Protein AF-0000000086530891 (afdb_homodimer)

Solvent-accessible surface area (backbone atoms only — not comparable to full-atom values): 36464 Å² total; per-residue (Å²): 128,84,70,41,40,26,36,66,51,57,40,38,62,57,48,80,70,42,77,66,65,73,60,46,66,33,60,69,55,30,41,51,42,45,41,43,35,44,75,25,66,35,51,26,33,31,28,57,69,52,75,61,43,43,31,30,69,55,53,47,48,50,34,41,73,60,47,89,73,51,22,40,32,38,31,41,52,68,85,45,42,38,48,55,57,44,39,26,38,53,17,39,43,15,42,67,45,70,49,32,43,30,37,31,46,43,76,74,58,46,68,67,55,36,20,18,56,44,44,82,70,53,72,62,59,38,33,54,44,41,44,54,41,52,49,52,30,52,49,37,54,66,33,93,53,61,38,68,44,83,58,97,82,51,50,31,44,51,23,49,29,58,41,54,44,62,40,77,79,50,63,52,31,31,26,52,59,69,42,73,54,33,29,51,38,37,17,71,61,26,48,29,37,42,46,64,56,58,53,68,69,57,47,51,50,50,52,53,52,43,44,59,44,6,46,88,69,76,41,77,53,44,32,29,38,28,36,29,52,35,66,30,96,36,53,69,54,8,52,51,50,48,52,50,49,40,50,49,46,50,50,49,28,57,74,68,72,41,70,58,61,91,62,80,60,77,31,55,58,22,47,51,47,46,58,52,34,73,74,38,53,65,41,88,88,34,39,31,22,61,49,20,54,38,61,34,19,78,54,89,36,26,22,35,48,14,21,37,60,54,35,20,50,54,52,41,55,46,37,74,73,60,37,44,29,38,35,46,45,32,76,49,42,67,64,36,41,47,49,34,28,72,45,29,50,55,32,34,53,53,48,47,51,50,52,51,52,50,53,53,56,70,74,101,129,83,73,41,38,26,35,66,51,57,41,37,62,58,48,82,73,46,77,67,65,74,61,43,65,32,58,69,55,30,40,52,47,46,40,44,35,43,74,25,67,36,50,26,33,32,28,57,69,52,74,62,41,44,29,31,69,56,51,47,49,53,34,40,73,60,46,88,72,52,22,39,32,37,32,42,51,69,82,44,42,38,48,55,55,43,37,24,38,52,16,40,44,16,42,66,45,70,49,31,45,31,36,30,45,42,76,77,57,47,68,67,55,35,20,18,54,44,44,81,67,53,72,61,58,37,34,52,42,40,43,52,42,51,50,50,30,52,50,37,55,66,35,92,54,62,38,66,45,83,58,97,84,50,51,30,45,52,22,50,30,58,40,56,45,61,40,77,79,49,62,52,33,31,26,54,59,71,41,71,54,34,29,52,37,36,19,73,60,27,49,27,38,42,46,64,57,60,52,68,70,56,46,54,50,50,52,52,52,42,46,59,44,6,45,87,68,76,42,75,54,42,32,30,38,27,35,29,52,34,67,30,95,37,51,68,54,8,52,51,51,49,53,52,50,40,51,51,48,51,53,51,29,56,74,69,71,43,70,58,60,90,65,81,59,77,32,55,59,23,46,51,47,46,57,53,34,73,74,37,53,65,41,87,89,34,38,32,23,61,48,20,55,39,61,32,20,79,54,90,37,26,21,35,48,13,21,35,60,55,34,20,50,56,52,41,55,45,36,73,73,59,37,44,28,39,35,45,44,31,74,50,42,66,64,37,40,48,48,34,27,72,46,29,52,56,32,33,52,52,47,46,53,50,52,51,52,49,52,55,56,70,75,102

Foldseek 3Di:
DAFAEEEEDFQFFFLVLFDGDDDLGHLVRLLLLLVLLVVLPHQEYEQDDFLPGDDQLVSLLSSLVSDQGRAYETEDEPPLDALLVVLLSQQVSLVSSPNRYAYEYDLDFDCVRCVSSPDNDDDLVSLVRVLVSLVVSLCLQQDPWFDFDDDPPDGDDRRHSPRHHPDPPHHAYEYEAQDPSRLLSLLQHHQEYEAEDDALVVVLVSLVSSCVSNVVVVDRHAYEYEAAEQADPFLVVQVVVVVVLLVVSLVSCVVVVHAQADDDGRGPRLVRLCVRVVVDQADPHFWGCSQSNRHSVPDNGIYGTGHLLSSLVVVVSSVVSRHRYYYYAHRRGSVVSNVCSVGNVVSNSVVNVVVVVVVVVVVD/DAFAEEEEDFQFFFPVLFDGDDDLGHLVRLLLLLVLLVVLPHQEYEQDDFLPGDDQLVSLLSSLVSDQGRAYEYEDEPPLDALLVVLLSQQVSLVSSPNRYAYEYDLDFDCVRCVSSPDNDDDLVSLVRVLVSLVVSLCLQQDPWFDFDDDPNDTDDRRHSPRHHPDPPHHAYEYEAQDPSRLLSCLQHHQEYEAEDDALVVVLVSLVSSCVSNVVVVDRHAYEYEAAAQADPFLVVQVVVVVVLLVVSLVSCVVVVHAQADDDGRGPRLVRLCVRVVVDQADPHFWGCSQSNRHSVPDNGIYGTGHLLSSLVVVVSSVVSRHRYYYYAHRRGSVVSNVCSVGNVVSNSVVNVVVVVVVVVVVD

Sequence (728 aa):
MPVDIIGMITATPGAEVDVPGGAAVQPDYVRRFAQAHEAAGFDQILVGHFSNAADGFIVASFAAAATERIRILLAHRPGVIVPSAAARQIATLDVFSGGRLALNVVSGGDDADLQRDGDFVPHDARYRRTGEYLDVLKRIWQADAPVDHDGAFYRLRGASPLVKGAQRPHVPIYFGGSSPAALAVAGEHADVYMTWGEPLASVREQIARVRAAAAPFGRAPRISVSFRPIVADTEAAAWEKAEAIRERVRAARLANGQPIAGHAPQNAGSQRLMAAAAQGDVLDERLWMGVANLTGARWNSTALVGTPEQVARALGAYYSLGVSTFLIRGFDPLDDALDYGRELIPAIHAHVAELDRYHAAVTAMPVDIIGMITATPGAEVDVPGGAAVQPDYVRRFAQAHEAAGFDQILVGHFSNAADGFIVASFAAAATERIRILLAHRPGVIVPSAAARQIATLDVFSGGRLALNVVSGGDDADLQRDGDFVPHDARYRRTGEYLDVLKRIWQADAPVDHDGAFYRLRGASPLVKGAQRPHVPIYFGGSSPAALAVAGEHADVYMTWGEPLASVREQIARVRAAAAPFGRAPRISVSFRPIVADTEAAAWEKAEAIRERVRAARLANGQPIAGHAPQNAGSQRLMAAAAQGDVLDERLWMGVANLTGARWNSTALVGTPEQVARALGAYYSLGVSTFLIRGFDPLDDALDYGRELIPAIHAHVAELDRYHAAVTA

Nearest PDB structures (foldseek):
  7jw9-assembly1_B  TM=8.525E-01  e=6.185E-35  Pseudomonas fluorescens Pf0-1
  7jyb-assembly1_C  TM=8.705E-01  e=1.172E-33  Pseudomonas fluorescens Pf0-1
  7jv3-assembly1_A  TM=9.196E-01  e=5.365E-32  Pseudomonas fluorescens Pf0-1
  3rao-assembly2_B  TM=8.200E-01  e=3.531E-24  Bacillus cereus ATCC 10987
  3rao-assembly2_A-2  TM=8.226E-01  e=1.018E-23  Bacillus cereus ATCC 10987

pLDDT: mean 95.17, std 6.31, range [56.41, 98.88]

Structure (mmCIF, N/CA/C/O backbone):
data_AF-0000000086530891-model_v1
#
loop_
_entity.id
_entity.type
_entity.pdbx_description
1 polymer 'LLM class flavin-dependent oxidoreductase'
#
loop_
_atom_site.group_PDB
_atom_site.id
_atom_site.type_symbol
_atom_site.label_atom_id
_atom_site.label_alt_id
_atom_site.label_comp_id
_atom_site.label_asym_id
_atom_site.label_entity_id
_atom_site.label_seq_id
_atom_site.pdbx_PDB_ins_code
_atom_site.Cartn_x
_atom_site.Cartn_y
_atom_site.Cartn_z
_atom_site.occupancy
_atom_site.B_iso_or_equiv
_atom_site.auth_seq_id
_atom_site.auth_comp_id
_atom_site.auth_asym_id
_atom_site.auth_atom_id
_atom_site.pdbx_PDB_model_num
ATOM 1 N N . MET A 1 1 ? 16.219 -18.797 -24.656 1 56.41 1 MET A N 1
ATOM 2 C CA . MET A 1 1 ? 15.961 -17.734 -23.688 1 56.41 1 MET A CA 1
ATOM 3 C C . MET A 1 1 ? 15.969 -18.281 -22.266 1 56.41 1 MET A C 1
ATOM 5 O O . MET A 1 1 ? 15.57 -19.422 -22.031 1 56.41 1 MET A O 1
ATOM 9 N N . PRO A 1 2 ? 16.562 -17.578 -21.375 1 80 2 PRO A N 1
ATOM 10 C CA . PRO A 1 2 ? 16.703 -18.188 -20.062 1 80 2 PRO A CA 1
ATOM 11 C C . PRO A 1 2 ? 15.367 -18.359 -19.344 1 80 2 PRO A C 1
ATOM 13 O O . PRO A 1 2 ? 14.438 -17.562 -19.547 1 80 2 PRO A O 1
ATOM 16 N N . VAL A 1 3 ? 15.07 -19.578 -18.781 1 95.44 3 VAL A N 1
ATOM 17 C CA . VAL A 1 3 ? 13.891 -19.922 -17.984 1 95.44 3 VAL A CA 1
ATOM 18 C C . VAL A 1 3 ? 13.852 -19.047 -16.734 1 95.44 3 VAL A C 1
ATOM 20 O O . VAL A 1 3 ? 14.891 -18.797 -16.109 1 95.44 3 VAL A O 1
ATOM 23 N N . ASP A 1 4 ? 12.75 -18.469 -16.469 1 97.75 4 ASP A N 1
ATOM 24 C CA . ASP A 1 4 ? 12.508 -17.672 -15.266 1 97.75 4 ASP A CA 1
ATOM 25 C C . ASP A 1 4 ? 11.93 -18.516 -14.141 1 97.75 4 ASP A C 1
ATOM 27 O O . ASP A 1 4 ? 10.969 -19.266 -14.359 1 97.75 4 ASP A O 1
ATOM 31 N N . ILE A 1 5 ? 12.531 -18.469 -12.969 1 98.75 5 ILE A N 1
ATOM 32 C CA . ILE A 1 5 ? 12.078 -19.25 -11.828 1 98.75 5 ILE A CA 1
ATOM 33 C C . ILE A 1 5 ? 11.484 -18.328 -10.766 1 98.75 5 ILE A C 1
ATOM 35 O O . ILE A 1 5 ? 12.188 -17.469 -10.227 1 98.75 5 ILE A O 1
ATOM 39 N N . ILE A 1 6 ? 10.203 -18.547 -10.469 1 98.81 6 ILE A N 1
ATOM 40 C CA . ILE A 1 6 ? 9.477 -17.734 -9.5 1 98.81 6 ILE A CA 1
ATOM 41 C C . ILE A 1 6 ? 9.227 -18.547 -8.227 1 98.81 6 ILE A C 1
ATOM 43 O O . ILE A 1 6 ? 8.766 -19.688 -8.297 1 98.81 6 ILE A O 1
ATOM 47 N N . GLY A 1 7 ? 9.625 -18.016 -7.082 1 98.38 7 GLY A N 1
ATOM 48 C CA . GLY A 1 7 ? 9.164 -18.547 -5.805 1 98.38 7 GLY A CA 1
ATOM 49 C C . GLY A 1 7 ? 7.941 -17.812 -5.27 1 98.38 7 GLY A C 1
ATOM 50 O O . GLY A 1 7 ? 7.223 -17.156 -6.023 1 98.38 7 GLY A O 1
ATOM 51 N N . MET A 1 8 ? 7.602 -18.062 -4.02 1 97.12 8 MET A N 1
ATOM 52 C CA . MET A 1 8 ? 6.492 -17.391 -3.352 1 97.12 8 MET A CA 1
ATOM 53 C C . MET A 1 8 ? 6.797 -17.156 -1.875 1 97.12 8 MET A C 1
ATOM 55 O O . MET A 1 8 ? 7.352 -18.047 -1.211 1 97.12 8 MET A O 1
ATOM 59 N N . ILE A 1 9 ? 6.441 -16.016 -1.422 1 96.44 9 ILE A N 1
ATOM 60 C CA . ILE A 1 9 ? 6.621 -15.742 0.001 1 96.44 9 ILE A CA 1
ATOM 61 C C . ILE A 1 9 ? 5.285 -15.352 0.626 1 96.44 9 ILE A C 1
ATOM 63 O O . ILE A 1 9 ? 4.395 -14.852 -0.064 1 96.44 9 ILE A O 1
ATOM 67 N N . THR A 1 10 ? 5.137 -15.648 1.875 1 92.5 10 THR A N 1
ATOM 68 C CA . THR A 1 10 ? 4.004 -15.258 2.711 1 92.5 10 THR A CA 1
ATOM 69 C C . THR A 1 10 ? 4.484 -14.547 3.975 1 92.5 10 THR A C 1
ATOM 71 O O . THR A 1 10 ? 5.68 -14.562 4.285 1 92.5 10 THR A O 1
ATOM 74 N N . ALA A 1 11 ? 3.545 -13.93 4.633 1 94.12 11 ALA A N 1
ATOM 75 C CA . ALA A 1 11 ? 3.914 -13.195 5.84 1 94.12 11 ALA A CA 1
ATOM 76 C C . ALA A 1 11 ? 3.914 -14.109 7.059 1 94.12 11 ALA A C 1
ATOM 78 O O . ALA A 1 11 ? 4.281 -13.695 8.164 1 94.12 11 ALA A O 1
ATOM 79 N N . THR A 1 12 ? 3.453 -15.312 6.91 1 90.56 12 THR A N 1
ATOM 80 C CA . THR A 1 12 ? 3.434 -16.312 7.98 1 90.56 12 THR A CA 1
ATOM 81 C C . THR A 1 12 ? 3.893 -17.672 7.461 1 90.56 12 THR A C 1
ATOM 83 O O . THR A 1 12 ? 3.582 -18.047 6.328 1 90.56 12 THR A O 1
ATOM 86 N N . PRO A 1 13 ? 4.559 -18.359 8.367 1 85.56 13 PRO A N 1
ATOM 87 C CA . PRO A 1 13 ? 4.977 -19.688 7.945 1 85.56 13 PRO A CA 1
ATOM 88 C C . PRO A 1 13 ? 3.795 -20.609 7.637 1 85.56 13 PRO A C 1
ATOM 90 O O . PRO A 1 13 ? 2.801 -20.609 8.367 1 85.56 13 PRO A O 1
ATOM 93 N N . GLY A 1 14 ? 3.859 -21.266 6.527 1 80.69 14 GLY A N 1
ATOM 94 C CA . GLY A 1 14 ? 2.816 -22.203 6.141 1 80.69 14 GLY A CA 1
ATOM 95 C C . GLY A 1 14 ? 2.727 -22.406 4.641 1 80.69 14 GLY A C 1
ATOM 96 O O . GLY A 1 14 ? 3.254 -21.609 3.865 1 80.69 14 GLY A O 1
ATOM 97 N N . ALA A 1 15 ? 2.18 -23.594 4.219 1 70.44 15 ALA A N 1
ATOM 98 C CA . ALA A 1 15 ? 2.068 -23.953 2.811 1 70.44 15 ALA A CA 1
ATOM 99 C C . ALA A 1 15 ? 0.699 -23.578 2.254 1 70.44 15 ALA A C 1
ATOM 101 O O . ALA A 1 15 ? 0.295 -24.062 1.195 1 70.44 15 ALA A O 1
ATOM 102 N N . GLU A 1 16 ? -0.115 -22.656 2.807 1 66.56 16 GLU A N 1
ATOM 103 C CA . GLU A 1 16 ? -1.477 -22.281 2.441 1 66.56 16 GLU A CA 1
ATOM 104 C C . GLU A 1 16 ? -2.441 -23.453 2.623 1 66.56 16 GLU A C 1
ATOM 106 O O . GLU A 1 16 ? -3.658 -23.266 2.621 1 66.56 16 GLU A O 1
ATOM 111 N N . VAL A 1 17 ? -1.891 -24.625 2.609 1 65.88 17 VAL A N 1
ATOM 112 C CA . VAL A 1 17 ? -2.717 -25.812 2.783 1 65.88 17 VAL A CA 1
ATOM 113 C C . VAL A 1 17 ? -2.9 -26.109 4.27 1 65.88 17 VAL A C 1
ATOM 115 O O . VAL A 1 17 ? -3.779 -26.891 4.652 1 65.88 17 VAL A O 1
ATOM 118 N N . ASP A 1 18 ? -2.02 -25.422 4.969 1 62.97 18 ASP A N 1
ATOM 119 C CA . ASP A 1 18 ? -2.066 -25.609 6.418 1 62.97 18 ASP A CA 1
ATOM 120 C C . ASP A 1 18 ? -2.443 -24.312 7.121 1 62.97 18 ASP A C 1
ATOM 122 O O . ASP A 1 18 ? -2.484 -23.25 6.496 1 62.97 18 ASP A O 1
ATOM 126 N N . VAL A 1 19 ? -3 -24.438 8.266 1 61.5 19 VAL A N 1
ATOM 127 C CA . VAL A 1 19 ? -3.342 -23.281 9.094 1 61.5 19 VAL A CA 1
ATOM 128 C C . VAL A 1 19 ? -2.068 -22.562 9.547 1 61.5 19 VAL A C 1
ATOM 130 O O . VAL A 1 19 ? -1.107 -23.219 9.969 1 61.5 19 VAL A O 1
ATOM 133 N N . PRO A 1 20 ? -2.146 -21.266 9.273 1 62.41 20 PRO A N 1
ATOM 134 C CA . PRO A 1 20 ? -0.955 -20.516 9.688 1 62.41 20 PRO A CA 1
ATOM 135 C C . PRO A 1 20 ? -0.617 -20.719 11.164 1 62.41 20 PRO A C 1
ATOM 137 O O . PRO A 1 20 ? -1.519 -20.875 11.992 1 62.41 20 PRO A O 1
ATOM 140 N N . GLY A 1 21 ? 0.579 -21.094 11.32 1 66.5 21 GLY A N 1
ATOM 141 C CA . GLY A 1 21 ? 1.073 -21.109 12.688 1 66.5 21 GLY A CA 1
ATOM 142 C C . GLY A 1 21 ? 1.472 -19.75 13.195 1 66.5 21 GLY A C 1
ATOM 143 O O . GLY A 1 21 ? 2.465 -19.172 12.742 1 66.5 21 GLY A O 1
ATOM 144 N N . GLY A 1 22 ? 0.615 -19.078 14.094 1 74.56 22 GLY A N 1
ATOM 145 C CA . GLY A 1 22 ? 1.032 -17.859 14.766 1 74.56 22 GLY A CA 1
ATOM 146 C C . GLY A 1 22 ? 0.339 -16.625 14.227 1 74.56 22 GLY A C 1
ATOM 147 O O . GLY A 1 22 ? -0.78 -16.703 13.711 1 74.56 22 GLY A O 1
ATOM 148 N N . ALA A 1 23 ? 1.176 -15.453 14.445 1 88 23 ALA A N 1
ATOM 149 C CA . ALA A 1 23 ? 0.623 -14.164 14.023 1 88 23 ALA A CA 1
ATOM 150 C C . ALA A 1 23 ? 0.525 -14.078 12.508 1 88 23 ALA A C 1
ATOM 152 O O . ALA A 1 23 ? 1.416 -14.547 11.789 1 88 23 ALA A O 1
ATOM 153 N N . ALA A 1 24 ? -0.447 -13.5 12.031 1 90.81 24 ALA A N 1
ATOM 154 C CA . ALA A 1 24 ? -0.748 -13.414 10.609 1 90.81 24 ALA A CA 1
ATOM 155 C C . ALA A 1 24 ? 0.319 -12.602 9.875 1 90.81 24 ALA A C 1
ATOM 157 O O . ALA A 1 24 ? 0.427 -12.68 8.648 1 90.81 24 ALA A O 1
ATOM 158 N N . VAL A 1 25 ? 1.058 -11.82 10.617 1 95.06 25 VAL A N 1
ATOM 159 C CA . VAL A 1 25 ? 2.117 -11 10.039 1 95.06 25 VAL A CA 1
ATOM 160 C C . VAL A 1 25 ? 3.404 -11.188 10.844 1 95.06 25 VAL A C 1
ATOM 162 O O . VAL A 1 25 ? 3.459 -10.844 12.023 1 95.06 25 VAL A O 1
ATOM 165 N N . GLN A 1 26 ? 4.426 -11.703 10.211 1 96.56 26 GLN A N 1
ATOM 166 C CA . GLN A 1 26 ? 5.723 -11.938 10.836 1 96.56 26 GLN A CA 1
ATOM 167 C C . GLN A 1 26 ? 6.852 -11.328 10.008 1 96.56 26 GLN A C 1
ATOM 169 O O . GLN A 1 26 ? 7.438 -12 9.156 1 96.56 26 GLN A O 1
ATOM 174 N N . PRO A 1 27 ? 7.203 -10.078 10.328 1 97.31 27 PRO A N 1
ATOM 175 C CA . PRO A 1 27 ? 8.148 -9.312 9.508 1 97.31 27 PRO A CA 1
ATOM 176 C C . PRO A 1 27 ? 9.5 -10.016 9.359 1 97.31 27 PRO A C 1
ATOM 178 O O . PRO A 1 27 ? 10.062 -10.047 8.258 1 97.31 27 PRO A O 1
ATOM 181 N N . ASP A 1 28 ? 10.031 -10.562 10.453 1 96.75 28 ASP A N 1
ATOM 182 C CA . ASP A 1 28 ? 11.32 -11.234 10.398 1 96.75 28 ASP A CA 1
ATOM 183 C C . ASP A 1 28 ? 11.273 -12.438 9.453 1 96.75 28 ASP A C 1
ATOM 185 O O . ASP A 1 28 ? 12.242 -12.719 8.742 1 96.75 28 ASP A O 1
ATOM 189 N N . TYR A 1 29 ? 10.203 -13.125 9.469 1 96.06 29 TYR A N 1
ATOM 190 C CA . TYR A 1 29 ? 10.031 -14.258 8.57 1 96.06 29 TYR A CA 1
ATOM 191 C C . TYR A 1 29 ? 10.023 -13.805 7.117 1 96.06 29 TYR A C 1
ATOM 193 O O . TYR A 1 29 ? 10.664 -14.414 6.262 1 96.06 29 TYR A O 1
ATOM 201 N N . VAL A 1 30 ? 9.305 -12.695 6.809 1 97.62 30 VAL A N 1
ATOM 202 C CA . VAL A 1 30 ? 9.234 -12.164 5.453 1 97.62 30 VAL A CA 1
ATOM 203 C C . VAL A 1 30 ? 10.641 -11.812 4.961 1 97.62 30 VAL A C 1
ATOM 205 O O . VAL A 1 30 ? 11.016 -12.148 3.836 1 97.62 30 VAL A O 1
ATOM 208 N N . ARG A 1 31 ? 11.391 -11.117 5.816 1 98 31 ARG A N 1
ATOM 209 C CA . ARG A 1 31 ? 12.758 -10.734 5.473 1 98 31 ARG A CA 1
ATOM 210 C C . ARG A 1 31 ? 13.602 -11.969 5.137 1 98 31 ARG A C 1
ATOM 212 O O . ARG A 1 31 ? 14.211 -12.039 4.07 1 98 31 ARG A O 1
ATOM 219 N N . ARG A 1 32 ? 13.594 -12.93 6.016 1 98 32 ARG A N 1
ATOM 220 C CA . ARG A 1 32 ? 14.383 -14.148 5.836 1 98 32 ARG A CA 1
ATOM 221 C C . ARG A 1 32 ? 13.93 -14.914 4.602 1 98 32 ARG A C 1
ATOM 223 O O . ARG A 1 32 ? 14.766 -15.422 3.842 1 98 32 ARG A O 1
ATOM 230 N N . PHE A 1 33 ? 12.664 -15 4.453 1 98.19 33 PHE A N 1
ATOM 231 C CA . PHE A 1 33 ? 12.07 -15.742 3.346 1 98.19 33 PHE A CA 1
ATOM 232 C C . PHE A 1 33 ? 12.477 -15.133 2.008 1 98.19 33 PHE A C 1
ATOM 234 O O . PHE A 1 33 ? 12.867 -15.852 1.087 1 98.19 33 PHE A O 1
ATOM 241 N N . ALA A 1 34 ? 12.383 -13.789 1.886 1 98.75 34 ALA A N 1
ATOM 242 C CA . ALA A 1 34 ? 12.773 -13.086 0.668 1 98.75 34 ALA A CA 1
ATOM 243 C C . ALA A 1 34 ? 14.266 -13.258 0.385 1 98.75 34 ALA A C 1
ATOM 245 O O . ALA A 1 34 ? 14.656 -13.555 -0.745 1 98.75 34 ALA A O 1
ATOM 246 N N . GLN A 1 35 ? 15.086 -13.117 1.389 1 98.81 35 GLN A N 1
ATOM 247 C CA . GLN A 1 35 ? 16.531 -13.242 1.243 1 98.81 35 GLN A CA 1
ATOM 248 C C . GLN A 1 35 ? 16.922 -14.672 0.875 1 98.81 35 GLN A C 1
ATOM 250 O O . GLN A 1 35 ? 17.859 -14.883 0.091 1 98.81 35 GLN A O 1
ATOM 255 N N . ALA A 1 36 ? 16.219 -15.625 1.475 1 98.69 36 ALA A N 1
ATOM 256 C CA . ALA A 1 36 ? 16.469 -17.016 1.146 1 98.69 36 ALA A CA 1
ATOM 257 C C . ALA A 1 36 ? 16.219 -17.297 -0.334 1 98.69 36 ALA A C 1
ATOM 259 O O . ALA A 1 36 ? 17 -17.969 -0.992 1 98.69 36 ALA A O 1
ATOM 260 N N . HIS A 1 37 ? 15.164 -16.781 -0.846 1 98.81 37 HIS A N 1
ATOM 261 C CA . HIS A 1 37 ? 14.859 -16.953 -2.262 1 98.81 37 HIS A CA 1
ATOM 262 C C . HIS A 1 37 ? 15.922 -16.297 -3.137 1 98.81 37 HIS A C 1
ATOM 264 O O . HIS A 1 37 ? 16.359 -16.875 -4.133 1 98.81 37 HIS A O 1
ATOM 270 N N . GLU A 1 38 ? 16.312 -15.055 -2.773 1 98.75 38 GLU A N 1
ATOM 271 C CA . GLU A 1 38 ? 17.328 -14.367 -3.545 1 98.75 38 GLU A CA 1
ATOM 272 C C . GLU A 1 38 ? 18.641 -15.156 -3.564 1 98.75 38 GLU A C 1
ATOM 274 O O . GLU A 1 38 ? 19.234 -15.344 -4.621 1 98.75 38 GLU A O 1
ATOM 279 N N . ALA A 1 39 ? 19.031 -15.664 -2.416 1 98.38 39 ALA A N 1
ATOM 280 C CA . ALA A 1 39 ? 20.281 -16.422 -2.285 1 98.38 39 ALA A CA 1
ATOM 281 C C . ALA A 1 39 ? 20.188 -17.75 -3.014 1 98.38 39 ALA A C 1
ATOM 283 O O . ALA A 1 39 ? 21.203 -18.266 -3.516 1 98.38 39 ALA A O 1
ATOM 284 N N . ALA A 1 40 ? 18.969 -18.281 -3.139 1 98.5 40 ALA A N 1
ATOM 285 C CA . ALA A 1 40 ? 18.75 -19.609 -3.703 1 98.5 40 ALA A CA 1
ATOM 286 C C . ALA A 1 40 ? 18.719 -19.547 -5.23 1 98.5 40 ALA A C 1
ATOM 288 O O . ALA A 1 40 ? 18.641 -20.594 -5.891 1 98.5 40 ALA A O 1
ATOM 289 N N . GLY A 1 41 ? 18.719 -18.406 -5.77 1 98 41 GLY A N 1
ATOM 290 C CA . GLY A 1 41 ? 18.828 -18.297 -7.215 1 98 41 GLY A CA 1
ATOM 291 C C . GLY A 1 41 ? 17.484 -18.141 -7.906 1 98 41 GLY A C 1
ATOM 292 O O . GLY A 1 41 ? 17.391 -18.281 -9.125 1 98 41 GLY A O 1
ATOM 293 N N . PHE A 1 42 ? 16.453 -17.875 -7.137 1 98.75 42 PHE A N 1
ATOM 294 C CA . PHE A 1 42 ? 15.188 -17.516 -7.75 1 98.75 42 PHE A CA 1
ATOM 295 C C . PHE A 1 42 ? 15.289 -16.188 -8.477 1 98.75 42 PHE A C 1
ATOM 297 O O . PHE A 1 42 ? 16.047 -15.297 -8.047 1 98.75 42 PHE A O 1
ATOM 304 N N . ASP A 1 43 ? 14.516 -16.047 -9.531 1 98.5 43 ASP A N 1
ATOM 305 C CA . ASP A 1 43 ? 14.508 -14.805 -10.289 1 98.5 43 ASP A CA 1
ATOM 306 C C . ASP A 1 43 ? 13.469 -13.828 -9.742 1 98.5 43 ASP A C 1
ATOM 308 O O . ASP A 1 43 ? 13.625 -12.609 -9.867 1 98.5 43 ASP A O 1
ATOM 312 N N . GLN A 1 44 ? 12.406 -14.398 -9.18 1 98.75 44 GLN A N 1
ATOM 313 C CA . GLN A 1 44 ? 11.258 -13.617 -8.719 1 98.75 44 GLN A CA 1
ATOM 314 C C . GLN A 1 44 ? 10.578 -14.289 -7.531 1 98.75 44 GLN A C 1
ATOM 316 O O . GLN A 1 44 ? 10.68 -15.5 -7.352 1 98.75 44 GLN A O 1
ATOM 321 N N . ILE A 1 45 ? 9.938 -13.484 -6.727 1 98.81 45 ILE A N 1
ATOM 322 C CA . ILE A 1 45 ? 9.094 -14.023 -5.66 1 98.81 45 ILE A CA 1
ATOM 323 C C . ILE A 1 45 ? 7.688 -13.453 -5.773 1 98.81 45 ILE A C 1
ATOM 325 O O . ILE A 1 45 ? 7.512 -12.234 -5.895 1 98.81 45 ILE A O 1
ATOM 329 N N . LEU A 1 46 ? 6.719 -14.32 -5.758 1 98.44 46 LEU A N 1
ATOM 330 C CA . LEU A 1 46 ? 5.312 -13.938 -5.73 1 98.44 46 LEU A CA 1
ATOM 331 C C . LEU A 1 46 ? 4.875 -13.57 -4.32 1 98.44 46 LEU A C 1
ATOM 333 O O . LEU A 1 46 ? 5.195 -14.281 -3.361 1 98.44 46 LEU A O 1
ATOM 337 N N . VAL A 1 47 ? 4.27 -12.445 -4.184 1 97.94 47 VAL A N 1
ATOM 338 C CA . VAL A 1 47 ? 3.535 -12.055 -2.984 1 97.94 47 VAL A CA 1
ATOM 339 C C . VAL A 1 47 ? 2.033 -12.148 -3.248 1 97.94 47 VAL A C 1
ATOM 341 O O . VAL A 1 47 ? 1.478 -11.344 -3.998 1 97.94 47 VAL A O 1
ATOM 344 N N . GLY A 1 48 ? 1.372 -13.086 -2.607 1 93.38 48 GLY A N 1
ATOM 345 C CA . GLY A 1 48 ? -0.019 -13.398 -2.902 1 93.38 48 GLY A CA 1
ATOM 346 C C . GLY A 1 48 ? -0.985 -12.352 -2.375 1 93.38 48 GLY A C 1
ATOM 347 O O . GLY A 1 48 ? -0.589 -11.453 -1.631 1 93.38 48 GLY A O 1
ATOM 348 N N . HIS A 1 49 ? -2.205 -12.438 -2.822 1 92 49 HIS A N 1
ATOM 349 C CA . HIS A 1 49 ? -3.314 -11.625 -2.33 1 92 49 HIS A CA 1
ATOM 350 C C . HIS A 1 49 ? -4.426 -12.508 -1.758 1 92 49 HIS A C 1
ATOM 352 O O . HIS A 1 49 ? -4.969 -13.359 -2.459 1 92 49 HIS A O 1
ATOM 358 N N . PHE A 1 50 ? -4.75 -12.297 -0.544 1 89.75 50 PHE A N 1
ATOM 359 C CA . PHE A 1 50 ? -5.855 -12.969 0.136 1 89.75 50 PHE A CA 1
ATOM 360 C C . PHE A 1 50 ? -6.633 -11.977 0.995 1 89.75 50 PHE A C 1
ATOM 362 O O . PHE A 1 50 ? -6.051 -11.078 1.6 1 89.75 50 PHE A O 1
ATOM 369 N N . SER A 1 51 ? -7.945 -12.188 1.052 1 94.5 51 SER A N 1
ATOM 370 C CA . SER A 1 51 ? -8.773 -11.281 1.837 1 94.5 51 SER A CA 1
ATOM 371 C C . SER A 1 51 ? -8.609 -11.531 3.332 1 94.5 51 SER A C 1
ATOM 373 O O . SER A 1 51 ? -9.164 -10.805 4.156 1 94.5 51 SER A O 1
ATOM 375 N N . ASN A 1 52 ? -7.836 -12.555 3.705 1 93 52 ASN A N 1
ATOM 376 C CA . ASN A 1 52 ? -7.641 -12.859 5.117 1 93 52 ASN A CA 1
ATOM 377 C C . ASN A 1 52 ? -6.16 -12.93 5.477 1 93 52 ASN A C 1
ATOM 379 O O . ASN A 1 52 ? -5.777 -13.594 6.441 1 93 52 ASN A O 1
ATOM 383 N N . ALA A 1 53 ? -5.324 -12.328 4.691 1 93.88 53 ALA A N 1
ATOM 384 C CA . ALA A 1 53 ? -3.887 -12.383 4.941 1 93.88 53 ALA A CA 1
ATOM 385 C C . ALA A 1 53 ? -3.266 -10.992 4.875 1 93.88 53 ALA A C 1
ATOM 387 O O . ALA A 1 53 ? -3.947 -10.016 4.555 1 93.88 53 ALA A O 1
ATOM 388 N N . ALA A 1 54 ? -2.014 -10.906 5.203 1 96.56 54 ALA A N 1
ATOM 389 C CA . ALA A 1 54 ? -1.269 -9.648 5.188 1 96.56 54 ALA A CA 1
ATOM 390 C C . ALA A 1 54 ? -1.365 -8.969 3.826 1 96.56 54 ALA A C 1
ATOM 392 O O . ALA A 1 54 ? -1.492 -9.641 2.797 1 96.56 54 ALA A O 1
ATOM 393 N N . ASP A 1 55 ? -1.312 -7.668 3.854 1 98.06 55 ASP A N 1
ATOM 394 C CA . ASP A 1 55 ? -1.411 -6.879 2.629 1 98.06 55 ASP A CA 1
ATOM 395 C C . ASP A 1 55 ? -0.184 -7.082 1.743 1 98.06 55 ASP A C 1
ATOM 397 O O . ASP A 1 55 ? 0.951 -6.973 2.211 1 98.06 55 ASP A O 1
ATOM 401 N N . GLY A 1 56 ? -0.415 -7.297 0.497 1 98.31 56 GLY A N 1
ATOM 402 C CA . GLY A 1 56 ? 0.652 -7.617 -0.438 1 98.31 56 GLY A CA 1
ATOM 403 C C . GLY A 1 56 ? 1.579 -6.449 -0.711 1 98.31 56 GLY A C 1
ATOM 404 O O . GLY A 1 56 ? 2.783 -6.637 -0.899 1 98.31 56 GLY A O 1
ATOM 405 N N . PHE A 1 57 ? 1.058 -5.188 -0.804 1 98.75 57 PHE A N 1
ATOM 406 C CA . PHE A 1 57 ? 1.894 -4.023 -1.073 1 98.75 57 PHE A CA 1
ATOM 407 C C . PHE A 1 57 ? 2.916 -3.824 0.039 1 98.75 57 PHE A C 1
ATOM 409 O O . PHE A 1 57 ? 4.082 -3.525 -0.229 1 98.75 57 PHE A O 1
ATOM 416 N N . ILE A 1 58 ? 2.438 -3.979 1.288 1 98.81 58 ILE A N 1
ATOM 417 C CA . ILE A 1 58 ? 3.332 -3.777 2.422 1 98.81 58 ILE A CA 1
ATOM 418 C C . ILE A 1 58 ? 4.383 -4.883 2.451 1 98.81 58 ILE A C 1
ATOM 420 O O . ILE A 1 58 ? 5.582 -4.605 2.566 1 98.81 58 ILE A O 1
ATOM 424 N N . VAL A 1 59 ? 3.977 -6.125 2.273 1 98.75 59 VAL A N 1
ATOM 425 C CA . VAL A 1 59 ? 4.902 -7.254 2.262 1 98.75 59 VAL A CA 1
ATOM 426 C C . VAL A 1 59 ? 5.918 -7.078 1.139 1 98.75 59 VAL A C 1
ATOM 428 O O . VAL A 1 59 ? 7.125 -7.234 1.354 1 98.75 59 VAL A O 1
ATOM 431 N N . ALA A 1 60 ? 5.434 -6.723 -0.007 1 98.88 60 ALA A N 1
ATOM 432 C CA . ALA A 1 60 ? 6.305 -6.508 -1.159 1 98.88 60 ALA A CA 1
ATOM 433 C C . ALA A 1 60 ? 7.297 -5.383 -0.893 1 98.88 60 ALA A C 1
ATOM 435 O O . ALA A 1 60 ? 8.469 -5.473 -1.274 1 98.88 60 ALA A O 1
ATOM 436 N N . SER A 1 61 ? 6.828 -4.273 -0.282 1 98.81 61 SER A N 1
ATOM 437 C CA . SER A 1 61 ? 7.688 -3.135 0.012 1 98.81 61 SER A CA 1
ATOM 438 C C . SER A 1 61 ? 8.844 -3.537 0.919 1 98.81 61 SER A C 1
ATOM 440 O O . SER A 1 61 ? 10 -3.193 0.651 1 98.81 61 SER A O 1
ATOM 442 N N . PHE A 1 62 ? 8.531 -4.312 1.927 1 98.62 62 PHE A N 1
ATOM 443 C CA . PHE A 1 62 ? 9.562 -4.684 2.883 1 98.62 62 PHE A CA 1
ATOM 444 C C . PHE A 1 62 ? 10.477 -5.758 2.301 1 98.62 62 PHE A C 1
ATOM 446 O O . PHE A 1 62 ? 11.68 -5.785 2.59 1 98.62 62 PHE A O 1
ATOM 453 N N . ALA A 1 63 ? 9.898 -6.656 1.469 1 98.75 63 ALA A N 1
ATOM 454 C CA . ALA A 1 63 ? 10.734 -7.609 0.751 1 98.75 63 ALA A CA 1
ATOM 455 C C . ALA A 1 63 ? 11.711 -6.891 -0.177 1 98.75 63 ALA A C 1
ATOM 457 O O . ALA A 1 63 ? 12.891 -7.25 -0.247 1 98.75 63 ALA A O 1
ATOM 458 N N . ALA A 1 64 ? 11.219 -5.875 -0.886 1 98.69 64 ALA A N 1
ATOM 459 C CA . ALA A 1 64 ? 12.055 -5.086 -1.784 1 98.69 64 ALA A CA 1
ATOM 460 C C . ALA A 1 64 ? 13.18 -4.391 -1.018 1 98.69 64 ALA A C 1
ATOM 462 O O . ALA A 1 64 ? 14.328 -4.363 -1.472 1 98.69 64 ALA A O 1
ATOM 463 N N . ALA A 1 65 ? 12.844 -3.824 0.152 1 97.88 65 ALA A N 1
ATOM 464 C CA . ALA A 1 65 ? 13.82 -3.115 0.969 1 97.88 65 ALA A CA 1
ATOM 465 C C . ALA A 1 65 ? 14.867 -4.074 1.526 1 97.88 65 ALA A C 1
ATOM 467 O O . ALA A 1 65 ? 16 -3.674 1.812 1 97.88 65 ALA A O 1
ATOM 468 N N . ALA A 1 66 ? 14.516 -5.363 1.629 1 98.06 66 ALA A N 1
ATOM 469 C CA . ALA A 1 66 ? 15.375 -6.34 2.291 1 98.06 66 ALA A CA 1
ATOM 470 C C . ALA A 1 66 ? 16.219 -7.098 1.277 1 98.06 66 ALA A C 1
ATOM 472 O O . ALA A 1 66 ? 17.047 -7.941 1.651 1 98.06 66 ALA A O 1
ATOM 473 N N . THR A 1 67 ? 16.031 -6.914 -0.027 1 98.62 67 THR A N 1
ATOM 474 C CA . THR A 1 67 ? 16.734 -7.629 -1.081 1 98.62 67 THR A CA 1
ATOM 475 C C . THR A 1 67 ? 17.312 -6.656 -2.104 1 98.62 67 THR A C 1
ATOM 477 O O . THR A 1 67 ? 17.031 -5.457 -2.061 1 98.62 67 THR A O 1
ATOM 480 N N . GLU A 1 68 ? 18.125 -7.156 -3.029 1 97.75 68 GLU A N 1
ATOM 481 C CA . GLU A 1 68 ? 18.844 -6.258 -3.928 1 97.75 68 GLU A CA 1
ATOM 482 C C . GLU A 1 68 ? 18.547 -6.582 -5.391 1 97.75 68 GLU A C 1
ATOM 484 O O . GLU A 1 68 ? 18.562 -5.695 -6.246 1 97.75 68 GLU A O 1
ATOM 489 N N . ARG A 1 69 ? 18.25 -7.852 -5.699 1 97.94 69 ARG A N 1
ATOM 490 C CA . ARG A 1 69 ? 18.25 -8.25 -7.102 1 97.94 69 ARG A CA 1
ATOM 491 C C . ARG A 1 69 ? 16.938 -8.938 -7.473 1 97.94 69 ARG A C 1
ATOM 493 O O . ARG A 1 69 ? 16.438 -8.773 -8.586 1 97.94 69 ARG A O 1
ATOM 500 N N . ILE A 1 70 ? 16.406 -9.742 -6.531 1 98.75 70 ILE A N 1
ATOM 501 C CA . ILE A 1 70 ? 15.258 -10.586 -6.84 1 98.75 70 ILE A CA 1
ATOM 502 C C . ILE A 1 70 ? 14.055 -9.703 -7.188 1 98.75 70 ILE A C 1
ATOM 504 O O . ILE A 1 70 ? 13.828 -8.68 -6.551 1 98.75 70 ILE A O 1
ATOM 508 N N . ARG A 1 71 ? 13.367 -10.031 -8.234 1 98.81 71 ARG A N 1
ATOM 509 C CA . ARG A 1 71 ? 12.18 -9.297 -8.648 1 98.81 71 ARG A CA 1
ATOM 510 C C . ARG A 1 71 ? 10.977 -9.68 -7.801 1 98.81 71 ARG A C 1
ATOM 512 O O . ARG A 1 71 ? 10.953 -10.742 -7.184 1 98.81 71 ARG A O 1
ATOM 519 N N . ILE A 1 72 ? 10.016 -8.805 -7.742 1 98.88 72 ILE A N 1
ATOM 520 C CA . ILE A 1 72 ? 8.82 -9.008 -6.93 1 98.88 72 ILE A CA 1
ATOM 521 C C . ILE A 1 72 ? 7.594 -9.086 -7.832 1 98.88 72 ILE A C 1
ATOM 523 O O . ILE A 1 72 ? 7.332 -8.164 -8.609 1 98.88 72 ILE A O 1
ATOM 527 N N . LEU A 1 73 ? 6.883 -10.164 -7.816 1 98.88 73 LEU A N 1
ATOM 528 C CA . LEU A 1 73 ? 5.594 -10.344 -8.477 1 98.88 73 LEU A CA 1
ATOM 529 C C . L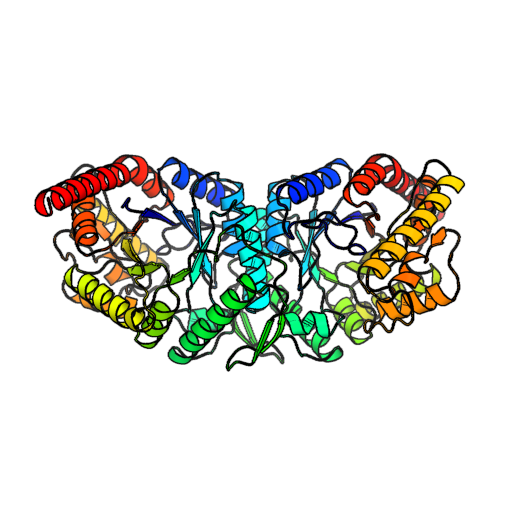EU A 1 73 ? 4.445 -10.133 -7.496 1 98.88 73 LEU A C 1
ATOM 531 O O . LEU A 1 73 ? 4.102 -11.039 -6.738 1 98.88 73 LEU A O 1
ATOM 535 N N . LEU A 1 74 ? 3.852 -8.977 -7.52 1 98.81 74 LEU A N 1
ATOM 536 C CA . LEU A 1 74 ? 2.816 -8.586 -6.566 1 98.81 74 LEU A CA 1
ATOM 537 C C . LEU A 1 74 ? 1.434 -8.977 -7.078 1 98.81 74 LEU A C 1
ATOM 539 O O . LEU A 1 74 ? 0.979 -8.461 -8.102 1 98.81 74 LEU A O 1
ATOM 543 N N . ALA A 1 75 ? 0.79 -9.891 -6.387 1 98.12 75 ALA A N 1
ATOM 544 C CA . ALA A 1 75 ? -0.609 -10.156 -6.707 1 98.12 75 ALA A CA 1
ATOM 545 C C . ALA A 1 75 ? -1.495 -8.969 -6.336 1 98.12 75 ALA A C 1
ATOM 547 O O . ALA A 1 75 ? -1.362 -8.406 -5.246 1 98.12 75 ALA A O 1
ATOM 548 N N . HIS A 1 76 ? -2.27 -8.57 -7.223 1 98.12 76 HIS A N 1
ATOM 549 C CA . HIS A 1 76 ? -3.148 -7.418 -7.059 1 98.12 76 HIS A CA 1
ATOM 550 C C . HIS A 1 76 ? -4.547 -7.715 -7.586 1 98.12 76 HIS A C 1
ATOM 552 O O . HIS A 1 76 ? -4.699 -8.234 -8.695 1 98.12 76 HIS A O 1
ATOM 558 N N . ARG A 1 77 ? -5.547 -7.426 -6.793 1 97.38 77 ARG A N 1
ATOM 559 C CA . ARG A 1 77 ? -6.938 -7.641 -7.172 1 97.38 77 ARG A CA 1
ATOM 560 C C . ARG A 1 77 ? -7.605 -6.332 -7.578 1 97.38 77 ARG A C 1
ATOM 562 O O . ARG A 1 77 ? -7.785 -5.438 -6.746 1 97.38 77 ARG A O 1
ATOM 569 N N . PRO A 1 78 ? -8.047 -6.195 -8.805 1 97.56 78 PRO A N 1
ATOM 570 C CA . PRO A 1 78 ? -8.828 -5.023 -9.195 1 97.56 78 PRO A CA 1
ATOM 571 C C . PRO A 1 78 ? -10.133 -4.891 -8.406 1 97.56 78 PRO A C 1
ATOM 573 O O . PRO A 1 78 ? -10.758 -5.902 -8.07 1 97.56 78 PRO A O 1
ATOM 576 N N . GLY A 1 79 ? -10.578 -3.711 -8.18 1 95.06 79 GLY A N 1
ATOM 577 C CA . GLY A 1 79 ? -11.828 -3.492 -7.473 1 95.06 79 GLY A CA 1
ATOM 578 C C . GLY A 1 79 ? -11.633 -3.146 -6.012 1 95.06 79 GLY A C 1
ATOM 579 O O . GLY A 1 79 ? -12.531 -2.6 -5.371 1 95.06 79 GLY A O 1
ATOM 580 N N . VAL A 1 80 ? -10.461 -3.416 -5.512 1 97 80 VAL A N 1
ATOM 581 C CA . VAL A 1 80 ? -10.195 -3.191 -4.094 1 97 80 VAL A CA 1
ATOM 582 C C . VAL A 1 80 ? -9.664 -1.774 -3.887 1 97 80 VAL A C 1
ATOM 584 O O . VAL A 1 80 ? -9.898 -1.164 -2.84 1 97 80 VAL A O 1
ATOM 587 N N . ILE A 1 81 ? -8.961 -1.209 -4.785 1 98.12 81 ILE A N 1
ATOM 588 C CA . ILE A 1 81 ? -8.406 0.139 -4.852 1 98.12 81 ILE A CA 1
ATOM 589 C C . ILE A 1 81 ? -8.828 0.807 -6.156 1 98.12 81 ILE A C 1
ATOM 591 O O . ILE A 1 81 ? -8.844 0.169 -7.211 1 98.12 81 ILE A O 1
ATOM 595 N N . VAL A 1 82 ? -9.195 2.068 -6.105 1 98.38 82 VAL A N 1
ATOM 596 C CA . VAL A 1 82 ? -9.547 2.75 -7.348 1 98.38 82 VAL A CA 1
ATOM 597 C C . VAL A 1 82 ? -8.344 2.777 -8.289 1 98.38 82 VAL A C 1
ATOM 599 O O . VAL A 1 82 ? -7.203 2.906 -7.84 1 98.38 82 VAL A O 1
ATOM 602 N N . PRO A 1 83 ? -8.562 2.715 -9.57 1 98.62 83 PRO A N 1
ATOM 603 C CA . PRO A 1 83 ? -7.453 2.467 -10.492 1 98.62 83 PRO A CA 1
ATOM 604 C C . PRO A 1 83 ? -6.43 3.6 -10.5 1 98.62 83 PRO A C 1
ATOM 606 O O . PRO A 1 83 ? -5.23 3.35 -10.641 1 98.62 83 PRO A O 1
ATOM 609 N N . SER A 1 84 ? -6.855 4.875 -10.336 1 98.62 84 SER A N 1
ATOM 610 C CA . SER A 1 84 ? -5.91 5.988 -10.336 1 98.62 84 SER A CA 1
ATOM 611 C C . SER A 1 84 ? -4.961 5.906 -9.148 1 98.62 84 SER A C 1
ATOM 613 O O . SER A 1 84 ? -3.75 6.098 -9.297 1 98.62 84 SER A O 1
ATOM 615 N N . ALA A 1 85 ? -5.488 5.57 -7.988 1 98.5 85 ALA A N 1
ATOM 616 C CA . ALA A 1 85 ? -4.656 5.395 -6.801 1 98.5 85 ALA A CA 1
ATOM 617 C C . ALA A 1 85 ? -3.758 4.168 -6.938 1 98.5 85 ALA A C 1
ATOM 619 O O . ALA A 1 85 ? -2.59 4.199 -6.539 1 98.5 85 ALA A O 1
ATOM 620 N N . ALA A 1 86 ? -4.293 3.102 -7.504 1 98.75 86 ALA A N 1
ATOM 621 C CA . ALA A 1 86 ? -3.492 1.904 -7.742 1 98.75 86 ALA A CA 1
ATOM 622 C C . ALA A 1 86 ? -2.34 2.195 -8.703 1 98.75 86 ALA A C 1
ATOM 624 O O . ALA A 1 86 ? -1.226 1.705 -8.508 1 98.75 86 ALA A O 1
ATOM 625 N N . ALA A 1 87 ? -2.639 2.969 -9.719 1 98.75 87 ALA A N 1
ATOM 626 C CA . ALA A 1 87 ? -1.601 3.336 -10.68 1 98.75 87 ALA A CA 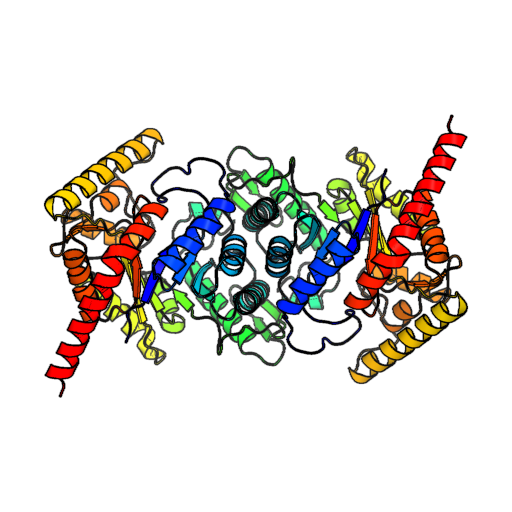1
ATOM 627 C C . ALA A 1 87 ? -0.43 4.023 -9.984 1 98.75 87 ALA A C 1
ATOM 629 O O . ALA A 1 87 ? 0.731 3.689 -10.227 1 98.75 87 ALA A O 1
ATOM 630 N N . ARG A 1 88 ? -0.708 4.934 -9.078 1 98.31 88 ARG A N 1
ATOM 631 C CA . ARG A 1 88 ? 0.331 5.648 -8.344 1 98.31 88 ARG A CA 1
ATOM 632 C C . ARG A 1 88 ? 1.058 4.723 -7.375 1 98.31 88 ARG A C 1
ATOM 634 O O . ARG A 1 88 ? 2.283 4.777 -7.254 1 98.31 88 ARG A O 1
ATOM 641 N N . GLN A 1 89 ? 0.281 3.887 -6.742 1 98.75 89 GLN A N 1
ATOM 642 C CA . GLN A 1 89 ? 0.872 2.984 -5.762 1 98.75 89 GLN A CA 1
ATOM 643 C C . GLN A 1 89 ? 1.844 2.01 -6.422 1 98.75 89 GLN A C 1
ATOM 645 O O . GLN A 1 89 ? 2.969 1.832 -5.949 1 98.75 89 GLN A O 1
ATOM 650 N N . ILE A 1 90 ? 1.432 1.439 -7.52 1 98.88 90 ILE A N 1
ATOM 651 C CA . ILE A 1 90 ? 2.244 0.477 -8.258 1 98.88 90 ILE A CA 1
ATOM 652 C C . ILE A 1 90 ? 3.484 1.169 -8.812 1 98.88 90 ILE A C 1
ATOM 654 O O . ILE A 1 90 ? 4.602 0.66 -8.68 1 98.88 90 ILE A O 1
ATOM 658 N N . ALA A 1 91 ? 3.312 2.322 -9.391 1 98.69 91 ALA A N 1
ATOM 659 C CA . ALA A 1 91 ? 4.441 3.066 -9.938 1 98.69 91 ALA A CA 1
ATOM 660 C C . ALA A 1 91 ? 5.426 3.461 -8.844 1 98.69 91 ALA A C 1
ATOM 662 O O . ALA A 1 91 ? 6.641 3.379 -9.039 1 98.69 91 ALA A O 1
ATOM 663 N N . THR A 1 92 ? 4.902 3.912 -7.703 1 98.75 92 THR A N 1
ATOM 664 C CA . THR A 1 92 ? 5.762 4.285 -6.582 1 98.75 92 THR A CA 1
ATOM 665 C C . THR A 1 92 ? 6.586 3.09 -6.117 1 98.75 92 THR A C 1
ATOM 667 O O . THR A 1 92 ? 7.801 3.201 -5.938 1 98.75 92 THR A O 1
ATOM 670 N N . LEU A 1 93 ? 5.953 1.938 -5.969 1 98.88 93 LEU A N 1
ATOM 671 C CA . LEU A 1 93 ? 6.66 0.739 -5.531 1 98.88 93 LEU A CA 1
ATOM 672 C C . LEU A 1 93 ? 7.676 0.293 -6.574 1 98.88 93 LEU A C 1
ATOM 674 O O . LEU A 1 93 ? 8.75 -0.2 -6.23 1 98.88 93 LEU A O 1
ATOM 678 N N . ASP A 1 94 ? 7.348 0.455 -7.875 1 98.88 94 ASP A N 1
ATOM 679 C CA . ASP A 1 94 ? 8.281 0.122 -8.945 1 98.88 94 ASP A CA 1
ATOM 680 C C . ASP A 1 94 ? 9.57 0.937 -8.828 1 98.88 94 ASP A C 1
ATOM 682 O O . ASP A 1 94 ? 10.664 0.396 -8.969 1 98.88 94 ASP A O 1
ATOM 686 N N . VAL A 1 95 ? 9.453 2.186 -8.516 1 98.69 95 VAL A N 1
ATOM 687 C CA . VAL A 1 95 ? 10.617 3.049 -8.367 1 98.69 95 VAL A CA 1
ATOM 688 C C . VAL A 1 95 ? 11.398 2.652 -7.121 1 98.69 95 VAL A C 1
ATOM 690 O O . VAL A 1 95 ? 12.617 2.473 -7.18 1 98.69 95 VAL A O 1
ATOM 693 N N . PHE A 1 96 ? 10.703 2.449 -6.012 1 98.62 96 PHE A N 1
ATOM 694 C CA . PHE A 1 96 ? 11.367 2.148 -4.75 1 98.62 96 PHE A CA 1
ATOM 695 C C . PHE A 1 96 ? 12.062 0.791 -4.812 1 98.62 96 PHE A C 1
ATOM 697 O O . PHE A 1 96 ? 13.078 0.576 -4.148 1 98.62 96 PHE A O 1
ATOM 704 N N . SER A 1 97 ? 11.555 -0.136 -5.609 1 98.44 97 SER A N 1
ATOM 705 C CA . SER A 1 97 ? 12.156 -1.463 -5.734 1 98.44 97 SER A CA 1
ATOM 706 C C . SER A 1 97 ? 13.289 -1.466 -6.75 1 98.44 97 SER A C 1
ATOM 708 O O . SER A 1 97 ? 13.969 -2.48 -6.934 1 98.44 97 SER A O 1
ATOM 710 N N . GLY A 1 98 ? 13.531 -0.337 -7.461 1 97.94 98 GLY A N 1
ATOM 711 C CA . GLY A 1 98 ? 14.578 -0.248 -8.477 1 97.94 98 GLY A CA 1
ATOM 712 C C . GLY A 1 98 ? 14.188 -0.895 -9.789 1 97.94 98 GLY A C 1
ATOM 713 O O . GLY A 1 98 ? 15.031 -1.474 -10.477 1 97.94 98 GLY A O 1
ATOM 714 N N . GLY A 1 99 ? 12.898 -0.818 -10.078 1 98.56 99 GLY A N 1
ATOM 715 C CA . GLY A 1 99 ? 12.438 -1.386 -11.336 1 98.56 99 GLY A CA 1
ATOM 716 C C . GLY A 1 99 ? 12.344 -2.9 -11.305 1 98.56 99 GLY A C 1
ATOM 717 O O . GLY A 1 99 ? 12.539 -3.559 -12.328 1 98.56 99 GLY A O 1
ATOM 718 N N . ARG A 1 100 ? 12.047 -3.477 -10.156 1 98.62 100 ARG A N 1
ATOM 719 C CA . ARG A 1 100 ? 12.039 -4.926 -10 1 98.62 100 ARG A CA 1
ATOM 720 C C . ARG A 1 100 ? 10.609 -5.453 -9.867 1 98.62 100 ARG A C 1
ATOM 722 O O . ARG A 1 100 ? 10.406 -6.645 -9.617 1 98.62 100 ARG A O 1
ATOM 729 N N . LEU A 1 101 ? 9.602 -4.586 -10.023 1 98.88 101 LEU A N 1
ATOM 730 C CA . LEU A 1 101 ? 8.227 -4.949 -9.719 1 98.88 101 LEU A CA 1
ATOM 731 C C . LEU A 1 101 ? 7.516 -5.484 -10.961 1 98.88 101 LEU A C 1
ATOM 733 O O . LEU A 1 101 ? 7.691 -4.949 -12.055 1 98.88 101 LEU A O 1
ATOM 737 N N . ALA A 1 102 ? 6.734 -6.531 -10.812 1 98.88 102 ALA A N 1
ATOM 738 C CA . ALA A 1 102 ? 5.715 -6.984 -11.758 1 98.88 102 ALA A CA 1
ATOM 739 C C . ALA A 1 102 ? 4.363 -7.152 -11.062 1 98.88 102 ALA A C 1
ATOM 741 O O . ALA A 1 102 ? 4.289 -7.195 -9.836 1 98.88 102 ALA A O 1
ATOM 742 N N . LEU A 1 103 ? 3.342 -7.148 -11.836 1 98.81 103 LEU A N 1
ATOM 743 C CA . LEU A 1 103 ? 1.988 -7.219 -11.297 1 98.81 103 LEU A CA 1
ATOM 744 C C . LEU A 1 103 ? 1.304 -8.516 -11.719 1 98.81 103 LEU A C 1
ATOM 746 O O . LEU A 1 103 ? 1.184 -8.797 -12.914 1 98.81 103 LEU A O 1
ATOM 750 N N . ASN A 1 104 ? 0.97 -9.359 -10.758 1 98.56 104 ASN A N 1
ATOM 751 C CA . ASN A 1 104 ? 0.094 -10.508 -11 1 98.56 104 ASN A CA 1
ATOM 752 C C . ASN A 1 104 ? -1.369 -10.148 -10.75 1 98.56 104 ASN A C 1
ATOM 754 O O . ASN A 1 104 ? -1.824 -10.141 -9.602 1 98.56 104 ASN A O 1
ATOM 758 N N . VAL A 1 105 ? -2.105 -9.922 -11.836 1 98.56 105 VAL A N 1
ATOM 759 C CA . VAL A 1 105 ? -3.482 -9.445 -11.711 1 98.56 105 VAL A CA 1
ATOM 760 C C . VAL A 1 105 ? -4.414 -10.633 -11.453 1 98.56 105 VAL A C 1
ATOM 762 O O . VAL A 1 105 ? -4.539 -11.523 -12.297 1 98.56 105 VAL A O 1
ATOM 765 N N . VAL A 1 106 ? -5.027 -10.555 -10.297 1 94.88 106 VAL A N 1
ATOM 766 C CA . VAL A 1 106 ? -5.898 -11.633 -9.852 1 94.88 106 VAL A CA 1
ATOM 767 C C . VAL A 1 106 ? -7.328 -11.117 -9.703 1 94.88 106 VAL A C 1
ATOM 769 O O . VAL A 1 106 ? -7.676 -10.523 -8.68 1 94.88 106 VAL A O 1
ATOM 772 N N . SER A 1 107 ? -8.258 -11.516 -10.57 1 94.56 107 SER A N 1
ATOM 773 C CA . SER A 1 107 ? -9.625 -11 -10.562 1 94.56 107 SER A CA 1
ATOM 774 C C . SER A 1 107 ? -10.445 -11.625 -9.445 1 94.56 107 SER A C 1
ATOM 776 O O . SER A 1 107 ? -11.445 -11.055 -9.008 1 94.56 107 SER A O 1
ATOM 778 N N . GLY A 1 108 ? -10.008 -12.719 -8.984 1 89.38 108 GLY A N 1
ATOM 779 C CA . GLY A 1 108 ? -10.719 -13.453 -7.949 1 89.38 108 GLY A CA 1
ATOM 780 C C . GLY A 1 108 ? -11.523 -14.617 -8.492 1 89.38 108 GLY A C 1
ATOM 781 O O . GLY A 1 108 ? -12.031 -14.562 -9.617 1 89.38 108 GLY A O 1
ATOM 782 N N . GLY A 1 109 ? -11.609 -15.734 -7.703 1 86.62 109 GLY A N 1
ATOM 783 C CA . GLY A 1 109 ? -12.281 -16.938 -8.18 1 86.62 109 GLY A CA 1
ATOM 784 C C . GLY A 1 109 ? -13.234 -17.516 -7.16 1 86.62 109 GLY A C 1
ATOM 785 O O . GLY A 1 109 ? -13.828 -18.578 -7.395 1 86.62 109 GLY A O 1
ATOM 786 N N . ASP A 1 110 ? -13.359 -16.859 -6.066 1 90.19 110 ASP A N 1
ATOM 787 C CA . ASP A 1 110 ? -14.211 -17.328 -4.973 1 90.19 110 ASP A CA 1
ATOM 788 C C . ASP A 1 110 ? -15.086 -16.188 -4.445 1 90.19 110 ASP A C 1
ATOM 790 O O . ASP A 1 110 ? -14.578 -15.219 -3.881 1 90.19 110 ASP A O 1
ATOM 794 N N . ASP A 1 111 ? -16.438 -16.359 -4.562 1 93.25 111 ASP A N 1
ATOM 795 C CA . ASP A 1 111 ? -17.375 -15.297 -4.215 1 93.25 111 ASP A CA 1
ATOM 796 C C . ASP A 1 111 ? -17.266 -14.938 -2.734 1 93.25 111 ASP A C 1
ATOM 798 O O . ASP A 1 111 ? -17.344 -13.766 -2.371 1 93.25 111 ASP A O 1
ATOM 802 N N . ALA A 1 112 ? -17.156 -15.961 -1.937 1 93.12 112 ALA A N 1
ATOM 803 C CA . ALA A 1 112 ? -17.047 -15.688 -0.505 1 93.12 112 ALA A CA 1
ATOM 804 C C . ALA A 1 112 ? -15.82 -14.836 -0.198 1 93.12 112 ALA A C 1
ATOM 806 O O . ALA A 1 112 ? -15.891 -13.898 0.597 1 93.12 112 ALA A O 1
ATOM 807 N N . ASP A 1 113 ? -14.734 -15.172 -0.804 1 93.62 113 ASP A N 1
ATOM 808 C CA . ASP A 1 113 ? -13.5 -14.422 -0.628 1 93.62 113 ASP A CA 1
ATOM 809 C C . ASP A 1 113 ? -13.664 -12.977 -1.11 1 93.62 113 ASP A C 1
ATOM 811 O O . ASP A 1 113 ? -13.211 -12.039 -0.45 1 93.62 113 ASP A O 1
ATOM 815 N N . LEU A 1 114 ? -14.328 -12.773 -2.203 1 96.5 114 LEU A N 1
ATOM 816 C CA . LEU A 1 114 ? -14.539 -11.453 -2.789 1 96.5 114 LEU A CA 1
ATOM 817 C C . LEU A 1 114 ? -15.484 -10.617 -1.932 1 96.5 114 LEU A C 1
ATOM 819 O O . LEU A 1 114 ? -15.266 -9.414 -1.75 1 96.5 114 LEU A O 1
ATOM 823 N N . GLN A 1 115 ? -16.469 -11.25 -1.396 1 97.75 115 GLN A N 1
ATOM 824 C CA . GLN A 1 115 ? -17.469 -10.539 -0.616 1 97.75 115 GLN A CA 1
ATOM 825 C C . GLN A 1 115 ? -16.906 -10.078 0.725 1 97.75 115 GLN A C 1
ATOM 827 O O . GLN A 1 115 ? -17.391 -9.109 1.31 1 97.75 115 GLN A O 1
ATOM 832 N N . ARG A 1 116 ? -15.828 -10.766 1.228 1 98.06 116 ARG A N 1
ATOM 833 C CA . ARG A 1 116 ? -15.125 -10.289 2.418 1 98.06 116 ARG A CA 1
ATOM 834 C C . ARG A 1 116 ? -14.617 -8.867 2.223 1 98.06 116 ARG A C 1
ATOM 836 O O . ARG A 1 116 ? -14.547 -8.094 3.178 1 98.06 116 ARG A O 1
ATOM 843 N N . ASP A 1 117 ? -14.336 -8.523 0.942 1 97.88 117 ASP A N 1
ATOM 844 C CA . ASP A 1 117 ? -13.852 -7.188 0.604 1 97.88 117 ASP A CA 1
ATOM 845 C C . ASP A 1 117 ? -14.93 -6.375 -0.1 1 97.88 117 ASP A C 1
ATOM 847 O O . ASP A 1 117 ? -14.633 -5.387 -0.774 1 97.88 117 ASP A O 1
ATOM 851 N N . GLY A 1 118 ? -16.094 -6.824 -0.055 1 97.56 118 GLY A N 1
ATOM 852 C CA . GLY A 1 118 ? -17.234 -6.043 -0.5 1 97.56 118 GLY A CA 1
ATOM 853 C C . GLY A 1 118 ? -17.453 -6.105 -2 1 97.56 118 GLY A C 1
ATOM 854 O O . GLY A 1 118 ? -18.094 -5.219 -2.578 1 97.56 118 GLY A O 1
ATOM 855 N N . ASP A 1 119 ? -16.844 -7.051 -2.656 1 97.5 119 ASP A N 1
ATOM 856 C CA . ASP A 1 119 ? -17.031 -7.211 -4.094 1 97.5 119 ASP A CA 1
ATOM 857 C C . ASP A 1 119 ? -18.125 -8.242 -4.395 1 97.5 119 ASP A C 1
ATOM 859 O O . ASP A 1 119 ? -17.906 -9.445 -4.227 1 97.5 119 ASP A O 1
ATOM 863 N N . PHE A 1 120 ? -19.219 -7.812 -4.93 1 97.25 120 PHE A N 1
ATOM 864 C CA . PHE A 1 120 ? -20.375 -8.664 -5.207 1 97.25 120 PHE A CA 1
ATOM 865 C C . PHE A 1 120 ? -20.609 -8.797 -6.707 1 97.25 120 PHE A C 1
ATOM 867 O O . PHE A 1 120 ? -21.656 -9.258 -7.141 1 97.25 120 PHE A O 1
ATOM 874 N N . VAL A 1 121 ? -19.656 -8.359 -7.535 1 96.56 121 VAL A N 1
ATOM 875 C CA . VAL A 1 121 ? -19.734 -8.398 -8.992 1 96.56 121 VAL A CA 1
ATOM 876 C C . VAL A 1 121 ? -19.656 -9.844 -9.477 1 96.56 121 VAL A C 1
ATOM 878 O O . VAL A 1 121 ? -18.75 -10.586 -9.086 1 96.56 121 VAL A O 1
ATOM 881 N N . PRO A 1 122 ? -20.531 -10.227 -10.406 1 95.56 122 PRO A N 1
ATOM 882 C CA . PRO A 1 122 ? -20.516 -11.602 -10.914 1 95.56 122 PRO A CA 1
ATOM 883 C C . PRO A 1 122 ? -19.281 -11.898 -11.758 1 95.56 122 PRO A C 1
ATOM 885 O O . PRO A 1 122 ? -18.625 -10.977 -12.25 1 95.56 122 PRO A O 1
ATOM 888 N N . HIS A 1 123 ? -19 -13.156 -11.977 1 94.69 123 HIS A N 1
ATOM 889 C CA . HIS A 1 123 ? -17.75 -13.68 -12.539 1 94.69 123 HIS A CA 1
ATOM 890 C C . HIS A 1 123 ? -17.406 -12.977 -13.844 1 94.69 123 HIS A C 1
ATOM 892 O O . HIS A 1 123 ? -16.359 -12.336 -13.945 1 94.69 123 HIS A O 1
ATOM 898 N N . ASP A 1 124 ? -18.266 -13.008 -14.859 1 95.25 124 ASP A N 1
ATOM 899 C CA . ASP A 1 124 ? -17.906 -12.461 -16.172 1 95.25 124 ASP A CA 1
ATOM 900 C C . ASP A 1 124 ? -17.766 -10.938 -16.109 1 95.25 124 ASP A C 1
ATOM 902 O O . ASP A 1 124 ? -16.875 -10.375 -16.734 1 95.25 124 ASP A O 1
ATOM 906 N N . ALA A 1 125 ? -18.656 -10.305 -15.352 1 96.75 125 ALA A N 1
ATOM 907 C CA . ALA A 1 125 ? -18.562 -8.859 -15.18 1 96.75 125 ALA A CA 1
ATOM 908 C C . ALA A 1 125 ? -17.281 -8.469 -14.469 1 96.75 125 ALA A C 1
ATOM 910 O O . ALA A 1 125 ? -16.703 -7.41 -14.734 1 96.75 125 ALA A O 1
ATOM 911 N N . ARG A 1 126 ? -16.859 -9.297 -13.602 1 96.94 126 ARG A N 1
ATOM 912 C CA . ARG A 1 126 ? -15.625 -9.047 -12.867 1 96.94 126 ARG A CA 1
ATOM 913 C C . ARG A 1 126 ? -14.422 -9.016 -13.805 1 96.94 126 ARG A C 1
ATOM 915 O O . ARG A 1 126 ? -13.516 -8.203 -13.633 1 96.94 126 ARG A O 1
ATOM 922 N N . TYR A 1 127 ? -14.414 -9.875 -14.758 1 97.38 127 TYR A N 1
ATOM 923 C CA . TYR A 1 127 ? -13.328 -9.883 -15.727 1 97.38 127 TYR A CA 1
ATOM 924 C C . TYR A 1 127 ? -13.422 -8.68 -16.656 1 97.38 127 TYR A C 1
ATOM 926 O O . TYR A 1 127 ? -12.406 -8.125 -17.078 1 97.38 127 TYR A O 1
ATOM 934 N N . ARG A 1 128 ? -14.68 -8.25 -17 1 97.75 128 ARG A N 1
ATOM 935 C CA . ARG A 1 128 ? -14.828 -7.008 -17.75 1 97.75 128 ARG A CA 1
ATOM 936 C C . ARG A 1 128 ? -14.281 -5.824 -16.969 1 97.75 128 ARG A C 1
ATOM 938 O O . ARG A 1 128 ? -13.602 -4.961 -17.531 1 97.75 128 ARG A O 1
ATOM 945 N N . ARG A 1 129 ? -14.57 -5.867 -15.711 1 98.38 129 ARG A N 1
ATOM 946 C CA . ARG A 1 129 ? -14.047 -4.824 -14.836 1 98.38 129 ARG A CA 1
ATOM 947 C C . ARG A 1 129 ? -12.523 -4.852 -14.805 1 98.38 129 ARG A C 1
ATOM 949 O O . ARG A 1 129 ? -11.883 -3.799 -14.836 1 98.38 129 ARG A O 1
ATOM 956 N N . THR A 1 130 ? -11.961 -6.039 -14.734 1 98.69 130 THR A N 1
ATOM 957 C CA . THR A 1 130 ? -10.508 -6.188 -14.734 1 98.69 130 THR A CA 1
ATOM 958 C C . THR A 1 130 ? -9.906 -5.605 -16 1 98.69 130 THR A C 1
ATOM 960 O O . THR A 1 130 ? -8.898 -4.895 -15.953 1 98.69 130 THR A O 1
ATOM 963 N N . GLY A 1 131 ? -10.516 -5.914 -17.125 1 98.75 131 GLY A N 1
ATOM 964 C CA . GLY A 1 131 ? -10.047 -5.34 -18.375 1 98.75 131 GLY A CA 1
ATOM 965 C C . GLY A 1 131 ? -10.062 -3.822 -18.375 1 98.75 131 GLY A C 1
ATOM 966 O O . GLY A 1 131 ? -9.07 -3.189 -18.75 1 98.75 131 GLY A O 1
ATOM 967 N N . GLU A 1 132 ? -11.195 -3.215 -17.969 1 98.75 132 GLU A N 1
ATOM 968 C CA . GLU A 1 132 ? -11.305 -1.762 -17.875 1 98.75 132 GLU A CA 1
ATOM 969 C C . GLU A 1 132 ? -10.266 -1.185 -16.922 1 98.75 132 GLU A C 1
ATOM 971 O O . GLU A 1 132 ? -9.664 -0.146 -17.203 1 98.75 132 GLU A O 1
ATOM 976 N N . TYR A 1 133 ? -10.102 -1.866 -15.805 1 98.81 133 TYR A N 1
ATOM 977 C CA . TYR A 1 133 ? -9.125 -1.48 -14.797 1 98.81 133 TYR A CA 1
ATOM 978 C C . TYR A 1 133 ? -7.727 -1.39 -15.391 1 98.81 133 TYR A C 1
ATOM 980 O O . TYR A 1 133 ? -7.035 -0.384 -15.219 1 98.81 133 TYR A O 1
ATOM 988 N N . LEU A 1 134 ? -7.297 -2.393 -16.078 1 98.88 134 LEU A N 1
ATOM 989 C CA . LEU A 1 134 ? -5.977 -2.451 -16.703 1 98.88 134 LEU A CA 1
ATOM 990 C C . LEU A 1 134 ? -5.828 -1.384 -17.781 1 98.88 134 LEU A C 1
ATOM 992 O O . LEU A 1 134 ? -4.762 -0.781 -17.922 1 98.88 134 LEU A O 1
ATOM 996 N N . ASP A 1 135 ? -6.898 -1.117 -18.5 1 98.69 135 ASP A N 1
ATOM 997 C CA . ASP A 1 135 ? -6.887 -0.036 -19.469 1 98.69 135 ASP A CA 1
ATOM 998 C C . ASP A 1 135 ? -6.578 1.305 -18.812 1 98.69 135 ASP A C 1
ATOM 1000 O O . ASP A 1 135 ? -5.742 2.068 -19.297 1 98.69 135 ASP A O 1
ATOM 1004 N N . VAL A 1 136 ? -7.25 1.54 -17.75 1 98.81 136 VAL A N 1
ATOM 1005 C CA . VAL A 1 136 ? -7.09 2.807 -17.047 1 98.81 136 VAL A CA 1
ATOM 1006 C C . VAL A 1 136 ? -5.672 2.914 -16.484 1 98.81 136 VAL A C 1
ATOM 1008 O O . VAL A 1 136 ? -5.02 3.951 -16.641 1 98.81 136 VAL A O 1
ATOM 1011 N N . LEU A 1 137 ? -5.156 1.831 -15.852 1 98.81 137 LEU A N 1
ATOM 1012 C CA . LEU A 1 137 ? -3.789 1.838 -15.336 1 98.81 137 LEU A CA 1
ATOM 1013 C C . LEU A 1 137 ? -2.797 2.199 -16.438 1 98.81 137 LEU A C 1
ATOM 1015 O O . LEU A 1 137 ? -1.989 3.117 -16.281 1 98.81 137 LEU A O 1
ATOM 1019 N N . LYS A 1 138 ? -2.848 1.502 -17.547 1 98.69 138 LYS A N 1
ATOM 1020 C CA . LYS A 1 138 ? -1.896 1.675 -18.641 1 98.69 138 LYS 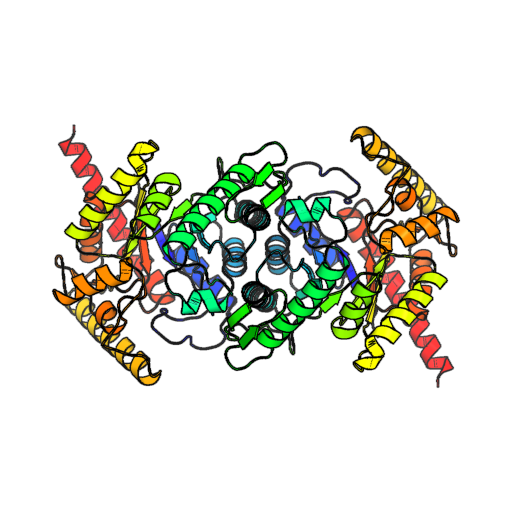A CA 1
ATOM 1021 C C . LYS A 1 138 ? -1.995 3.076 -19.234 1 98.69 138 LYS A C 1
ATOM 1023 O O . LYS A 1 138 ? -0.977 3.693 -19.547 1 98.69 138 LYS A O 1
ATOM 1028 N N . ARG A 1 139 ? -3.234 3.594 -19.344 1 98.5 139 ARG A N 1
ATOM 1029 C CA . ARG A 1 139 ? -3.426 4.945 -19.859 1 98.5 139 ARG A CA 1
ATOM 1030 C C . ARG A 1 139 ? -2.77 5.98 -18.953 1 98.5 139 ARG A C 1
ATOM 1032 O O . ARG A 1 139 ? -2.098 6.895 -19.422 1 98.5 139 ARG A O 1
ATOM 1039 N N . ILE A 1 140 ? -2.951 5.816 -17.688 1 98.62 140 ILE A N 1
ATOM 1040 C CA . ILE A 1 140 ? -2.361 6.758 -16.734 1 98.62 140 ILE A CA 1
ATOM 1041 C C . ILE A 1 140 ? -0.839 6.645 -16.766 1 98.62 140 ILE A C 1
ATOM 1043 O O . ILE A 1 140 ? -0.137 7.652 -16.859 1 98.62 140 ILE A O 1
ATOM 1047 N N . TRP A 1 141 ? -0.294 5.406 -16.75 1 98.5 141 TRP A N 1
ATOM 1048 C CA . TRP A 1 141 ? 1.146 5.172 -16.703 1 98.5 141 TRP A CA 1
ATOM 1049 C C . TRP A 1 141 ? 1.832 5.734 -17.953 1 98.5 141 TRP A C 1
ATOM 1051 O O . TRP A 1 141 ? 2.984 6.168 -17.875 1 98.5 141 TRP A O 1
ATOM 1061 N N . GLN A 1 142 ? 1.131 5.797 -19.047 1 97.88 142 GLN A N 1
ATOM 1062 C CA . GLN A 1 142 ? 1.766 6.145 -20.312 1 97.88 142 GLN A CA 1
ATOM 1063 C C . GLN A 1 142 ? 1.415 7.57 -20.734 1 97.88 142 GLN A C 1
ATOM 1065 O O . GLN A 1 142 ? 1.918 8.062 -21.734 1 97.88 142 GLN A O 1
ATOM 1070 N N . ALA A 1 143 ? 0.571 8.234 -19.953 1 97.75 143 ALA A N 1
ATOM 1071 C CA . ALA A 1 143 ? 0.077 9.555 -20.312 1 97.75 143 ALA A CA 1
ATOM 1072 C C . ALA A 1 143 ? 1.097 10.641 -19.969 1 97.75 143 ALA A C 1
ATOM 1074 O O . ALA A 1 143 ? 1.923 10.461 -19.078 1 97.75 143 ALA A O 1
ATOM 1075 N N . ASP A 1 144 ? 1.038 11.75 -20.688 1 95.44 144 ASP A N 1
ATOM 1076 C CA . ASP A 1 144 ? 1.835 12.945 -20.391 1 95.44 144 ASP A CA 1
ATOM 1077 C C . ASP A 1 144 ? 0.95 14.094 -19.938 1 95.44 144 ASP A C 1
ATOM 1079 O O . ASP A 1 144 ? 1.45 15.172 -19.594 1 95.44 144 ASP A O 1
ATOM 1083 N N . ALA A 1 145 ? -0.344 13.945 -19.953 1 97 145 ALA A N 1
ATOM 1084 C CA . ALA A 1 145 ? -1.344 14.906 -19.5 1 97 145 ALA A CA 1
ATOM 1085 C C . ALA A 1 145 ? -2.436 14.219 -18.688 1 97 145 ALA A C 1
ATOM 1087 O O . ALA A 1 145 ? -2.578 12.992 -18.75 1 97 145 ALA A O 1
ATOM 1088 N N . PRO A 1 146 ? -3.189 14.977 -17.922 1 97.81 146 PRO A N 1
ATOM 1089 C CA . PRO A 1 146 ? -4.234 14.367 -17.094 1 97.81 146 PRO A CA 1
ATOM 1090 C C . PRO A 1 146 ? -5.18 13.477 -17.906 1 97.81 146 PRO A C 1
ATOM 1092 O O . PRO A 1 146 ? -5.465 13.773 -19.062 1 97.81 146 PRO A O 1
ATOM 1095 N N . VAL A 1 147 ? -5.656 12.438 -17.312 1 98.62 147 VAL A N 1
ATOM 1096 C CA . VAL A 1 147 ? -6.438 11.414 -18 1 98.62 147 VAL A CA 1
ATOM 1097 C C . VAL A 1 147 ? -7.879 11.438 -17.484 1 98.62 147 VAL A C 1
ATOM 1099 O O . VAL A 1 147 ? -8.125 11.375 -16.281 1 98.62 147 VAL A O 1
ATOM 1102 N N . ASP A 1 148 ? -8.805 11.57 -18.359 1 98.69 148 ASP A N 1
ATOM 1103 C CA . ASP A 1 148 ? -10.227 11.359 -18.078 1 98.69 148 ASP A CA 1
ATOM 1104 C C . ASP A 1 148 ? -10.656 9.953 -18.453 1 98.69 148 ASP A C 1
ATOM 1106 O O . ASP A 1 148 ? -10.094 9.352 -19.375 1 98.69 148 ASP A O 1
ATOM 1110 N N . HIS A 1 149 ? -11.555 9.398 -17.797 1 98.69 149 HIS A N 1
ATOM 1111 C CA . HIS A 1 149 ? -12.125 8.094 -18.109 1 98.69 149 HIS A CA 1
ATOM 1112 C C . HIS A 1 149 ? -13.602 8.023 -17.734 1 98.69 149 HIS A C 1
ATOM 1114 O O . HIS A 1 149 ? -13.977 8.438 -16.641 1 98.69 149 HIS A O 1
ATOM 1120 N N . ASP A 1 150 ? -14.414 7.578 -18.594 1 98.5 150 ASP A N 1
ATOM 1121 C CA . ASP A 1 150 ? -15.836 7.305 -18.391 1 98.5 150 ASP A CA 1
ATOM 1122 C C . ASP A 1 150 ? -16.203 5.918 -18.891 1 98.5 150 ASP A C 1
ATOM 1124 O O . ASP A 1 150 ? -16.672 5.77 -20.031 1 98.5 150 ASP A O 1
ATOM 1128 N N . GLY A 1 151 ? -16.016 4.91 -18.062 1 98.38 151 GLY A N 1
ATOM 1129 C CA . GLY A 1 151 ? -16.297 3.533 -18.453 1 98.38 151 GLY A CA 1
ATOM 1130 C C . GLY A 1 151 ? -17.469 2.924 -17.703 1 98.38 151 GLY A C 1
ATOM 1131 O O . GLY A 1 151 ? -18.219 3.635 -17.047 1 98.38 151 GLY A O 1
ATOM 1132 N N . ALA A 1 152 ? -17.719 1.628 -17.859 1 98.06 152 ALA A N 1
ATOM 1133 C CA . ALA A 1 152 ? -18.812 0.907 -17.219 1 98.06 152 ALA A CA 1
ATOM 1134 C C . ALA A 1 152 ? -18.594 0.791 -15.719 1 98.06 152 ALA A C 1
ATOM 1136 O O . ALA A 1 152 ? -19.547 0.801 -14.938 1 98.06 152 ALA A O 1
ATOM 1137 N N . PHE A 1 153 ? -17.312 0.751 -15.281 1 98.06 153 PHE A N 1
ATOM 1138 C CA . PHE A 1 153 ? -17.031 0.44 -13.891 1 98.06 153 PHE A CA 1
ATOM 1139 C C . PHE A 1 153 ? -16.344 1.614 -13.203 1 98.06 153 PHE A C 1
ATOM 1141 O O . PHE A 1 153 ? -16.453 1.778 -11.984 1 98.06 153 PHE A O 1
ATOM 1148 N N . TYR A 1 154 ? -15.633 2.443 -13.961 1 98.25 154 TYR A N 1
ATOM 1149 C CA . TYR A 1 154 ? -14.844 3.514 -13.359 1 98.25 154 TYR A CA 1
ATOM 1150 C C . TYR A 1 154 ? -15.07 4.832 -14.086 1 98.25 154 TYR A C 1
ATOM 1152 O O . TYR A 1 154 ? -15.281 4.848 -15.305 1 98.25 154 TYR A O 1
ATOM 1160 N N . ARG A 1 155 ? -15.031 5.957 -13.297 1 98.38 155 ARG A N 1
ATOM 1161 C CA . ARG A 1 155 ? -15.07 7.332 -13.789 1 98.38 155 ARG A CA 1
ATOM 1162 C C . ARG A 1 155 ? -13.977 8.18 -13.133 1 98.38 155 ARG A C 1
ATOM 1164 O O . ARG A 1 155 ? -13.836 8.172 -11.906 1 98.38 155 ARG A O 1
ATOM 1171 N N . LEU A 1 156 ? -13.188 8.805 -13.898 1 98.44 156 LEU A N 1
ATOM 1172 C CA . LEU A 1 156 ? -12.109 9.68 -13.438 1 98.44 156 LEU A CA 1
ATOM 1173 C C . LEU A 1 156 ? -12.125 11 -14.195 1 98.44 156 LEU A C 1
ATOM 1175 O O . LEU A 1 156 ? -12.414 11.023 -15.391 1 98.44 156 LEU A O 1
ATOM 1179 N N . ARG A 1 157 ? -11.797 12.094 -13.5 1 98.56 157 ARG A N 1
ATOM 1180 C CA . ARG A 1 157 ? -11.586 13.398 -14.125 1 98.56 157 ARG A CA 1
ATOM 1181 C C . ARG A 1 157 ? -10.219 13.961 -13.766 1 98.56 157 ARG A C 1
ATOM 1183 O O . ARG A 1 157 ? -9.945 14.242 -12.594 1 98.56 157 ARG A O 1
ATOM 1190 N N . GLY A 1 158 ? -9.383 14 -14.742 1 98.31 158 GLY A N 1
ATOM 1191 C CA . GLY A 1 158 ? -8.086 14.633 -14.57 1 98.31 158 GLY A CA 1
ATOM 1192 C C . GLY A 1 158 ? -7.121 13.812 -13.75 1 98.31 158 GLY A C 1
ATOM 1193 O O . GLY A 1 158 ? -6.344 14.359 -12.961 1 98.31 158 GLY A O 1
ATOM 1194 N N . ALA A 1 159 ? -7.125 12.461 -13.852 1 98.38 159 ALA A N 1
ATOM 1195 C CA . ALA A 1 159 ? -6.156 11.625 -13.148 1 98.38 159 ALA A CA 1
ATOM 1196 C C . ALA A 1 159 ? -4.727 12.008 -13.523 1 98.38 159 ALA A C 1
ATOM 1198 O O . ALA A 1 159 ? -4.398 12.117 -14.711 1 98.38 159 ALA A O 1
ATOM 1199 N N . SER A 1 160 ? -3.93 12.266 -12.547 1 95.75 160 SER A N 1
ATOM 1200 C CA . SER A 1 160 ? -2.588 12.789 -12.773 1 95.75 160 SER A CA 1
ATOM 1201 C C . SER A 1 160 ? -1.633 11.695 -13.227 1 95.75 160 SER A C 1
ATOM 1203 O O . SER A 1 160 ? -1.576 10.625 -12.625 1 95.75 160 SER A O 1
ATOM 1205 N N . PRO A 1 161 ? -0.854 11.945 -14.219 1 95.88 161 PRO A N 1
ATOM 1206 C CA . PRO A 1 161 ? 0.149 10.984 -14.68 1 95.88 161 PRO A CA 1
ATOM 1207 C C . PRO A 1 161 ? 1.55 11.297 -14.164 1 95.88 161 PRO A C 1
ATOM 1209 O O . PRO A 1 161 ? 2.541 10.812 -14.719 1 95.88 161 PRO A O 1
ATOM 1212 N N . LEU A 1 162 ? 1.702 12.102 -13.117 1 94.19 162 LEU A N 1
ATOM 1213 C CA . LEU A 1 162 ? 2.984 12.633 -12.68 1 94.19 162 LEU A CA 1
ATOM 1214 C C . LEU A 1 162 ? 3.857 11.539 -12.078 1 94.19 162 LEU A C 1
ATOM 1216 O O . LEU A 1 162 ? 5.082 11.578 -12.195 1 94.19 162 LEU A O 1
ATOM 1220 N N . VAL A 1 163 ? 3.248 10.586 -11.406 1 95.94 163 VAL A N 1
ATOM 1221 C CA . VAL A 1 163 ? 3.992 9.484 -10.805 1 95.94 163 VAL A CA 1
ATOM 1222 C C . VAL A 1 163 ? 4.262 8.414 -11.859 1 95.94 163 VAL A C 1
ATOM 1224 O O . VAL A 1 163 ? 3.344 7.707 -12.289 1 95.94 163 VAL A O 1
ATOM 1227 N N . LYS A 1 164 ? 5.492 8.32 -12.258 1 96.31 164 LYS A N 1
ATOM 1228 C CA . LYS A 1 164 ? 5.914 7.367 -13.281 1 96.31 164 LYS A CA 1
ATOM 1229 C C . LYS A 1 164 ? 6.762 6.25 -12.68 1 96.31 164 LYS A C 1
ATOM 1231 O O . LYS A 1 164 ? 7.582 6.496 -11.789 1 96.31 164 LYS A O 1
ATOM 1236 N N . GLY A 1 165 ? 6.551 5.016 -13.18 1 96.75 165 GLY A N 1
ATOM 1237 C CA . GLY A 1 165 ? 7.379 3.898 -12.766 1 96.75 165 GLY A CA 1
ATOM 1238 C C . GLY A 1 165 ? 8.773 3.938 -13.352 1 96.75 165 GLY A C 1
ATOM 1239 O O . GLY A 1 165 ? 9.078 4.781 -14.195 1 96.75 165 GLY A O 1
ATOM 1240 N N . ALA A 1 166 ? 9.633 3.092 -12.875 1 98 166 ALA A N 1
ATOM 1241 C CA . ALA A 1 166 ? 11.008 2.963 -13.359 1 98 166 ALA A CA 1
ATOM 1242 C C . ALA A 1 166 ? 11.055 2.234 -14.695 1 98 166 ALA A C 1
ATOM 1244 O O . ALA A 1 166 ? 11.938 2.488 -15.516 1 98 166 ALA A O 1
ATOM 1245 N N . GLN A 1 167 ? 10.102 1.382 -14.891 1 98.12 167 GLN A N 1
ATOM 1246 C CA . GLN A 1 167 ? 10.094 0.531 -16.078 1 98.12 167 GLN A CA 1
ATOM 1247 C C . GLN A 1 167 ? 9.242 1.147 -17.188 1 98.12 167 GLN A C 1
ATOM 1249 O O . GLN A 1 167 ? 8.242 1.811 -16.906 1 98.12 167 GLN A O 1
ATOM 1254 N N . ARG A 1 168 ? 9.68 0.952 -18.328 1 96.12 168 ARG A N 1
ATOM 1255 C CA . ARG A 1 168 ? 8.938 1.399 -19.5 1 96.12 168 ARG A CA 1
ATOM 1256 C C . ARG A 1 168 ? 8.5 0.215 -20.359 1 96.12 168 ARG A C 1
ATOM 1258 O O . ARG A 1 168 ? 9.242 -0.759 -20.5 1 96.12 168 ARG A O 1
ATOM 1265 N N . PRO A 1 169 ? 7.391 0.201 -21.016 1 96.5 169 PRO A N 1
ATOM 1266 C CA . PRO A 1 169 ? 6.359 1.234 -20.891 1 96.5 169 PRO A CA 1
ATOM 1267 C C . PRO A 1 169 ? 5.668 1.215 -19.531 1 96.5 169 PRO A C 1
ATOM 1269 O O . PRO A 1 169 ? 5.062 2.211 -19.125 1 96.5 169 PRO A O 1
ATOM 1272 N N . HIS A 1 170 ? 5.59 0.155 -18.844 1 97.56 170 HIS A N 1
ATOM 1273 C CA . HIS A 1 170 ? 5.074 -0.033 -17.5 1 97.56 170 HIS A CA 1
ATOM 1274 C C . HIS A 1 170 ? 5.516 -1.372 -16.922 1 97.56 170 HIS A C 1
ATOM 1276 O O . HIS A 1 170 ? 6.23 -2.131 -17.578 1 97.56 170 HIS A O 1
ATOM 1282 N N . VAL A 1 171 ? 5.195 -1.65 -15.656 1 98.62 171 VAL A N 1
ATOM 1283 C CA . VAL A 1 171 ? 5.535 -2.922 -15.023 1 98.62 171 VAL A CA 1
ATOM 1284 C C . VAL A 1 171 ? 4.938 -4.074 -15.828 1 98.62 171 VAL A C 1
ATOM 1286 O O . VAL A 1 171 ? 3.834 -3.959 -16.359 1 98.62 171 VAL A O 1
ATOM 1289 N N . PRO A 1 172 ? 5.648 -5.211 -15.953 1 98.69 172 PRO A N 1
ATOM 1290 C CA . PRO A 1 172 ? 5.059 -6.375 -16.609 1 98.69 172 PRO A CA 1
ATOM 1291 C C . PRO A 1 172 ? 3.77 -6.844 -15.953 1 98.69 172 PRO A C 1
ATOM 1293 O O . PRO A 1 172 ? 3.658 -6.816 -14.719 1 98.69 172 PRO A O 1
ATOM 1296 N N . ILE A 1 173 ? 2.861 -7.246 -16.797 1 98.88 173 ILE A N 1
ATOM 1297 C CA . ILE A 1 173 ? 1.559 -7.699 -16.328 1 98.88 173 ILE A CA 1
ATOM 1298 C C . ILE A 1 173 ? 1.449 -9.211 -16.484 1 98.88 173 ILE A C 1
ATOM 1300 O O . ILE A 1 173 ? 1.48 -9.734 -17.594 1 98.88 173 ILE A O 1
ATOM 1304 N N . TYR A 1 174 ? 1.381 -9.898 -15.359 1 98.81 174 TYR A N 1
ATOM 1305 C CA . TYR A 1 174 ? 1.036 -11.312 -15.289 1 98.81 174 TYR A CA 1
ATOM 1306 C C . TYR A 1 174 ? -0.461 -11.5 -15.078 1 98.81 174 TYR A C 1
ATOM 1308 O O . TYR A 1 174 ? -1.107 -10.68 -14.422 1 98.81 174 TYR A O 1
ATOM 1316 N N . PHE A 1 175 ? -0.981 -12.484 -15.68 1 98.19 175 PHE A N 1
ATOM 1317 C CA . PHE A 1 175 ? -2.42 -12.703 -15.586 1 98.19 175 PHE A CA 1
ATOM 1318 C C . PHE A 1 175 ? -2.746 -14.188 -15.688 1 98.19 175 PHE A C 1
ATOM 1320 O O . PHE A 1 175 ? -2.059 -14.938 -16.391 1 98.19 175 PHE A O 1
ATOM 1327 N N . GLY A 1 176 ? -3.709 -14.57 -14.898 1 92.88 176 GLY A N 1
ATOM 1328 C CA . GLY A 1 176 ? -4.188 -15.938 -14.984 1 92.88 176 GLY A CA 1
ATOM 1329 C C . GLY A 1 176 ? -5.695 -16.031 -15.133 1 92.88 176 GLY A C 1
ATOM 1330 O O . GLY A 1 176 ? -6.398 -15.023 -15.062 1 92.88 176 GLY A O 1
ATOM 1331 N N . GLY A 1 177 ? -6.184 -17.188 -15.312 1 91.88 177 GLY A N 1
ATOM 1332 C CA . GLY A 1 177 ? -7.582 -17.5 -15.547 1 91.88 177 GLY A CA 1
ATOM 1333 C C . GLY A 1 177 ? -7.809 -18.266 -16.844 1 91.88 177 GLY A C 1
ATOM 1334 O O . GLY A 1 177 ? -7.156 -18 -17.844 1 91.88 177 GLY A O 1
ATOM 1335 N N . SER A 1 178 ? -8.766 -19.203 -16.734 1 91.75 178 SER A N 1
ATOM 1336 C CA . SER A 1 178 ? -8.906 -20.109 -17.875 1 91.75 178 SER A CA 1
ATOM 1337 C C . SER A 1 178 ? -10.297 -20 -18.484 1 91.75 178 SER A C 1
ATOM 1339 O O . SER A 1 178 ? -10.594 -20.672 -19.484 1 91.75 178 SER A O 1
ATOM 1341 N N . SER A 1 179 ? -11.234 -19.203 -17.906 1 93.75 179 SER A N 1
ATOM 1342 C CA . SER A 1 179 ? -12.547 -19 -18.516 1 93.75 179 SER A CA 1
ATOM 1343 C C . SER A 1 179 ? -12.453 -18.172 -19.781 1 93.75 179 SER A C 1
ATOM 1345 O O . SER A 1 179 ? -11.461 -17.469 -20 1 93.75 179 SER A O 1
ATOM 1347 N N . PRO A 1 180 ? -13.445 -18.266 -20.594 1 95.19 180 PRO A N 1
ATOM 1348 C CA . PRO A 1 180 ? -13.422 -17.438 -21.812 1 95.19 180 PRO A CA 1
ATOM 1349 C C . PRO A 1 180 ? -13.266 -15.953 -21.5 1 95.19 180 PRO A C 1
ATOM 1351 O O . PRO A 1 180 ? -12.492 -15.258 -22.156 1 95.19 180 PRO A O 1
ATOM 1354 N N . ALA A 1 181 ? -14 -15.469 -20.484 1 96.31 181 ALA A N 1
ATOM 1355 C CA . ALA A 1 181 ? -13.906 -14.07 -20.078 1 96.31 181 ALA A CA 1
ATOM 1356 C C . ALA A 1 181 ? -12.492 -13.727 -19.625 1 96.31 181 ALA A C 1
ATOM 1358 O O . ALA A 1 181 ? -11.969 -12.656 -19.922 1 96.31 181 ALA A O 1
ATOM 1359 N N . ALA A 1 182 ? -11.867 -14.641 -18.906 1 97.12 182 ALA A N 1
ATOM 1360 C CA . ALA A 1 182 ? -10.5 -14.438 -18.438 1 97.12 182 ALA A CA 1
ATOM 1361 C C . ALA A 1 182 ? -9.516 -14.43 -19.594 1 97.12 182 ALA A C 1
ATOM 1363 O O . ALA A 1 182 ? -8.594 -13.609 -19.625 1 97.12 182 ALA A O 1
ATOM 1364 N N . LEU A 1 183 ? -9.695 -15.336 -20.531 1 97.44 183 LEU A N 1
ATOM 1365 C CA . LEU A 1 183 ? -8.781 -15.445 -21.672 1 97.44 183 LEU A CA 1
ATOM 1366 C C . LEU A 1 183 ? -8.852 -14.195 -22.547 1 97.44 183 LEU A C 1
ATOM 1368 O O . LEU A 1 183 ? -7.848 -13.781 -23.125 1 97.44 183 LEU A O 1
ATOM 1372 N N . ALA A 1 184 ? -10.039 -13.641 -22.641 1 97.69 184 ALA A N 1
ATOM 1373 C CA . ALA A 1 184 ? -10.18 -12.398 -23.391 1 97.69 184 ALA A CA 1
ATOM 1374 C C . ALA A 1 184 ? -9.312 -11.297 -22.781 1 97.69 184 ALA A C 1
ATOM 1376 O O . ALA A 1 184 ? -8.617 -10.57 -23.5 1 97.69 184 ALA A O 1
ATOM 1377 N N . VAL A 1 185 ? -9.32 -11.172 -21.453 1 98.38 185 VAL A N 1
ATOM 1378 C CA . VAL A 1 185 ? -8.516 -10.18 -20.766 1 98.38 185 VAL A CA 1
ATOM 1379 C C . VAL A 1 185 ? -7.031 -10.516 -20.922 1 98.38 185 VAL A C 1
ATOM 1381 O O . VAL A 1 185 ? -6.211 -9.633 -21.188 1 98.38 185 VAL A O 1
ATOM 1384 N N . ALA A 1 186 ? -6.695 -11.781 -20.766 1 98.31 186 ALA A N 1
ATOM 1385 C CA . ALA A 1 186 ? -5.309 -12.219 -20.906 1 98.31 186 ALA A CA 1
ATOM 1386 C C . ALA A 1 186 ? -4.758 -11.859 -22.281 1 98.31 186 ALA A C 1
ATOM 1388 O O . ALA A 1 186 ? -3.646 -11.336 -22.391 1 98.31 186 ALA A O 1
ATOM 1389 N N . GLY A 1 187 ? -5.531 -12.18 -23.297 1 98.38 187 GLY A N 1
ATOM 1390 C CA . GLY A 1 187 ? -5.102 -11.898 -24.656 1 98.38 187 GLY A CA 1
ATOM 1391 C C . GLY A 1 187 ? -4.77 -10.438 -24.891 1 98.38 187 GLY A C 1
ATOM 1392 O O . GLY A 1 187 ? -3.781 -10.125 -25.562 1 98.38 187 GLY A O 1
ATOM 1393 N N . GLU A 1 188 ? -5.559 -9.625 -24.25 1 98.25 188 GLU A N 1
ATOM 1394 C CA . GLU A 1 188 ? -5.438 -8.195 -24.5 1 98.25 188 GLU A CA 1
ATOM 1395 C C . GLU A 1 188 ? -4.348 -7.57 -23.625 1 98.25 188 GLU A C 1
ATOM 1397 O O . GLU A 1 188 ? -3.711 -6.594 -24.031 1 98.25 188 GLU A O 1
ATOM 1402 N N . HIS A 1 189 ? -4.035 -8.156 -22.453 1 98.56 189 HIS A N 1
ATOM 1403 C CA . HIS A 1 189 ? -3.295 -7.352 -21.484 1 98.56 189 HIS A CA 1
ATOM 1404 C C . HIS A 1 189 ? -2.078 -8.109 -20.969 1 98.56 189 HIS A C 1
ATOM 1406 O O . HIS A 1 189 ? -1.114 -7.492 -20.5 1 98.56 189 HIS A O 1
ATOM 1412 N N . ALA A 1 190 ? -2.035 -9.375 -20.984 1 98.5 190 ALA A N 1
ATOM 1413 C CA . ALA A 1 190 ? -1.033 -10.148 -20.25 1 98.5 190 ALA A CA 1
ATOM 1414 C C . ALA A 1 190 ? 0.301 -10.156 -21 1 98.5 190 ALA A C 1
ATOM 1416 O O . ALA A 1 190 ? 0.347 -10.43 -22.203 1 98.5 190 ALA A O 1
ATOM 1417 N N . ASP A 1 191 ? 1.331 -9.812 -20.297 1 98.5 191 ASP A N 1
ATOM 1418 C CA . ASP A 1 191 ? 2.678 -10.055 -20.797 1 98.5 191 ASP A CA 1
ATOM 1419 C C . ASP A 1 191 ? 3.098 -11.508 -20.547 1 98.5 191 ASP A C 1
ATOM 1421 O O . ASP A 1 191 ? 3.82 -12.094 -21.359 1 98.5 191 ASP A O 1
ATOM 1425 N N . VAL A 1 192 ? 2.697 -12.031 -19.453 1 98.62 192 VAL A N 1
ATOM 1426 C CA . VAL A 1 192 ? 2.914 -13.422 -19.078 1 98.62 192 VAL A CA 1
ATOM 1427 C C . VAL A 1 192 ? 1.596 -14.055 -18.641 1 98.62 192 VAL A C 1
ATOM 1429 O O . VAL A 1 192 ? 0.913 -13.516 -17.75 1 98.62 192 VAL A O 1
ATOM 1432 N N . TYR A 1 193 ? 1.175 -15.094 -19.25 1 98.38 193 TYR A N 1
ATOM 1433 C CA . TYR A 1 193 ? 0.011 -15.875 -18.844 1 98.38 193 TYR A CA 1
ATOM 1434 C C . TYR A 1 193 ? 0.408 -16.984 -17.875 1 98.38 193 TYR A C 1
ATOM 1436 O O . TYR A 1 193 ? 1.31 -17.781 -18.172 1 98.38 193 TYR A O 1
ATOM 1444 N N . MET A 1 194 ? -0.284 -17.016 -16.766 1 97.88 194 MET A N 1
ATOM 1445 C CA . MET A 1 194 ? 0.064 -17.969 -15.711 1 97.88 194 MET A CA 1
ATOM 1446 C C . MET A 1 194 ? -1.005 -19.047 -15.578 1 97.88 194 MET A C 1
ATOM 1448 O O . MET A 1 194 ? -2.197 -18.734 -15.516 1 97.88 194 MET A O 1
ATOM 1452 N N . THR A 1 195 ? -0.613 -20.281 -15.5 1 95.75 195 THR A N 1
ATOM 1453 C CA . THR A 1 195 ? -1.521 -21.391 -15.25 1 95.75 195 THR A CA 1
ATOM 1454 C C . THR A 1 195 ? -0.907 -22.375 -14.273 1 95.75 195 THR A C 1
ATOM 1456 O O . THR A 1 195 ? 0.265 -22.266 -13.906 1 95.75 195 THR A O 1
ATOM 1459 N N . TRP A 1 196 ? -1.692 -23.266 -13.719 1 95.56 196 TRP A N 1
ATOM 1460 C CA . TRP A 1 196 ? -1.23 -24.297 -12.797 1 95.56 196 TRP A CA 1
ATOM 1461 C C . TRP A 1 196 ? -0.741 -25.531 -13.547 1 95.56 196 TRP A C 1
ATOM 1463 O O . TRP A 1 196 ? -0.951 -25.656 -14.758 1 95.56 196 TRP A O 1
ATOM 1473 N N . GLY A 1 197 ? -0.055 -26.312 -12.82 1 95.81 197 GLY A N 1
ATOM 1474 C CA . GLY A 1 197 ? 0.482 -27.516 -13.422 1 95.81 197 GLY A CA 1
ATOM 1475 C C . GLY A 1 197 ? -0.589 -28.531 -13.789 1 95.81 197 GLY A C 1
ATOM 1476 O O . GLY A 1 197 ? -1.309 -29.031 -12.922 1 95.81 197 GLY A O 1
ATOM 1477 N N . GLU A 1 198 ? -0.766 -28.797 -15.055 1 96.38 198 GLU A N 1
ATOM 1478 C CA . GLU A 1 198 ? -1.675 -29.781 -15.656 1 96.38 198 GLU A CA 1
ATOM 1479 C C . GLU A 1 198 ? -0.92 -30.766 -16.531 1 96.38 198 GLU A C 1
ATOM 1481 O O . GLU A 1 198 ? 0.273 -30.594 -16.797 1 96.38 198 GLU A O 1
ATOM 1486 N N . PRO A 1 199 ? -1.624 -31.844 -16.906 1 97.44 199 PRO A N 1
ATOM 1487 C CA . PRO A 1 199 ? -0.968 -32.719 -17.891 1 97.44 199 PRO A CA 1
ATOM 1488 C C . PRO A 1 199 ? -0.479 -31.969 -19.125 1 97.44 199 PRO A C 1
ATOM 1490 O O . PRO A 1 199 ? -1.066 -30.953 -19.5 1 97.44 199 PRO A O 1
ATOM 1493 N N . LEU A 1 200 ? 0.632 -32.5 -19.719 1 98.25 200 LEU A N 1
ATOM 1494 C CA . LEU A 1 200 ? 1.276 -31.859 -20.859 1 98.25 200 LEU A CA 1
ATOM 1495 C C . LEU A 1 200 ? 0.257 -31.531 -21.938 1 98.25 200 LEU A C 1
ATOM 1497 O O . LEU A 1 200 ? 0.278 -30.422 -22.5 1 98.25 200 LEU A O 1
ATOM 1501 N N . ALA A 1 201 ? -0.68 -32.406 -22.188 1 97.44 201 ALA A N 1
ATOM 1502 C CA . ALA A 1 201 ? -1.683 -32.219 -23.219 1 97.44 201 ALA A CA 1
ATOM 1503 C C . ALA A 1 201 ? -2.59 -31.031 -22.891 1 97.44 201 ALA A C 1
ATOM 1505 O O . ALA A 1 201 ? -2.947 -30.25 -23.766 1 97.44 201 ALA A O 1
ATOM 1506 N N . SER A 1 202 ? -2.963 -30.969 -21.641 1 96.75 202 SER A N 1
ATOM 1507 C CA . SER A 1 202 ? -3.832 -29.891 -21.188 1 96.75 202 SER A CA 1
ATOM 1508 C C . SER A 1 202 ? -3.121 -28.531 -21.25 1 96.75 202 SER A C 1
ATOM 1510 O O . SER A 1 202 ? -3.729 -27.531 -21.625 1 96.75 202 SER A O 1
ATOM 1512 N N . VAL A 1 203 ? -1.856 -28.5 -20.891 1 97.75 203 VAL A N 1
ATOM 1513 C CA . VAL A 1 203 ? -1.088 -27.266 -20.953 1 97.75 203 VAL A CA 1
ATOM 1514 C C . VAL A 1 203 ? -0.926 -26.828 -22.406 1 97.75 203 VAL A C 1
ATOM 1516 O O . VAL A 1 203 ? -1.031 -25.641 -22.719 1 97.75 203 VAL A O 1
ATOM 1519 N N . ARG A 1 204 ? -0.661 -27.797 -23.297 1 97.94 204 ARG A N 1
ATOM 1520 C CA . ARG A 1 204 ? -0.585 -27.484 -24.734 1 97.94 204 ARG A CA 1
ATOM 1521 C C . ARG A 1 204 ? -1.866 -26.828 -25.219 1 97.94 204 ARG A C 1
ATOM 1523 O O . ARG A 1 204 ? -1.817 -25.859 -25.969 1 97.94 204 ARG A O 1
ATOM 1530 N N . GLU A 1 205 ? -2.969 -27.375 -24.781 1 97.06 205 GLU A N 1
ATOM 1531 C CA . GLU A 1 205 ? -4.266 -26.812 -25.156 1 97.06 205 GLU A CA 1
ATOM 1532 C C . GLU A 1 205 ? -4.43 -25.391 -24.609 1 97.06 205 GLU A C 1
ATOM 1534 O O . GLU A 1 205 ? -4.91 -24.5 -25.328 1 97.06 205 GLU A O 1
ATOM 1539 N N . GLN A 1 206 ? -4.059 -25.203 -23.344 1 96.56 206 GLN A N 1
ATOM 1540 C CA . GLN A 1 206 ? -4.172 -23.875 -22.734 1 96.56 206 GLN A CA 1
ATOM 1541 C C . GLN A 1 206 ? -3.314 -22.859 -23.469 1 96.56 206 GLN A C 1
ATOM 1543 O O . GLN A 1 206 ? -3.742 -21.719 -23.688 1 96.56 206 GLN A O 1
ATOM 1548 N N . ILE A 1 207 ? -2.115 -23.219 -23.844 1 97.81 207 ILE A N 1
ATOM 1549 C CA . ILE A 1 207 ? -1.21 -22.344 -24.578 1 97.81 207 ILE A CA 1
ATOM 1550 C C . ILE A 1 207 ? -1.845 -21.938 -25.906 1 97.81 207 ILE A C 1
ATOM 1552 O O . ILE A 1 207 ? -1.823 -20.766 -26.266 1 97.81 207 ILE A O 1
ATOM 1556 N N . ALA A 1 208 ? -2.426 -22.906 -26.578 1 98 208 ALA A N 1
ATOM 1557 C CA . ALA A 1 208 ? -3.082 -22.625 -27.844 1 98 208 ALA A CA 1
ATOM 1558 C C . ALA A 1 208 ? -4.23 -21.641 -27.672 1 98 208 ALA A C 1
ATOM 1560 O O . ALA A 1 208 ? -4.414 -20.734 -28.484 1 98 208 ALA A O 1
ATOM 1561 N N . ARG A 1 209 ? -5.02 -21.797 -26.641 1 97.69 209 ARG A N 1
ATOM 1562 C CA . ARG A 1 209 ? -6.156 -20.922 -26.359 1 97.69 209 ARG A CA 1
ATOM 1563 C C . ARG A 1 209 ? -5.703 -19.5 -26.078 1 97.69 209 ARG A C 1
ATOM 1565 O O . ARG A 1 209 ? -6.305 -18.547 -26.562 1 97.69 209 ARG A O 1
ATOM 1572 N N . VAL A 1 210 ? -4.676 -19.344 -25.266 1 97.75 210 VAL A N 1
ATOM 1573 C CA . VAL A 1 210 ? -4.176 -18.016 -24.906 1 97.75 210 VAL A CA 1
ATOM 1574 C C . VAL A 1 210 ? -3.598 -17.344 -26.141 1 97.75 210 VAL A C 1
ATOM 1576 O O . VAL A 1 210 ? -3.805 -16.141 -26.359 1 97.75 210 VAL A O 1
ATOM 1579 N N . ARG A 1 211 ? -2.84 -18.078 -26.969 1 97.88 211 ARG A N 1
ATOM 1580 C CA . ARG A 1 211 ? -2.273 -17.531 -28.203 1 97.88 211 ARG A CA 1
ATOM 1581 C C . ARG A 1 211 ? -3.373 -17.078 -29.156 1 97.88 211 ARG A C 1
ATOM 1583 O O . ARG A 1 211 ? -3.26 -16.016 -29.781 1 97.88 211 ARG A O 1
ATOM 1590 N N . ALA A 1 212 ? -4.371 -17.875 -29.234 1 98.31 212 ALA A N 1
ATOM 1591 C CA . ALA A 1 212 ? -5.504 -17.5 -30.078 1 98.31 212 ALA A CA 1
ATOM 1592 C C . ALA A 1 212 ? -6.168 -16.219 -29.578 1 98.31 212 ALA A C 1
ATOM 1594 O O . ALA A 1 212 ? -6.57 -15.367 -30.375 1 98.31 212 ALA A O 1
ATOM 1595 N N . ALA A 1 213 ? -6.332 -16.125 -28.297 1 98.25 213 ALA A N 1
ATOM 1596 C CA . ALA A 1 213 ? -6.961 -14.945 -27.688 1 98.25 213 ALA A CA 1
ATOM 1597 C C . ALA A 1 213 ? -6.098 -13.703 -27.875 1 98.25 213 ALA A C 1
ATOM 1599 O O . ALA A 1 213 ? -6.617 -12.586 -27.953 1 98.25 213 ALA A O 1
ATOM 1600 N N . ALA A 1 214 ? -4.793 -13.875 -27.953 1 98.5 214 ALA A N 1
ATOM 1601 C CA . ALA A 1 214 ? -3.854 -12.758 -28.031 1 98.5 214 ALA A CA 1
ATOM 1602 C C . ALA A 1 214 ? -3.623 -12.328 -29.484 1 98.5 214 ALA A C 1
ATOM 1604 O O . ALA A 1 214 ? -3.211 -11.195 -29.734 1 98.5 214 ALA A O 1
ATOM 1605 N N . ALA A 1 215 ? -3.855 -13.203 -30.422 1 98.19 215 ALA A N 1
ATOM 1606 C CA . ALA A 1 215 ? -3.533 -13.016 -31.828 1 98.19 215 ALA A CA 1
ATOM 1607 C C . ALA A 1 215 ? -4.176 -11.75 -32.375 1 98.19 215 ALA A C 1
ATOM 1609 O O . ALA A 1 215 ? -3.523 -10.969 -33.062 1 98.19 215 ALA A O 1
ATOM 1610 N N . PRO A 1 216 ? -5.473 -11.461 -32.094 1 98.19 216 PRO A N 1
ATOM 1611 C CA . PRO A 1 216 ? -6.105 -10.258 -32.625 1 98.19 216 PRO A CA 1
ATOM 1612 C C . PRO A 1 216 ? -5.391 -8.977 -32.219 1 98.19 216 PRO A C 1
ATOM 1614 O O . PRO A 1 216 ? -5.555 -7.934 -32.844 1 98.19 216 PRO A O 1
ATOM 1617 N N . PHE A 1 217 ? -4.652 -9.055 -31.172 1 97.75 217 PHE A N 1
ATOM 1618 C CA . PHE A 1 217 ? -3.969 -7.871 -30.656 1 97.75 217 PHE A CA 1
ATOM 1619 C C . PHE A 1 217 ? -2.504 -7.867 -31.062 1 97.75 217 PHE A C 1
ATOM 1621 O O . PHE A 1 217 ? -1.735 -7 -30.641 1 97.75 217 PHE A O 1
ATOM 1628 N N . GLY A 1 218 ? -2.045 -8.875 -31.797 1 98.06 218 GLY A N 1
ATOM 1629 C CA . GLY A 1 218 ? -0.658 -8.984 -32.219 1 98.06 218 GLY A CA 1
ATOM 1630 C C . GLY A 1 218 ? 0.293 -9.273 -31.062 1 98.06 218 GLY A C 1
ATOM 1631 O O . GLY A 1 218 ? 1.444 -8.836 -31.094 1 98.06 218 GLY A O 1
ATOM 1632 N N . ARG A 1 219 ? -0.225 -9.922 -30.047 1 97.75 219 ARG A N 1
ATOM 1633 C CA . ARG A 1 219 ? 0.566 -10.18 -28.859 1 97.75 219 ARG A CA 1
ATOM 1634 C C . ARG A 1 219 ? 0.914 -11.664 -28.734 1 97.75 219 ARG A C 1
ATOM 1636 O O . ARG A 1 219 ? 0.24 -12.516 -29.312 1 97.75 219 ARG A O 1
ATOM 1643 N N . ALA A 1 220 ? 1.971 -11.969 -28.016 1 96.62 220 ALA A N 1
ATOM 1644 C CA . ALA A 1 220 ? 2.436 -13.32 -27.734 1 96.62 220 ALA A CA 1
ATOM 1645 C C . ALA A 1 220 ? 2.898 -13.445 -26.281 1 96.62 220 ALA A C 1
ATOM 1647 O O . ALA A 1 220 ? 4.102 -13.461 -26 1 96.62 220 ALA A O 1
ATOM 1648 N N . PRO A 1 221 ? 1.97 -13.516 -25.391 1 97.69 221 PRO A N 1
ATOM 1649 C CA . PRO A 1 221 ? 2.346 -13.609 -23.969 1 97.69 221 PRO A CA 1
ATOM 1650 C C . PRO A 1 221 ? 3.252 -14.805 -23.688 1 97.69 221 PRO A C 1
ATOM 1652 O O . PRO A 1 221 ? 3.082 -15.875 -24.281 1 97.69 221 PRO A O 1
ATOM 1655 N N . ARG A 1 222 ? 4.211 -14.57 -22.844 1 98.12 222 ARG A N 1
ATOM 1656 C CA . ARG A 1 222 ? 4.965 -15.703 -22.312 1 98.12 222 ARG A CA 1
ATOM 1657 C C . ARG A 1 222 ? 4.094 -16.578 -21.422 1 98.12 222 ARG A C 1
ATOM 1659 O O . ARG A 1 222 ? 3.018 -16.156 -20.984 1 98.12 222 ARG A O 1
ATOM 1666 N N . ILE A 1 223 ? 4.555 -17.797 -21.172 1 98.44 223 ILE A N 1
ATOM 1667 C CA . ILE A 1 223 ? 3.734 -18.766 -20.438 1 98.44 223 ILE A CA 1
ATOM 1668 C C . ILE A 1 223 ? 4.441 -19.172 -19.156 1 98.44 223 ILE A C 1
ATOM 1670 O O . ILE A 1 223 ? 5.625 -19.516 -19.156 1 98.44 223 ILE A O 1
ATOM 1674 N N . SER A 1 224 ? 3.707 -19.062 -18.094 1 98.62 224 SER A N 1
ATOM 1675 C CA . SER A 1 224 ? 4.156 -19.531 -16.781 1 98.62 224 SER A CA 1
ATOM 1676 C C . SER A 1 224 ? 3.318 -20.703 -16.297 1 98.62 224 SER A C 1
ATOM 1678 O O . SER A 1 224 ? 2.09 -20.688 -16.406 1 98.62 224 SER A O 1
ATOM 1680 N N . VAL A 1 225 ? 3.932 -21.75 -15.758 1 98.31 225 VAL A N 1
ATOM 1681 C CA . VAL A 1 225 ? 3.225 -22.859 -15.133 1 98.31 225 VAL A CA 1
ATOM 1682 C C . VAL A 1 225 ? 3.713 -23.047 -13.703 1 98.31 225 VAL A C 1
ATOM 1684 O O . VAL A 1 225 ? 4.91 -22.953 -13.43 1 98.31 225 VAL A O 1
ATOM 1687 N N . SER A 1 226 ? 2.824 -23.281 -12.812 1 97.94 226 SER A N 1
ATOM 1688 C CA . SER A 1 226 ? 3.145 -23.375 -11.398 1 97.94 226 SER A CA 1
ATOM 1689 C C . SER A 1 226 ? 3.064 -24.812 -10.898 1 97.94 226 SER A C 1
ATOM 1691 O O . SER A 1 226 ? 2.105 -25.531 -11.203 1 97.94 226 SER A O 1
ATOM 1693 N N . PHE A 1 227 ? 4.07 -25.25 -10.18 1 97.69 227 PHE A N 1
ATOM 1694 C CA . PHE A 1 227 ? 4.121 -26.562 -9.562 1 97.69 227 PHE A CA 1
ATOM 1695 C C . PHE A 1 227 ? 4.582 -26.469 -8.117 1 97.69 227 PHE A C 1
ATOM 1697 O O . PHE A 1 227 ? 5.121 -25.438 -7.695 1 97.69 227 PHE A O 1
ATOM 1704 N N . ARG A 1 228 ? 4.352 -27.531 -7.367 1 97.06 228 ARG A N 1
ATOM 1705 C CA . ARG A 1 228 ? 4.914 -27.703 -6.035 1 97.06 228 ARG A CA 1
ATOM 1706 C C . ARG A 1 228 ? 5.844 -28.922 -5.996 1 97.06 228 ARG A C 1
ATOM 1708 O O . ARG A 1 228 ? 5.52 -29.938 -5.387 1 97.06 228 ARG A O 1
ATOM 1715 N N . PRO A 1 229 ? 7.02 -28.75 -6.527 1 98.25 229 PRO A N 1
ATOM 1716 C CA . PRO A 1 229 ? 7.922 -29.891 -6.66 1 98.25 229 PRO A CA 1
ATOM 1717 C C . PRO A 1 229 ? 8.234 -30.562 -5.324 1 98.25 229 PRO A C 1
ATOM 1719 O O . PRO A 1 229 ? 8.391 -29.875 -4.309 1 98.25 229 PRO A O 1
ATOM 1722 N N . ILE A 1 230 ? 8.25 -31.844 -5.32 1 98.44 230 ILE A N 1
ATOM 1723 C CA . ILE A 1 230 ? 8.711 -32.688 -4.219 1 98.44 230 ILE A CA 1
ATOM 1724 C C . ILE A 1 230 ? 9.953 -33.469 -4.645 1 98.44 230 ILE A C 1
ATOM 1726 O O . ILE A 1 230 ? 9.852 -34.406 -5.422 1 98.44 230 ILE A O 1
ATOM 1730 N N . VAL A 1 231 ? 11.102 -33.062 -4.078 1 98.56 231 VAL A N 1
ATOM 1731 C CA . VAL A 1 231 ? 12.367 -33.625 -4.551 1 98.56 231 VAL A CA 1
ATOM 1732 C C . VAL A 1 231 ? 13.078 -34.344 -3.402 1 98.56 231 VAL A C 1
ATOM 1734 O O . VAL A 1 231 ? 12.906 -33.969 -2.236 1 98.56 231 VAL A O 1
ATOM 1737 N N . ALA A 1 232 ? 13.781 -35.375 -3.715 1 98.31 232 ALA A N 1
ATOM 1738 C CA . ALA A 1 232 ? 14.664 -36.094 -2.809 1 98.31 232 ALA A CA 1
ATOM 1739 C C . ALA A 1 232 ? 15.828 -36.75 -3.568 1 98.31 232 ALA A C 1
ATOM 1741 O O . ALA A 1 232 ? 15.883 -36.688 -4.801 1 98.31 232 ALA A O 1
ATOM 1742 N N . ASP A 1 233 ? 16.734 -37.312 -2.828 1 97.94 233 ASP A N 1
ATOM 1743 C CA . ASP A 1 233 ? 17.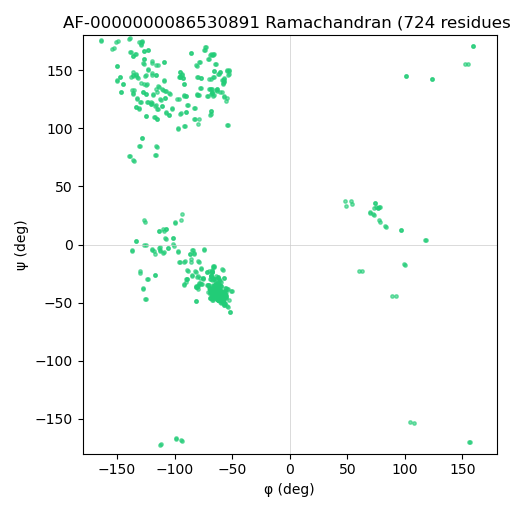969 -37.875 -3.412 1 97.94 233 ASP A CA 1
ATOM 1744 C C . ASP A 1 233 ? 17.656 -39.062 -4.316 1 97.94 233 ASP A C 1
ATOM 1746 O O . ASP A 1 233 ? 18.359 -39.312 -5.293 1 97.94 233 ASP A O 1
ATOM 1750 N N . THR A 1 234 ? 16.578 -39.781 -3.955 1 98.56 234 THR A N 1
ATOM 1751 C CA . THR A 1 234 ? 16.156 -40.906 -4.781 1 98.56 234 THR A CA 1
ATOM 1752 C C . THR A 1 234 ? 14.672 -40.781 -5.133 1 98.56 234 THR A C 1
ATOM 1754 O O . THR A 1 234 ? 13.914 -40.094 -4.434 1 98.56 234 THR A O 1
ATOM 1757 N N . GLU A 1 235 ? 14.414 -41.438 -6.227 1 98.31 235 GLU A N 1
ATOM 1758 C CA . GLU A 1 235 ? 13.016 -41.438 -6.656 1 98.31 235 GLU A CA 1
ATOM 1759 C C . GLU A 1 235 ? 12.102 -42 -5.574 1 98.31 235 GLU A C 1
ATOM 1761 O O . GLU A 1 235 ? 11.047 -41.438 -5.281 1 98.31 235 GLU A O 1
ATOM 1766 N N . ALA A 1 236 ? 12.492 -43.125 -5.004 1 98.56 236 ALA A N 1
ATOM 1767 C CA . ALA A 1 236 ? 11.695 -43.781 -3.967 1 98.56 236 ALA A CA 1
ATOM 1768 C C . ALA A 1 236 ? 11.484 -42.844 -2.777 1 98.56 236 ALA A C 1
ATOM 1770 O O . ALA A 1 236 ? 10.383 -42.75 -2.24 1 98.56 236 ALA A O 1
ATOM 1771 N N . ALA A 1 237 ? 12.508 -42.188 -2.4 1 98.69 237 ALA A N 1
ATOM 1772 C CA . ALA A 1 237 ? 12.43 -41.25 -1.275 1 98.69 237 ALA A CA 1
ATOM 1773 C C . ALA A 1 237 ? 11.5 -40.094 -1.593 1 98.69 237 ALA A C 1
ATOM 1775 O O . ALA A 1 237 ? 10.797 -39.594 -0.712 1 98.69 237 ALA A O 1
ATOM 1776 N N . ALA A 1 238 ? 11.523 -39.594 -2.807 1 98.69 238 ALA A N 1
ATOM 1777 C CA . ALA A 1 238 ? 10.656 -38.5 -3.223 1 98.69 238 ALA A CA 1
ATOM 1778 C C . ALA A 1 238 ? 9.188 -38.906 -3.129 1 98.69 238 ALA A C 1
ATOM 1780 O O . ALA A 1 238 ? 8.359 -38.125 -2.639 1 98.69 238 ALA A O 1
ATOM 1781 N N . TRP A 1 239 ? 8.883 -40.094 -3.584 1 98.56 239 TRP A N 1
ATOM 1782 C CA . TRP A 1 239 ? 7.5 -40.562 -3.549 1 98.56 239 TRP A CA 1
ATOM 1783 C C . TRP A 1 239 ? 7.051 -40.812 -2.115 1 98.56 239 TRP A C 1
ATOM 1785 O O . TRP A 1 239 ? 5.891 -40.594 -1.77 1 98.56 239 TRP A O 1
ATOM 1795 N N . GLU A 1 240 ? 7.957 -41.344 -1.296 1 98.62 240 GLU A N 1
ATOM 1796 C CA . GLU A 1 240 ? 7.648 -41.469 0.124 1 98.62 240 GLU A CA 1
ATOM 1797 C C . GLU A 1 240 ? 7.344 -40.125 0.757 1 98.62 240 GLU A C 1
ATOM 1799 O O . GLU A 1 240 ? 6.406 -40 1.55 1 98.62 240 GLU A O 1
ATOM 1804 N N . LYS A 1 241 ? 8.141 -39.188 0.4 1 98.12 241 LYS A N 1
ATOM 1805 C CA . LYS A 1 241 ? 7.934 -37.812 0.877 1 98.12 241 LYS A CA 1
ATOM 1806 C C . LYS A 1 241 ? 6.578 -37.281 0.425 1 98.12 241 LYS A C 1
ATOM 1808 O O . LYS A 1 241 ? 5.883 -36.625 1.193 1 98.12 241 LYS A O 1
ATOM 1813 N N . ALA A 1 242 ? 6.195 -37.531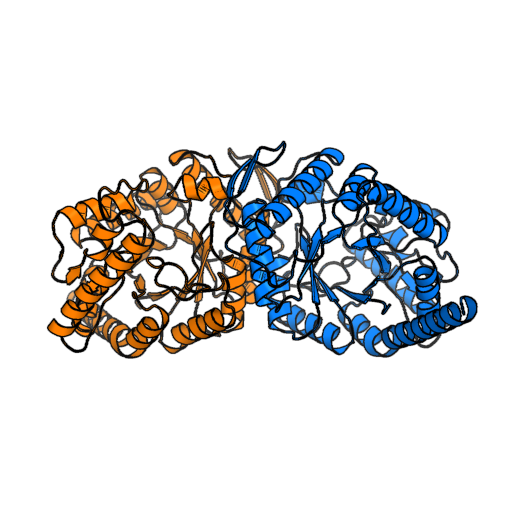 -0.752 1 97.94 242 ALA A N 1
ATOM 1814 C CA . ALA A 1 242 ? 4.914 -37.094 -1.296 1 97.94 242 ALA A CA 1
ATOM 1815 C C . ALA A 1 242 ? 3.752 -37.656 -0.495 1 97.94 242 ALA A C 1
ATOM 1817 O O . ALA A 1 242 ? 2.816 -36.938 -0.134 1 97.94 242 ALA A O 1
ATOM 1818 N N . GLU A 1 243 ? 3.873 -38.938 -0.232 1 97.69 243 GLU A N 1
ATOM 1819 C CA . GLU A 1 243 ? 2.809 -39.594 0.523 1 97.69 243 GLU A CA 1
ATOM 1820 C C . GLU A 1 243 ? 2.744 -39.062 1.955 1 97.69 243 GLU A C 1
ATOM 1822 O O . GLU A 1 243 ? 1.661 -38.938 2.527 1 97.69 243 GLU A O 1
ATOM 1827 N N . ALA A 1 244 ? 3.887 -38.812 2.502 1 97.62 244 ALA A N 1
ATOM 1828 C CA . ALA A 1 244 ? 3.912 -38.219 3.836 1 97.62 244 ALA A CA 1
ATOM 1829 C C . ALA A 1 244 ? 3.232 -36.875 3.84 1 97.62 244 ALA A C 1
ATOM 1831 O O . ALA A 1 244 ? 2.52 -36.531 4.785 1 97.62 244 ALA A O 1
ATOM 1832 N N . ILE A 1 245 ? 3.469 -36.062 2.844 1 96 245 ILE A N 1
ATOM 1833 C CA . ILE A 1 245 ? 2.852 -34.75 2.691 1 96 245 ILE A CA 1
ATOM 1834 C C . ILE A 1 245 ? 1.338 -34.906 2.557 1 96 245 ILE A C 1
ATOM 1836 O O . ILE A 1 245 ? 0.574 -34.156 3.18 1 96 245 ILE A O 1
ATOM 1840 N N . ARG A 1 246 ? 0.915 -35.875 1.746 1 95.56 246 ARG A N 1
ATOM 1841 C CA . ARG A 1 246 ? -0.512 -36.156 1.591 1 95.56 246 ARG A CA 1
ATOM 1842 C C . ARG A 1 246 ? -1.175 -36.375 2.943 1 95.56 246 ARG A C 1
ATOM 1844 O O . ARG A 1 246 ? -2.23 -35.812 3.232 1 95.56 246 ARG A O 1
ATOM 1851 N N . GLU A 1 247 ? -0.543 -37.188 3.727 1 96.12 247 GLU A N 1
ATOM 1852 C CA . GLU A 1 247 ? -1.104 -37.531 5.027 1 96.12 247 GLU A CA 1
ATOM 1853 C C . GLU A 1 247 ? -1.115 -36.344 5.965 1 96.12 247 GLU A C 1
ATOM 1855 O O . GLU A 1 247 ? -2.057 -36.156 6.742 1 96.12 247 GLU A O 1
ATOM 1860 N N . ARG A 1 248 ? -0.1 -35.594 5.883 1 93.81 248 ARG A N 1
ATOM 1861 C CA . ARG A 1 248 ? -0.038 -34.375 6.695 1 93.81 248 ARG A CA 1
ATOM 1862 C C . ARG A 1 248 ? -1.158 -33.406 6.324 1 93.81 248 ARG A C 1
ATOM 1864 O O . ARG A 1 248 ? -1.818 -32.844 7.203 1 93.81 248 ARG A O 1
ATOM 1871 N N . VAL A 1 249 ? -1.347 -33.156 5.047 1 92.75 249 VAL A N 1
ATOM 1872 C CA . VAL A 1 249 ? -2.389 -32.281 4.562 1 92.75 249 VAL A CA 1
ATOM 1873 C C . VAL A 1 249 ? -3.762 -32.812 4.969 1 92.75 249 VAL A C 1
ATOM 1875 O O . VAL A 1 249 ? -4.613 -32.031 5.438 1 92.75 249 VAL A O 1
ATOM 1878 N N . ARG A 1 250 ? -3.92 -34.094 4.824 1 94.44 250 ARG A N 1
ATOM 1879 C CA . ARG A 1 250 ? -5.172 -34.719 5.211 1 94.44 250 ARG A CA 1
ATOM 1880 C C . ARG A 1 250 ? -5.465 -34.5 6.695 1 94.44 250 ARG A C 1
ATOM 1882 O O . ARG A 1 250 ? -6.57 -34.094 7.062 1 94.44 250 ARG A O 1
ATOM 1889 N N . ALA A 1 251 ? -4.48 -34.75 7.48 1 93.88 251 ALA A N 1
ATOM 1890 C CA . ALA A 1 251 ? -4.637 -34.625 8.93 1 93.88 251 ALA A CA 1
ATOM 1891 C C . ALA A 1 251 ? -4.965 -33.188 9.312 1 93.88 251 ALA A C 1
ATOM 1893 O O . ALA A 1 251 ? -5.805 -32.969 10.188 1 93.88 251 ALA A O 1
ATOM 1894 N N . ALA A 1 252 ? -4.242 -32.281 8.703 1 89.88 252 ALA A N 1
ATOM 1895 C CA . ALA A 1 252 ? -4.461 -30.875 9 1 89.88 252 ALA A CA 1
ATOM 1896 C C . ALA A 1 252 ? -5.875 -30.438 8.633 1 89.88 252 ALA A C 1
ATOM 1898 O O . ALA A 1 252 ? -6.531 -29.719 9.391 1 89.88 252 ALA A O 1
ATOM 1899 N N . ARG A 1 253 ? -6.371 -30.828 7.504 1 90.5 253 ARG A N 1
ATOM 1900 C CA . ARG A 1 253 ? -7.715 -30.469 7.059 1 90.5 253 ARG A CA 1
ATOM 1901 C C . ARG A 1 253 ? -8.773 -31.047 7.984 1 90.5 253 ARG A C 1
ATOM 1903 O O . ARG A 1 253 ? -9.719 -30.359 8.367 1 90.5 253 ARG A O 1
ATOM 1910 N N . LEU A 1 254 ? -8.578 -32.281 8.328 1 93.19 254 LEU A N 1
ATOM 1911 C CA . LEU A 1 254 ? -9.523 -32.938 9.242 1 93.19 254 LEU A CA 1
ATOM 1912 C C . LEU A 1 254 ? -9.531 -32.219 10.594 1 93.19 254 LEU A C 1
ATOM 1914 O O . LEU A 1 254 ? -10.602 -31.984 11.156 1 93.19 254 LEU A O 1
ATOM 1918 N N . ALA A 1 255 ? -8.375 -31.906 11.039 1 90.38 255 ALA A N 1
ATOM 1919 C CA . ALA A 1 255 ? -8.258 -31.234 12.328 1 90.38 255 ALA A CA 1
ATOM 1920 C C . ALA A 1 255 ? -8.953 -29.875 12.305 1 90.38 255 ALA A C 1
ATOM 1922 O O . ALA A 1 255 ? -9.477 -29.422 13.328 1 90.38 255 ALA A O 1
ATOM 1923 N N . ASN A 1 256 ? -9.031 -29.234 11.148 1 87.62 256 ASN A N 1
ATOM 1924 C CA . ASN A 1 256 ? -9.609 -27.891 11.031 1 87.62 256 ASN A CA 1
ATOM 1925 C C . ASN A 1 256 ? -11.039 -27.938 10.492 1 87.62 256 ASN A C 1
ATOM 1927 O O . ASN A 1 256 ? -11.609 -26.906 10.141 1 87.62 256 ASN A O 1
ATOM 1931 N N . GLY A 1 257 ? -11.523 -29.062 10.344 1 88.44 257 GLY A N 1
ATOM 1932 C CA . GLY A 1 257 ? -12.906 -29.234 9.914 1 88.44 257 GLY A CA 1
ATOM 1933 C C . GLY A 1 257 ? -13.117 -28.906 8.445 1 88.44 257 GLY A C 1
ATOM 1934 O O . GLY A 1 257 ? -14.203 -28.469 8.055 1 88.44 257 GLY A O 1
ATOM 1935 N N . GLN A 1 258 ? -12.125 -29.016 7.648 1 88.94 258 GLN A N 1
ATOM 1936 C CA . GLN A 1 258 ? -12.219 -28.734 6.219 1 88.94 258 GLN A CA 1
ATOM 1937 C C . GLN A 1 258 ? -12.516 -30 5.426 1 88.94 258 GLN A C 1
ATOM 1939 O O . GLN A 1 258 ? -12.078 -31.094 5.805 1 88.94 258 GLN A O 1
ATOM 1944 N N . PRO A 1 259 ? -13.242 -29.875 4.379 1 90.56 259 PRO A N 1
ATOM 1945 C CA . PRO A 1 259 ? -13.57 -31.078 3.59 1 90.56 259 PRO A CA 1
ATOM 1946 C C . PRO A 1 259 ? -12.344 -31.688 2.92 1 90.56 259 PRO A C 1
ATOM 1948 O O . PRO A 1 259 ? -11.445 -30.969 2.475 1 90.56 259 PRO A O 1
ATOM 1951 N N . ILE A 1 260 ? -12.336 -32.938 2.852 1 92.12 260 ILE A N 1
ATOM 1952 C CA . ILE A 1 260 ? -11.258 -33.656 2.172 1 92.12 260 ILE A CA 1
ATOM 1953 C C . ILE A 1 260 ? -11.797 -34.344 0.919 1 92.12 260 ILE A C 1
ATOM 1955 O O . ILE A 1 260 ? -11.055 -35.031 0.217 1 92.12 260 ILE A O 1
ATOM 1959 N N . ALA A 1 261 ? -13.07 -34.219 0.691 1 90.81 261 ALA A N 1
ATOM 1960 C CA . ALA A 1 261 ? -13.758 -34.75 -0.475 1 90.81 261 ALA A CA 1
ATOM 1961 C C . ALA A 1 261 ? -15.023 -33.969 -0.791 1 90.81 261 ALA A C 1
ATOM 1963 O O . ALA A 1 261 ? -15.352 -33 -0.087 1 90.81 261 ALA A O 1
ATOM 1964 N N . GLY A 1 262 ? -15.555 -34.25 -1.999 1 90.38 262 GLY A N 1
ATOM 1965 C CA . GLY A 1 262 ? -16.812 -33.625 -2.354 1 90.38 262 GLY A CA 1
ATOM 1966 C C . GLY A 1 262 ? -16.656 -32.156 -2.703 1 90.38 262 GLY A C 1
ATOM 1967 O O . GLY A 1 262 ? -17.531 -31.328 -2.383 1 90.38 262 GLY A O 1
ATOM 1968 N N . HIS A 1 263 ? -15.492 -31.828 -3.275 1 90.69 263 HIS A N 1
ATOM 1969 C CA . HIS A 1 263 ? -15.195 -30.438 -3.596 1 90.69 263 HIS A CA 1
ATOM 1970 C C . HIS A 1 263 ? -15.938 -30 -4.852 1 90.69 263 HIS A C 1
ATOM 1972 O O . HIS A 1 263 ? -16.156 -30.797 -5.766 1 90.69 263 HIS A O 1
ATOM 1978 N N . ALA A 1 264 ? -16.406 -28.688 -4.848 1 87.38 264 ALA A N 1
ATOM 1979 C CA . ALA A 1 264 ? -17.031 -28.062 -6.004 1 87.38 264 ALA A CA 1
ATOM 1980 C C . ALA A 1 264 ? -16.5 -26.641 -6.211 1 87.38 264 ALA A C 1
ATOM 1982 O O . ALA A 1 264 ? -17.219 -25.672 -5.992 1 87.38 264 ALA A O 1
ATOM 1983 N N . PRO A 1 265 ? -15.258 -26.641 -6.672 1 88.44 265 PRO A N 1
ATOM 1984 C CA . PRO A 1 265 ? -14.672 -25.312 -6.84 1 88.44 265 PRO A CA 1
ATOM 1985 C C . PRO A 1 265 ? -15.383 -24.484 -7.906 1 88.44 265 PRO A C 1
ATOM 1987 O O . PRO A 1 265 ? -15.914 -25.031 -8.875 1 88.44 265 PRO A O 1
ATOM 1990 N N . GLN A 1 266 ? -15.289 -23.062 -7.785 1 85.44 266 GLN A N 1
ATOM 1991 C CA . GLN A 1 266 ? -15.969 -22.141 -8.688 1 85.44 266 GLN A CA 1
ATOM 1992 C C . GLN A 1 266 ? -15.078 -21.766 -9.867 1 85.44 266 GLN A C 1
ATOM 1994 O O . GLN A 1 266 ? -15.57 -21.547 -10.977 1 85.44 266 GLN A O 1
ATOM 1999 N N . ASN A 1 267 ? -13.828 -21.688 -9.617 1 85.94 267 ASN A N 1
ATOM 2000 C CA . ASN A 1 267 ? -12.938 -21.203 -10.664 1 85.94 267 ASN A CA 1
ATOM 2001 C C . ASN A 1 267 ? -12.602 -22.297 -11.672 1 85.94 267 ASN A C 1
ATOM 2003 O O . ASN A 1 267 ? -12.461 -23.469 -11.297 1 85.94 267 ASN A O 1
ATOM 2007 N N . ALA A 1 268 ? -12.461 -21.953 -12.938 1 87.69 268 ALA A N 1
ATOM 2008 C CA . ALA A 1 268 ? -12.258 -22.875 -14.055 1 87.69 268 ALA A CA 1
ATOM 2009 C C . ALA A 1 268 ? -10.938 -23.641 -13.898 1 87.69 268 ALA A C 1
ATOM 2011 O O . ALA A 1 268 ? -10.844 -24.812 -14.266 1 87.69 268 ALA A O 1
ATOM 2012 N N . GLY A 1 269 ? -9.914 -23 -13.375 1 87.88 269 GLY A N 1
ATOM 2013 C CA . GLY A 1 269 ? -8.633 -23.656 -13.164 1 87.88 269 GLY A CA 1
ATOM 2014 C C . GLY A 1 269 ? -8.719 -24.844 -12.211 1 87.88 269 GLY A C 1
ATOM 2015 O O . GLY A 1 269 ? -8.195 -25.922 -12.508 1 87.88 269 GLY A O 1
ATOM 2016 N N . SER A 1 270 ? -9.414 -24.656 -11.148 1 89.88 270 SER A N 1
ATOM 2017 C CA . SER A 1 270 ? -9.602 -25.734 -10.18 1 89.88 270 SER A CA 1
ATOM 2018 C C . SER A 1 270 ? -10.438 -26.859 -10.766 1 89.88 270 SER A C 1
ATOM 2020 O O . SER A 1 270 ? -10.18 -28.031 -10.492 1 89.88 270 SER A O 1
ATOM 2022 N N . GLN A 1 271 ? -11.453 -26.531 -11.555 1 91.31 271 GLN A N 1
ATOM 2023 C CA . GLN A 1 271 ? -12.273 -27.547 -12.203 1 91.31 271 GLN A CA 1
ATOM 2024 C C . GLN A 1 271 ? -11.438 -28.406 -13.133 1 91.31 271 GLN A C 1
ATOM 2026 O O . GLN A 1 271 ? -11.594 -29.641 -13.156 1 91.31 271 GLN A O 1
ATOM 2031 N N . ARG A 1 272 ? -10.578 -27.797 -13.82 1 90.56 272 ARG A N 1
ATOM 2032 C CA . ARG A 1 272 ? -9.695 -28.531 -14.719 1 90.56 272 ARG A CA 1
ATOM 2033 C C . ARG A 1 272 ? -8.773 -29.469 -13.945 1 90.56 272 ARG A C 1
ATOM 2035 O O . ARG A 1 272 ? -8.586 -30.625 -14.336 1 90.56 272 ARG A O 1
ATOM 2042 N N . LEU A 1 273 ? -8.227 -28.969 -12.859 1 92.56 273 LEU A N 1
ATOM 2043 C CA . LEU A 1 273 ? -7.312 -29.781 -12.055 1 92.56 273 LEU A CA 1
ATOM 2044 C C . LEU A 1 273 ? -8.047 -30.969 -11.422 1 92.56 273 LEU A C 1
ATOM 2046 O O . LEU A 1 273 ? -7.488 -32.062 -11.312 1 92.56 273 LEU A O 1
ATOM 2050 N N . MET A 1 274 ? -9.289 -30.688 -11.039 1 92.69 274 MET A N 1
ATOM 2051 C CA . MET A 1 274 ? -10.094 -31.781 -10.469 1 92.69 274 MET A CA 1
ATOM 2052 C C . MET A 1 274 ? -10.375 -32.844 -11.523 1 92.69 274 MET A C 1
ATOM 2054 O O . MET A 1 274 ? -10.367 -34.031 -11.219 1 92.69 274 MET A O 1
ATOM 2058 N N . ALA A 1 275 ? -10.648 -32.438 -12.727 1 92.5 275 ALA A N 1
ATOM 2059 C CA . ALA A 1 275 ? -10.867 -33.375 -13.82 1 92.5 275 ALA A CA 1
ATOM 2060 C C . ALA A 1 275 ? -9.617 -34.219 -14.078 1 92.5 275 ALA A C 1
ATOM 2062 O O . ALA A 1 275 ? -9.711 -35.406 -14.32 1 92.5 275 ALA A O 1
ATOM 2063 N N . ALA A 1 276 ? -8.469 -33.594 -14.039 1 92.69 276 ALA A N 1
ATOM 2064 C CA . ALA A 1 276 ? -7.207 -34.312 -14.203 1 92.69 276 ALA A CA 1
ATOM 2065 C C . ALA A 1 276 ? -6.977 -35.312 -13.055 1 92.69 276 ALA A C 1
ATOM 2067 O O . ALA A 1 276 ? -6.586 -36.438 -13.273 1 92.69 276 ALA A O 1
ATOM 2068 N N . ALA A 1 277 ? -7.227 -34.812 -11.859 1 92.12 277 ALA A N 1
ATOM 2069 C CA . ALA A 1 277 ? -7.023 -35.625 -10.664 1 92.12 277 ALA A CA 1
ATOM 2070 C C . ALA A 1 277 ? -7.902 -36.875 -10.695 1 92.12 277 ALA A C 1
ATOM 2072 O O . ALA A 1 277 ? -7.527 -37.906 -10.148 1 92.12 277 ALA A O 1
ATOM 2073 N N . ALA A 1 278 ? -9.062 -36.75 -11.312 1 91.88 278 ALA A N 1
ATOM 2074 C CA . ALA A 1 278 ? -10 -37.875 -11.414 1 91.88 278 ALA A CA 1
ATOM 2075 C C . ALA A 1 278 ? -9.43 -39 -12.289 1 91.88 278 ALA A C 1
ATOM 2077 O O . ALA A 1 278 ? -9.859 -40.125 -12.203 1 91.88 278 ALA A O 1
ATOM 2078 N N . GLN A 1 279 ? -8.469 -38.656 -13.07 1 93.25 279 GLN A N 1
ATOM 2079 C CA . GLN A 1 279 ? -7.887 -39.625 -13.984 1 93.25 279 GLN A CA 1
ATOM 2080 C C . GLN A 1 279 ? -6.859 -40.5 -13.266 1 93.25 279 GLN A C 1
ATOM 2082 O O . GLN A 1 279 ? -6.504 -41.562 -13.758 1 93.25 279 GLN A O 1
ATOM 2087 N N . GLY A 1 280 ? -6.297 -40.031 -12.188 1 92.12 280 GLY A N 1
ATOM 2088 C CA . GLY A 1 280 ? -5.297 -40.75 -11.43 1 92.12 280 GLY A CA 1
ATOM 2089 C C . GLY A 1 280 ? -4.449 -39.875 -10.547 1 92.12 280 GLY A C 1
ATOM 2090 O O . GLY A 1 280 ? -4.465 -38.625 -10.695 1 92.12 280 GLY A O 1
ATOM 2091 N N . ASP A 1 281 ? -3.695 -40.531 -9.742 1 94.56 281 ASP A N 1
ATOM 2092 C CA . ASP A 1 281 ? -2.859 -39.781 -8.797 1 94.56 281 ASP A CA 1
ATOM 2093 C C . ASP A 1 281 ? -1.597 -39.25 -9.477 1 94.56 281 ASP A C 1
ATOM 2095 O O . ASP A 1 281 ? -1.05 -38.25 -9.062 1 94.56 281 ASP A O 1
ATOM 2099 N N . VAL A 1 282 ? -1.13 -40.031 -10.375 1 97.44 282 VAL A N 1
ATOM 2100 C CA . VAL A 1 282 ? 0.091 -39.656 -11.078 1 97.44 282 VAL A CA 1
ATOM 2101 C C . VAL A 1 282 ? -0.169 -39.625 -12.586 1 97.44 282 VAL A C 1
ATOM 2103 O O . VAL A 1 282 ? -0.603 -40.625 -13.164 1 97.44 282 VAL A O 1
ATOM 2106 N N . LEU A 1 283 ? 0.102 -38.469 -13.148 1 97 283 LEU A N 1
ATOM 2107 C CA . LEU A 1 283 ? -0.085 -38.25 -14.578 1 97 283 LEU A CA 1
ATOM 2108 C C . LEU A 1 283 ? 1.229 -37.875 -15.242 1 97 283 LEU A C 1
ATOM 2110 O O . LEU A 1 283 ? 2.133 -37.344 -14.586 1 97 283 LEU A O 1
ATOM 2114 N N . ASP A 1 284 ? 1.517 -38.031 -16.672 1 94.38 284 ASP A N 1
ATOM 2115 C CA . ASP A 1 284 ? 2.688 -37.656 -17.453 1 94.38 284 ASP A CA 1
ATOM 2116 C C . ASP A 1 284 ? 3.975 -38.125 -16.781 1 94.38 284 ASP A C 1
ATOM 2118 O O . ASP A 1 284 ? 4.949 -37.375 -16.719 1 94.38 284 ASP A O 1
ATOM 2122 N N . GLU A 1 285 ? 4.012 -39.188 -16.109 1 92.69 285 GLU A N 1
ATOM 2123 C CA . GLU A 1 285 ? 5.125 -39.875 -15.484 1 92.69 285 GLU A CA 1
ATOM 2124 C C . GLU A 1 285 ? 5.316 -39.438 -14.039 1 92.69 285 GLU A C 1
ATOM 2126 O O . GLU A 1 285 ? 5.551 -40.25 -13.156 1 92.69 285 GLU A O 1
ATOM 2131 N N . ARG A 1 286 ? 5.238 -38 -13.812 1 96.06 286 ARG A N 1
ATOM 2132 C CA . ARG A 1 286 ? 5.66 -37.562 -12.492 1 96.06 286 ARG A CA 1
ATOM 2133 C C . ARG A 1 286 ? 4.699 -36.5 -11.93 1 96.06 286 ARG A C 1
ATOM 2135 O O . ARG A 1 286 ? 4.871 -36.031 -10.805 1 96.06 286 ARG A O 1
ATOM 2142 N N . LEU A 1 287 ? 3.738 -36.062 -12.703 1 98.19 287 LEU A N 1
ATOM 2143 C CA . LEU A 1 287 ? 2.76 -35.125 -12.219 1 98.19 287 LEU A CA 1
ATOM 2144 C C . LEU A 1 287 ? 1.847 -35.75 -11.172 1 98.19 287 LEU A C 1
ATOM 2146 O O . LEU A 1 287 ? 1.043 -36.625 -11.492 1 98.19 287 LEU A O 1
ATOM 2150 N N . TRP A 1 288 ? 1.984 -35.281 -9.938 1 97.94 288 TRP A N 1
ATOM 2151 C CA . TRP A 1 288 ? 1.285 -35.906 -8.812 1 97.94 288 TRP A CA 1
ATOM 2152 C C . TRP A 1 288 ? 0.109 -35.031 -8.375 1 97.94 288 TRP A C 1
ATOM 2154 O O . TRP A 1 288 ? 0.265 -33.812 -8.156 1 97.94 288 TRP A O 1
ATOM 2164 N N . MET A 1 289 ? -1.09 -35.656 -8.234 1 95.88 289 MET A N 1
ATOM 2165 C CA . MET A 1 289 ? -2.338 -34.938 -7.961 1 95.88 289 MET A CA 1
ATOM 2166 C C . MET A 1 289 ? -2.811 -35.219 -6.535 1 95.88 289 MET A C 1
ATOM 2168 O O . MET A 1 289 ? -3.943 -34.875 -6.184 1 95.88 289 MET A O 1
ATOM 2172 N N . GLY A 1 290 ? -1.988 -35.781 -5.699 1 93.5 290 GLY A N 1
ATOM 2173 C CA . GLY A 1 290 ? -2.395 -36.25 -4.379 1 93.5 290 GLY A CA 1
ATOM 2174 C C . GLY A 1 290 ? -2.965 -35.125 -3.516 1 93.5 290 GLY A C 1
ATOM 2175 O O . GLY A 1 290 ? -3.953 -35.344 -2.807 1 93.5 290 GLY A O 1
ATOM 2176 N N . VAL A 1 291 ? -2.395 -34 -3.559 1 92.81 291 VAL A N 1
ATOM 2177 C CA . VAL A 1 291 ? -2.842 -32.875 -2.732 1 92.81 291 VAL A CA 1
ATOM 2178 C C . VAL A 1 291 ? -4.039 -32.188 -3.391 1 92.81 291 VAL A C 1
ATOM 2180 O O . VAL A 1 291 ? -4.945 -31.719 -2.703 1 92.81 291 VAL A O 1
ATOM 2183 N N . ALA A 1 292 ? -4.047 -32.125 -4.699 1 92.12 292 ALA A N 1
ATOM 2184 C CA . ALA A 1 292 ? -5.164 -31.531 -5.43 1 92.12 292 ALA A CA 1
ATOM 2185 C C . ALA A 1 292 ? -6.473 -32.219 -5.09 1 92.12 292 ALA A C 1
ATOM 2187 O O . ALA A 1 292 ? -7.492 -31.578 -4.855 1 92.12 292 ALA A O 1
ATOM 2188 N N . ASN A 1 293 ? -6.418 -33.5 -4.984 1 88.19 293 ASN A N 1
ATOM 2189 C CA . ASN A 1 293 ? -7.59 -34.312 -4.664 1 88.19 293 ASN A CA 1
ATOM 2190 C C . ASN A 1 293 ? -8.102 -34 -3.258 1 88.19 293 ASN A C 1
ATOM 2192 O O . ASN A 1 293 ? -9.312 -34 -3.023 1 88.19 293 ASN A O 1
ATOM 2196 N N . LEU A 1 294 ? -7.223 -33.812 -2.414 1 90 294 LEU A N 1
ATOM 2197 C CA . LEU A 1 294 ? -7.562 -33.625 -1.008 1 90 294 LEU A CA 1
ATOM 2198 C C . LEU A 1 294 ? -8.141 -32.219 -0.775 1 90 294 LEU A C 1
ATOM 2200 O O . LEU A 1 294 ? -8.969 -32.031 0.12 1 90 294 LEU A O 1
ATOM 2204 N N . THR A 1 295 ? -7.723 -31.25 -1.579 1 90.06 295 THR A N 1
ATOM 2205 C CA . THR A 1 295 ? -8.016 -29.859 -1.253 1 90.06 295 THR A CA 1
ATOM 2206 C C . THR A 1 295 ? -9.047 -29.281 -2.213 1 90.06 295 THR A C 1
ATOM 2208 O O . THR A 1 295 ? -9.477 -28.125 -2.062 1 90.06 295 THR A O 1
ATOM 2211 N N . GLY A 1 296 ? -9.438 -30.016 -3.258 1 88.06 296 GLY A N 1
ATOM 2212 C CA . GLY A 1 296 ? -10.32 -29.484 -4.281 1 88.06 296 GLY A CA 1
ATOM 2213 C C . GLY A 1 296 ? -9.602 -28.562 -5.266 1 88.06 296 GLY A C 1
ATOM 2214 O O . GLY A 1 296 ? -10.219 -27.656 -5.84 1 88.06 296 GLY A O 1
ATOM 2215 N N . ALA A 1 297 ? -8.359 -28.734 -5.305 1 87.69 297 ALA A N 1
ATOM 2216 C CA . ALA A 1 297 ? -7.5 -28.016 -6.246 1 87.69 297 ALA A CA 1
ATOM 2217 C C . ALA A 1 297 ? -7.699 -26.516 -6.129 1 87.69 297 ALA A C 1
ATOM 2219 O O . ALA A 1 297 ? -7.754 -25.797 -7.141 1 87.69 297 ALA A O 1
ATOM 2220 N N . ARG A 1 298 ? -7.945 -25.953 -4.984 1 78 298 ARG A N 1
ATOM 2221 C CA . ARG A 1 298 ? -8.203 -24.531 -4.738 1 78 298 ARG A CA 1
ATOM 2222 C C . ARG A 1 298 ? -6.957 -23.688 -4.996 1 78 298 ARG A C 1
ATOM 2224 O O . ARG A 1 298 ? -7.055 -22.5 -5.297 1 78 298 ARG A O 1
ATOM 2231 N N . TRP A 1 299 ? -5.793 -24.172 -4.949 1 80.5 299 TRP A N 1
ATOM 2232 C CA . TRP A 1 299 ? -4.52 -23.484 -5.109 1 80.5 299 TRP A CA 1
ATOM 2233 C C . TRP A 1 299 ? -3.541 -24.312 -5.93 1 80.5 299 TRP A C 1
ATOM 2235 O O . TRP A 1 299 ? -3.922 -25.328 -6.523 1 80.5 299 TRP A O 1
ATOM 2245 N N . ASN A 1 300 ? -2.455 -23.625 -6.102 1 87.81 300 ASN A N 1
ATOM 2246 C CA . ASN A 1 300 ? -1.406 -24.453 -6.695 1 87.81 300 ASN A CA 1
ATOM 2247 C C . ASN A 1 300 ? -1.173 -25.719 -5.898 1 87.81 300 ASN A C 1
ATOM 2249 O O . ASN A 1 300 ? -0.587 -25.688 -4.812 1 87.81 300 ASN A O 1
ATOM 2253 N N . SER A 1 301 ? -1.736 -26.875 -6.453 1 90.94 301 SER A N 1
ATOM 2254 C CA . SER A 1 301 ? -1.781 -28.078 -5.621 1 90.94 301 SER A CA 1
ATOM 2255 C C . SER A 1 301 ? -1.109 -29.25 -6.316 1 90.94 301 SER A C 1
ATOM 2257 O O . SER A 1 301 ? -1.09 -30.359 -5.785 1 90.94 301 SER A O 1
ATOM 2259 N N . THR A 1 302 ? -0.611 -29.062 -7.512 1 95.5 302 THR A N 1
ATOM 2260 C CA . THR A 1 302 ? 0.003 -30.156 -8.242 1 95.5 302 THR A CA 1
ATOM 2261 C C . THR A 1 302 ? 1.516 -30.172 -8.047 1 95.5 302 THR A C 1
ATOM 2263 O O . THR A 1 302 ? 2.139 -29.109 -7.945 1 95.5 302 THR A O 1
ATOM 2266 N N . ALA A 1 303 ? 2.012 -31.391 -7.988 1 97.5 303 ALA A N 1
ATOM 2267 C CA . ALA A 1 303 ? 3.441 -31.531 -7.73 1 97.5 303 ALA A CA 1
ATOM 2268 C C . ALA A 1 303 ? 4.117 -32.375 -8.812 1 97.5 303 ALA A C 1
ATOM 2270 O O . ALA A 1 303 ? 3.484 -33.219 -9.43 1 97.5 303 ALA A O 1
ATOM 2271 N N . LEU A 1 304 ? 5.324 -32.031 -9.117 1 98.62 304 LEU A N 1
ATOM 2272 C CA . LEU A 1 304 ? 6.238 -32.938 -9.805 1 98.62 304 LEU A CA 1
ATOM 2273 C C . LEU A 1 304 ? 7.148 -33.656 -8.805 1 98.62 304 LEU A C 1
ATOM 2275 O O . LEU A 1 304 ? 7.84 -33 -8.016 1 98.62 304 LEU A O 1
ATOM 2279 N N . VAL A 1 305 ? 7.16 -35 -8.852 1 98.75 305 VAL A N 1
ATOM 2280 C CA . VAL A 1 305 ? 7.812 -35.75 -7.797 1 98.75 305 VAL A CA 1
ATOM 2281 C C . VAL A 1 305 ? 9 -36.531 -8.375 1 98.75 305 VAL A C 1
ATOM 2283 O O . VAL A 1 305 ? 8.875 -37.188 -9.414 1 98.75 305 VAL A O 1
ATOM 2286 N N . GLY A 1 306 ? 10.148 -36.5 -7.754 1 98.75 306 GLY A N 1
ATOM 2287 C CA . GLY A 1 306 ? 11.32 -37.25 -8.172 1 98.75 306 GLY A CA 1
ATOM 2288 C C . GLY A 1 306 ? 12.617 -36.625 -7.688 1 98.75 306 GLY A C 1
ATOM 2289 O O . GLY A 1 306 ? 12.625 -35.812 -6.77 1 98.75 306 GLY A O 1
ATOM 2290 N N . THR A 1 307 ? 13.75 -37.156 -8.219 1 98.69 307 THR A N 1
ATOM 2291 C CA . THR A 1 307 ? 15.031 -36.469 -7.988 1 98.69 307 THR A CA 1
ATOM 2292 C C . THR A 1 307 ? 15.062 -35.125 -8.672 1 98.69 307 THR A C 1
ATOM 2294 O O . THR A 1 307 ? 14.227 -34.844 -9.531 1 98.69 307 THR A O 1
ATOM 2297 N N . PRO A 1 308 ? 16.016 -34.281 -8.258 1 98.62 308 PRO A N 1
ATOM 2298 C CA . PRO A 1 308 ? 16.125 -32.969 -8.922 1 98.62 308 PRO A CA 1
ATOM 2299 C C . PRO A 1 308 ? 16.25 -33.094 -10.445 1 98.62 308 PRO A C 1
ATOM 2301 O O . PRO A 1 308 ? 15.602 -32.344 -11.18 1 98.62 308 PRO A O 1
ATOM 2304 N N . GLU A 1 309 ? 16.969 -34.062 -10.898 1 98.5 309 GLU A N 1
ATOM 2305 C CA . GLU A 1 309 ? 17.156 -34.25 -12.336 1 98.5 309 GLU A CA 1
ATOM 2306 C C . GLU A 1 309 ? 15.875 -34.688 -13.016 1 98.5 309 GLU A C 1
ATOM 2308 O O . GLU A 1 309 ? 15.562 -34.25 -14.125 1 98.5 309 GLU A O 1
ATOM 2313 N N . GLN A 1 310 ? 15.203 -35.594 -12.344 1 98.69 310 GLN A N 1
ATOM 2314 C CA . GLN A 1 310 ? 13.945 -36.094 -12.891 1 98.69 310 GLN A CA 1
ATOM 2315 C C . GLN A 1 310 ? 12.906 -34.969 -12.984 1 98.69 310 GLN A C 1
ATOM 2317 O O . GLN A 1 310 ? 12.203 -34.844 -13.992 1 98.69 310 GLN A O 1
ATOM 2322 N N . VAL A 1 311 ? 12.805 -34.188 -11.938 1 98.81 311 VAL A N 1
ATOM 2323 C CA . VAL A 1 311 ? 11.867 -33.062 -11.93 1 98.81 311 VAL A CA 1
ATOM 2324 C C . VAL A 1 311 ? 12.281 -32.062 -12.984 1 98.81 311 VAL A C 1
ATOM 2326 O O . VAL A 1 311 ? 11.438 -31.516 -13.703 1 98.81 311 VAL A O 1
ATOM 2329 N N . ALA A 1 312 ? 13.562 -31.781 -13.133 1 98.56 312 ALA A N 1
ATOM 2330 C CA . ALA A 1 312 ? 14.055 -30.859 -14.156 1 98.56 312 ALA A CA 1
ATOM 2331 C C . ALA A 1 312 ? 13.672 -31.344 -15.555 1 98.56 312 ALA A C 1
ATOM 2333 O O . ALA A 1 312 ? 13.281 -30.547 -16.406 1 98.56 312 ALA A O 1
ATOM 2334 N N . ARG A 1 313 ? 13.781 -32.625 -15.75 1 98.31 313 ARG A N 1
ATOM 2335 C CA . ARG A 1 313 ? 13.398 -33.188 -17.031 1 98.31 313 ARG A CA 1
ATOM 2336 C C . ARG A 1 313 ? 11.906 -33 -17.297 1 98.31 313 ARG A C 1
ATOM 2338 O O . ARG A 1 313 ? 11.5 -32.719 -18.422 1 98.31 313 ARG A O 1
ATOM 2345 N N . ALA A 1 314 ? 11.148 -33.281 -16.281 1 98.56 314 ALA A N 1
ATOM 2346 C CA . ALA A 1 314 ? 9.711 -33.094 -16.422 1 98.56 314 ALA A CA 1
ATOM 2347 C C . ALA A 1 314 ? 9.391 -31.641 -16.766 1 98.56 314 ALA A C 1
ATOM 2349 O O . ALA A 1 314 ? 8.562 -31.359 -17.625 1 98.56 314 ALA A O 1
ATOM 2350 N N . LEU A 1 315 ? 10.016 -30.656 -16.062 1 98.5 315 LEU A N 1
ATOM 2351 C CA . LEU A 1 315 ? 9.828 -29.234 -16.359 1 98.5 315 LEU A CA 1
ATOM 2352 C C . LEU A 1 315 ? 10.297 -28.922 -17.781 1 98.5 315 LEU A C 1
ATOM 2354 O O . LEU A 1 315 ? 9.711 -28.078 -18.453 1 98.5 315 LEU A O 1
ATOM 2358 N N . GLY A 1 316 ? 11.352 -29.609 -18.219 1 97.81 316 GLY A N 1
ATOM 2359 C CA . GLY A 1 316 ? 11.844 -29.453 -19.578 1 97.81 316 GLY A CA 1
ATOM 2360 C C . GLY A 1 316 ? 10.812 -29.797 -20.641 1 97.81 316 GLY A C 1
ATOM 2361 O O . GLY A 1 316 ? 10.781 -29.172 -21.703 1 97.81 316 GLY A O 1
ATOM 2362 N N . ALA A 1 317 ? 10.008 -30.797 -20.344 1 97.94 317 ALA A N 1
ATOM 2363 C CA . ALA A 1 317 ? 8.938 -31.156 -21.266 1 97.94 317 ALA A CA 1
ATOM 2364 C C . ALA A 1 317 ? 7.957 -30 -21.453 1 97.94 317 ALA A C 1
ATOM 2366 O O . ALA A 1 317 ? 7.48 -29.75 -22.562 1 97.94 317 ALA A O 1
ATOM 2367 N N . TYR A 1 318 ? 7.633 -29.312 -20.359 1 98.31 318 TYR A N 1
ATOM 2368 C CA . TYR A 1 318 ? 6.789 -28.125 -20.453 1 98.31 318 TYR A CA 1
ATOM 2369 C C . TYR A 1 318 ? 7.508 -27.016 -21.188 1 98.31 318 TYR A C 1
ATOM 2371 O O . TYR A 1 318 ? 6.891 -26.266 -21.953 1 98.31 318 TYR A O 1
ATOM 2379 N N . TYR A 1 319 ? 8.805 -26.875 -20.891 1 98.19 319 TYR A N 1
ATOM 2380 C CA . TYR A 1 319 ? 9.617 -25.891 -21.594 1 98.19 319 TYR A CA 1
ATOM 2381 C C . TYR A 1 319 ? 9.547 -26.109 -23.109 1 98.19 319 TYR A C 1
ATOM 2383 O O . TYR A 1 319 ? 9.422 -25.156 -23.875 1 98.19 319 TYR A O 1
ATOM 2391 N N . SER A 1 320 ? 9.578 -27.312 -23.516 1 96.69 320 SER A N 1
ATOM 2392 C CA . SER A 1 320 ? 9.539 -27.672 -24.938 1 96.69 320 SER A CA 1
ATOM 2393 C C . SER A 1 320 ? 8.188 -27.328 -25.547 1 96.69 320 SER A C 1
ATOM 2395 O O . SER A 1 320 ? 8.07 -27.234 -26.781 1 96.69 320 SER A O 1
ATOM 2397 N N . LEU A 1 321 ? 7.141 -27.219 -24.719 1 97.25 321 LEU A N 1
ATOM 2398 C CA . LEU A 1 321 ? 5.824 -26.812 -25.188 1 97.25 321 LEU A CA 1
ATOM 2399 C C . LEU A 1 321 ? 5.758 -25.297 -25.391 1 97.25 321 LEU A C 1
ATOM 2401 O O . LEU A 1 321 ? 4.785 -24.781 -25.938 1 97.25 321 LEU A O 1
ATOM 2405 N N . GLY A 1 322 ? 6.719 -24.578 -24.859 1 96.69 322 GLY A N 1
ATOM 2406 C CA . GLY A 1 322 ? 6.715 -23.125 -24.969 1 96.69 322 GLY A CA 1
ATOM 2407 C C . GLY A 1 322 ? 6.633 -22.438 -23.625 1 96.69 322 GLY A C 1
ATOM 2408 O O . GLY A 1 322 ? 6.574 -21.203 -23.562 1 96.69 322 GLY A O 1
ATOM 2409 N N . VAL A 1 323 ? 6.648 -23.203 -22.516 1 98.25 323 VAL A N 1
ATOM 2410 C CA . VAL A 1 323 ? 6.668 -22.609 -21.172 1 98.25 323 VAL A CA 1
ATOM 2411 C C . VAL A 1 323 ? 8.039 -22 -20.906 1 98.25 323 VAL A C 1
ATOM 2413 O O . VAL A 1 323 ? 9.07 -22.641 -21.125 1 98.25 323 VAL A O 1
ATOM 2416 N N . SER A 1 324 ? 8.031 -20.734 -20.5 1 97 324 SER A N 1
ATOM 2417 C CA . SER A 1 324 ? 9.305 -20.062 -20.297 1 97 324 SER A CA 1
ATOM 2418 C C . SER A 1 324 ? 9.492 -19.641 -18.844 1 97 324 SER A C 1
ATOM 2420 O O . SER A 1 324 ? 10.539 -19.094 -18.484 1 97 324 SER A O 1
ATOM 2422 N N . THR A 1 325 ? 8.508 -19.812 -18 1 98.5 325 THR A N 1
ATOM 2423 C CA . THR A 1 325 ? 8.523 -19.438 -16.594 1 98.5 325 THR A CA 1
ATOM 2424 C C . THR A 1 325 ? 7.914 -20.531 -15.734 1 98.5 325 THR A C 1
ATOM 2426 O O . THR A 1 325 ? 6.879 -21.109 -16.094 1 98.5 325 THR A O 1
ATOM 2429 N N . PHE A 1 326 ? 8.586 -20.875 -14.641 1 98.81 326 PHE A N 1
ATOM 2430 C CA . PHE A 1 326 ? 8.062 -21.828 -13.672 1 98.81 326 PHE A CA 1
ATOM 2431 C C . PHE A 1 326 ? 7.941 -21.188 -12.297 1 98.81 326 PHE A C 1
ATOM 2433 O O . PHE A 1 326 ? 8.922 -20.641 -11.773 1 98.81 326 PHE A O 1
ATOM 2440 N N . LEU A 1 327 ? 6.777 -21.172 -11.773 1 98.56 327 LEU A N 1
ATOM 2441 C CA . LEU A 1 327 ? 6.613 -20.875 -10.359 1 98.56 327 LEU A CA 1
ATOM 2442 C C . LEU A 1 327 ? 6.691 -22.141 -9.523 1 98.56 327 LEU A C 1
ATOM 2444 O O . LEU A 1 327 ? 5.93 -23.094 -9.75 1 98.56 327 LEU A O 1
ATOM 2448 N N . ILE A 1 328 ? 7.672 -22.172 -8.609 1 98.12 328 ILE A N 1
ATOM 2449 C CA . ILE A 1 328 ? 7.828 -23.391 -7.801 1 98.12 328 ILE A CA 1
ATOM 2450 C C . ILE A 1 328 ? 7.848 -23.016 -6.32 1 98.12 328 ILE A C 1
ATOM 2452 O O . ILE A 1 328 ? 8.547 -22.078 -5.914 1 98.12 328 ILE A O 1
ATOM 2456 N N . ARG A 1 329 ? 7.086 -23.703 -5.59 1 95.75 329 ARG A N 1
ATOM 2457 C CA . ARG A 1 329 ? 7.074 -23.625 -4.133 1 95.75 329 ARG A CA 1
ATOM 2458 C C . ARG A 1 329 ? 6.727 -24.984 -3.523 1 95.75 329 ARG A C 1
ATOM 2460 O O . ARG A 1 329 ? 5.953 -25.75 -4.102 1 95.75 329 ARG A O 1
ATOM 2467 N N . GLY A 1 330 ? 7.312 -25.328 -2.398 1 93.94 330 GLY A N 1
ATOM 2468 C CA . GLY A 1 330 ? 7.055 -26.609 -1.779 1 93.94 330 GLY A CA 1
ATOM 2469 C C . GLY A 1 330 ? 6.039 -26.547 -0.655 1 93.94 330 GLY A C 1
ATOM 2470 O O . GLY A 1 330 ? 5.254 -25.594 -0.58 1 93.94 330 GLY A O 1
ATOM 2471 N N . PHE A 1 331 ? 5.926 -27.609 0.137 1 93.69 331 PHE A N 1
ATOM 2472 C CA . PHE A 1 331 ? 4.961 -27.75 1.219 1 93.69 331 PHE A CA 1
ATOM 2473 C C . PHE A 1 331 ? 5.578 -27.344 2.553 1 93.69 331 PHE A C 1
ATOM 2475 O O . PHE A 1 331 ? 4.863 -27.141 3.537 1 93.69 331 PHE A O 1
ATOM 2482 N N . ASP A 1 332 ? 6.875 -27.25 2.57 1 92.88 332 ASP A N 1
ATOM 2483 C CA . ASP A 1 332 ? 7.672 -26.547 3.576 1 92.88 332 ASP A CA 1
ATOM 2484 C C . ASP A 1 332 ? 8.43 -25.375 2.963 1 92.88 332 ASP A C 1
ATOM 2486 O O . ASP A 1 332 ? 9.633 -25.469 2.699 1 92.88 332 ASP A O 1
ATOM 2490 N N . PRO A 1 333 ? 7.742 -24.281 2.873 1 93.12 333 PRO A N 1
ATOM 2491 C CA . PRO A 1 333 ? 8.102 -23.281 1.873 1 93.12 333 PRO A CA 1
ATOM 2492 C C . PRO A 1 333 ? 9.531 -22.766 2.039 1 93.12 333 PRO A C 1
ATOM 2494 O O . PRO A 1 333 ? 10.305 -22.75 1.078 1 93.12 333 PRO A O 1
ATOM 2497 N N . LEU A 1 334 ? 9.938 -22.359 3.223 1 94.94 334 LEU A N 1
ATOM 2498 C CA . LEU A 1 334 ? 11.273 -21.797 3.389 1 94.94 334 LEU A CA 1
ATOM 2499 C C . LEU A 1 334 ? 12.336 -22.875 3.152 1 94.94 334 LEU A C 1
ATOM 2501 O O . LEU A 1 334 ? 13.281 -22.656 2.385 1 94.94 334 LEU A O 1
ATOM 2505 N N . ASP A 1 335 ? 12.203 -24.062 3.754 1 95.19 335 ASP A N 1
ATOM 2506 C CA . ASP A 1 335 ? 13.164 -25.156 3.602 1 95.19 335 ASP A CA 1
ATOM 2507 C C . ASP A 1 335 ? 13.234 -25.625 2.152 1 95.19 335 ASP A C 1
ATOM 2509 O O . ASP A 1 335 ? 14.312 -25.906 1.637 1 95.19 335 ASP A O 1
ATOM 2513 N N . ASP A 1 336 ? 12.133 -25.688 1.55 1 96.69 336 ASP A N 1
ATOM 2514 C CA . ASP A 1 336 ? 12.086 -26.141 0.161 1 96.69 336 ASP A CA 1
ATOM 2515 C C . ASP A 1 336 ? 12.758 -25.125 -0.763 1 96.69 336 ASP A C 1
ATOM 2517 O O . ASP A 1 336 ? 13.422 -25.5 -1.732 1 96.69 336 ASP A O 1
ATOM 2521 N N . ALA A 1 337 ? 12.555 -23.844 -0.486 1 97.69 337 ALA A N 1
ATOM 2522 C CA . ALA A 1 337 ? 13.227 -22.828 -1.295 1 97.69 337 ALA A CA 1
ATOM 2523 C C . ALA A 1 337 ? 14.742 -23.016 -1.254 1 97.69 337 ALA A C 1
ATOM 2525 O O . ALA A 1 337 ? 15.406 -22.938 -2.287 1 97.69 337 ALA A O 1
ATOM 2526 N N . LEU A 1 338 ? 15.25 -23.281 -0.076 1 97.56 338 LEU A N 1
ATOM 2527 C CA . LEU A 1 338 ? 16.688 -23.484 0.078 1 97.56 338 LEU A CA 1
ATOM 2528 C C . LEU A 1 338 ? 17.125 -24.75 -0.653 1 97.56 338 LEU A C 1
ATOM 2530 O O . LEU A 1 338 ? 18.141 -24.75 -1.347 1 97.56 338 LEU A O 1
ATOM 2534 N N . ASP A 1 339 ? 16.359 -25.781 -0.525 1 97.31 339 ASP A N 1
ATOM 2535 C CA . ASP A 1 339 ? 16.672 -27.047 -1.191 1 97.31 339 ASP A CA 1
ATOM 2536 C C . ASP A 1 339 ? 16.609 -26.891 -2.711 1 97.31 339 ASP A C 1
ATOM 2538 O O . ASP A 1 339 ? 17.469 -27.422 -3.422 1 97.31 339 ASP A O 1
ATOM 2542 N N . TYR A 1 340 ? 15.578 -26.234 -3.195 1 98.62 340 TYR A N 1
ATOM 2543 C CA . TYR A 1 340 ? 15.469 -25.984 -4.629 1 98.62 340 TYR A CA 1
ATOM 2544 C C . TYR A 1 340 ? 16.688 -25.234 -5.145 1 98.62 340 TYR A C 1
ATOM 2546 O O . TYR A 1 340 ? 17.188 -25.531 -6.23 1 98.62 340 TYR A O 1
ATOM 2554 N N . GLY A 1 341 ? 17.125 -24.234 -4.34 1 98.38 341 GLY A N 1
ATOM 2555 C CA . GLY A 1 341 ? 18.281 -23.453 -4.73 1 98.38 341 GLY A CA 1
ATOM 2556 C C . GLY A 1 341 ? 19.547 -24.297 -4.844 1 98.38 341 GLY A C 1
ATOM 2557 O O . GLY A 1 341 ? 20.375 -24.062 -5.73 1 98.38 341 GLY A O 1
ATOM 2558 N N . ARG A 1 342 ? 19.672 -25.281 -4.031 1 97.56 342 ARG A N 1
ATOM 2559 C CA . ARG A 1 342 ? 20.875 -26.109 -3.994 1 97.56 342 ARG A CA 1
ATOM 2560 C C . ARG A 1 342 ? 20.859 -27.125 -5.125 1 97.56 342 ARG A C 1
ATOM 2562 O O . ARG A 1 342 ? 21.906 -27.406 -5.73 1 97.56 342 ARG A O 1
ATOM 2569 N N . GLU A 1 343 ? 19.719 -27.641 -5.398 1 97.62 343 GLU A N 1
ATOM 2570 C CA . GLU A 1 343 ? 19.719 -28.859 -6.203 1 97.62 343 GLU A CA 1
ATOM 2571 C C . GLU A 1 343 ? 18.844 -28.703 -7.445 1 97.62 343 GLU A C 1
ATOM 2573 O O . GLU A 1 343 ? 19.266 -29.047 -8.555 1 97.62 343 GLU A O 1
ATOM 2578 N N . LEU A 1 344 ? 17.672 -28.188 -7.277 1 98.62 344 LEU A N 1
ATOM 2579 C CA . LEU A 1 344 ? 16.672 -28.234 -8.344 1 98.62 344 LEU A CA 1
ATOM 2580 C C . LEU A 1 344 ? 16.906 -27.125 -9.367 1 98.62 344 LEU A C 1
ATOM 2582 O O . LEU A 1 344 ? 16.906 -27.391 -10.57 1 98.62 344 LEU A O 1
ATOM 2586 N N . ILE A 1 345 ? 17.094 -25.875 -8.914 1 98.69 345 ILE A N 1
ATOM 2587 C CA . ILE A 1 345 ? 17.219 -24.734 -9.82 1 98.69 345 ILE A CA 1
ATOM 2588 C C . ILE A 1 345 ? 18.438 -24.938 -10.719 1 98.69 345 ILE A C 1
ATOM 2590 O O . ILE A 1 345 ? 18.344 -24.797 -11.945 1 98.69 345 ILE A O 1
ATOM 2594 N N . PRO A 1 346 ? 19.609 -25.375 -10.156 1 98.25 346 PRO A N 1
ATOM 2595 C CA . PRO A 1 346 ? 20.734 -25.672 -11.055 1 98.25 346 PRO A CA 1
ATOM 2596 C C . PRO A 1 346 ? 20.422 -26.781 -12.055 1 98.25 346 PRO A C 1
ATOM 2598 O O . PRO A 1 346 ? 20.812 -26.703 -13.219 1 98.25 346 PRO A O 1
ATOM 2601 N N . ALA A 1 347 ? 19.688 -27.812 -11.602 1 98.5 347 ALA A N 1
ATOM 2602 C CA . ALA A 1 347 ? 19.312 -28.906 -12.492 1 98.5 347 ALA A CA 1
ATOM 2603 C C . ALA A 1 347 ? 18.406 -28.406 -13.617 1 98.5 347 ALA A C 1
ATOM 2605 O O . ALA A 1 347 ? 18.531 -28.859 -14.766 1 98.5 347 ALA A O 1
ATOM 2606 N N . ILE A 1 348 ? 17.484 -27.5 -13.297 1 98.56 348 ILE A N 1
ATOM 2607 C CA . ILE A 1 348 ? 16.578 -26.938 -14.289 1 98.56 348 ILE A CA 1
ATOM 2608 C C . ILE A 1 348 ? 17.375 -26.188 -15.352 1 98.56 348 ILE A C 1
ATOM 2610 O O . ILE A 1 348 ? 17.203 -26.406 -16.547 1 98.56 348 ILE A O 1
ATOM 2614 N N . HIS A 1 349 ? 18.297 -25.344 -14.922 1 97.94 349 HIS A N 1
ATOM 2615 C CA . HIS A 1 349 ? 19.094 -24.547 -15.844 1 97.94 349 HIS A CA 1
ATOM 2616 C C . HIS A 1 349 ? 19.938 -25.438 -16.734 1 97.94 349 HIS A C 1
ATOM 2618 O O . HIS A 1 349 ? 20.062 -25.188 -17.938 1 97.94 349 HIS A O 1
ATOM 2624 N N . ALA A 1 350 ? 20.5 -26.422 -16.125 1 97.25 350 ALA A N 1
ATOM 2625 C CA . ALA A 1 350 ? 21.344 -27.344 -16.891 1 97.25 350 ALA A CA 1
ATOM 2626 C C . ALA A 1 350 ? 20.531 -28.062 -17.969 1 97.25 350 ALA A C 1
ATOM 2628 O O . ALA A 1 350 ? 20.953 -28.156 -19.125 1 97.25 350 ALA A O 1
ATOM 2629 N N . HIS A 1 351 ? 19.406 -28.562 -17.578 1 97.44 351 HIS A N 1
ATOM 2630 C CA . HIS A 1 351 ? 18.578 -29.312 -18.531 1 97.44 351 HIS A CA 1
ATOM 2631 C C . HIS A 1 351 ? 18.047 -28.406 -19.641 1 97.44 351 HIS A C 1
ATOM 2633 O O . HIS A 1 351 ? 18.016 -28.812 -20.797 1 97.44 351 HIS A O 1
ATOM 2639 N N . VAL A 1 352 ? 17.594 -27.188 -19.328 1 96.88 352 VAL A N 1
ATOM 2640 C CA . VAL A 1 352 ? 17.078 -26.234 -20.297 1 96.88 352 VAL A CA 1
ATOM 2641 C C . VAL A 1 352 ? 18.172 -25.859 -21.297 1 96.88 352 VAL A C 1
ATOM 2643 O O . VAL A 1 352 ? 17.922 -25.75 -22.5 1 96.88 352 VAL A O 1
ATOM 2646 N N . ALA A 1 353 ? 19.391 -25.672 -20.781 1 95.69 353 ALA A N 1
ATOM 2647 C CA . ALA A 1 353 ? 20.531 -25.375 -21.656 1 95.69 353 ALA A CA 1
ATOM 2648 C C . ALA A 1 353 ? 20.766 -26.516 -22.641 1 95.69 353 ALA A C 1
ATOM 2650 O O . ALA A 1 353 ? 21.094 -26.266 -23.812 1 95.69 353 ALA A O 1
ATOM 2651 N N . GLU A 1 354 ? 20.641 -27.672 -22.188 1 95.69 354 GLU A N 1
ATOM 2652 C CA . GLU A 1 354 ? 20.781 -28.828 -23.062 1 95.69 354 GLU A CA 1
ATOM 2653 C C . GLU A 1 354 ? 19.719 -28.844 -24.141 1 95.69 354 GLU A C 1
ATOM 2655 O O . GLU A 1 354 ? 20 -29.141 -25.312 1 95.69 354 GLU A O 1
ATOM 2660 N N . LEU A 1 355 ? 18.516 -28.625 -23.703 1 95.44 355 LEU A N 1
ATOM 2661 C CA . LEU A 1 355 ? 17.406 -28.578 -24.656 1 95.44 355 LEU A CA 1
ATOM 2662 C C . LEU A 1 355 ? 17.641 -27.516 -25.719 1 95.44 355 LEU A C 1
ATOM 2664 O O . LEU A 1 355 ? 17.375 -27.734 -26.906 1 95.44 355 LEU A O 1
ATOM 2668 N N . ASP A 1 356 ? 18.109 -26.328 -25.344 1 94.44 356 ASP A N 1
ATOM 2669 C CA . ASP A 1 356 ? 18.359 -25.219 -26.266 1 94.44 356 ASP A CA 1
ATOM 2670 C C . ASP A 1 356 ? 19.453 -25.578 -27.266 1 94.44 356 ASP A C 1
ATOM 2672 O O . ASP A 1 356 ? 19.375 -25.219 -28.453 1 94.44 356 ASP A O 1
ATOM 2676 N N . ARG A 1 357 ? 20.453 -26.234 -26.781 1 91.69 357 ARG A N 1
ATOM 2677 C CA . ARG A 1 357 ? 21.531 -26.672 -27.672 1 91.69 357 ARG A CA 1
ATOM 2678 C C . ARG A 1 357 ? 21.016 -27.672 -28.703 1 91.69 357 ARG A C 1
ATOM 2680 O O . ARG A 1 357 ? 21.406 -27.609 -29.875 1 91.69 357 ARG A O 1
ATOM 2687 N N . TYR A 1 358 ? 20.25 -28.5 -28.219 1 88.75 358 TYR A N 1
ATOM 2688 C CA . TYR A 1 358 ? 19.703 -29.5 -29.109 1 88.75 358 TYR A CA 1
ATOM 2689 C C . TYR A 1 358 ? 18.828 -28.859 -30.188 1 88.75 358 TYR A C 1
ATOM 2691 O O . TYR A 1 358 ? 18.922 -29.203 -31.359 1 88.75 358 TYR A O 1
ATOM 2699 N N . HIS A 1 359 ? 18 -27.969 -29.797 1 85.88 359 HIS A N 1
ATOM 2700 C CA . HIS A 1 359 ? 17.109 -27.297 -30.734 1 85.88 359 HIS A CA 1
ATOM 2701 C C . HIS A 1 359 ? 17.906 -26.484 -31.75 1 85.88 359 HIS A C 1
ATOM 2703 O O . HIS A 1 359 ? 17.531 -26.422 -32.938 1 85.88 359 HIS A O 1
ATOM 2709 N N . ALA A 1 360 ? 18.938 -25.781 -31.25 1 84.56 360 ALA A N 1
ATOM 2710 C CA . ALA A 1 360 ? 19.781 -25.016 -32.156 1 84.56 360 ALA A CA 1
ATOM 2711 C C . ALA A 1 360 ? 20.469 -25.922 -33.156 1 84.56 360 ALA A C 1
ATOM 2713 O O . ALA A 1 360 ? 20.656 -25.531 -34.312 1 84.56 360 ALA A O 1
ATOM 2714 N N . ALA A 1 361 ? 20.734 -27.125 -32.781 1 87.19 361 ALA A N 1
ATOM 2715 C CA . ALA A 1 361 ? 21.438 -28.062 -33.625 1 87.19 361 ALA A CA 1
ATOM 2716 C C . ALA A 1 361 ? 20.5 -28.656 -34.688 1 87.19 361 ALA A C 1
ATOM 2718 O O . ALA A 1 361 ? 20.906 -28.922 -35.812 1 87.19 361 ALA A O 1
ATOM 2719 N N . VAL A 1 362 ? 19.328 -28.797 -34.344 1 84.25 362 VAL A N 1
ATOM 2720 C CA . VAL A 1 362 ? 18.359 -29.391 -35.25 1 84.25 362 VAL A CA 1
ATOM 2721 C C . VAL A 1 362 ? 17.875 -28.359 -36.281 1 84.25 362 VAL A C 1
ATOM 2723 O O . VAL A 1 362 ? 17.578 -28.688 -37.406 1 84.25 362 VAL A O 1
ATOM 2726 N N . THR A 1 363 ? 17.922 -27.109 -35.906 1 74.44 363 THR A N 1
ATOM 2727 C CA . THR A 1 363 ? 17.453 -26.047 -36.781 1 74.44 363 THR A CA 1
ATOM 2728 C C . THR A 1 363 ? 18.594 -25.5 -37.625 1 74.44 363 THR A C 1
ATOM 2730 O O . THR A 1 363 ? 18.359 -24.812 -38.625 1 74.44 363 THR A O 1
ATOM 2733 N N . ALA A 1 364 ? 20.047 -25.734 -37.375 1 69.88 364 ALA A N 1
ATOM 2734 C CA . ALA A 1 364 ? 21.188 -25.328 -38.188 1 69.88 364 ALA A CA 1
ATOM 2735 C C . ALA A 1 364 ? 21.438 -26.328 -39.312 1 69.88 364 ALA A C 1
ATOM 2737 O O . ALA A 1 364 ? 21.016 -27.484 -39.219 1 69.88 364 ALA A O 1
ATOM 2738 N N . MET B 1 1 ? 2.887 16.641 30.359 1 56.66 1 MET B N 1
ATOM 2739 C CA . MET B 1 1 ? 3.018 15.617 29.328 1 56.66 1 MET B CA 1
ATOM 2740 C C . MET B 1 1 ? 3.932 16.078 28.203 1 56.66 1 MET B C 1
ATOM 2742 O O . MET B 1 1 ? 3.945 17.266 27.859 1 56.66 1 MET B O 1
ATOM 2746 N N . PRO B 1 2 ? 4.773 15.227 27.766 1 80.25 2 PRO B N 1
ATOM 2747 C CA . PRO B 1 2 ? 5.746 15.734 26.781 1 80.25 2 PRO B CA 1
ATOM 2748 C C . PRO B 1 2 ? 5.102 16.109 25.453 1 80.25 2 PRO B C 1
ATOM 2750 O O . PRO B 1 2 ? 4.098 15.523 25.062 1 80.25 2 PRO B O 1
ATOM 2753 N N . VAL B 1 3 ? 5.387 17.328 24.922 1 95.44 3 VAL B N 1
ATOM 2754 C CA . VAL B 1 3 ? 4.949 17.844 23.625 1 95.44 3 VAL B CA 1
ATOM 2755 C C . VAL B 1 3 ? 5.457 16.922 22.516 1 95.44 3 VAL B C 1
ATOM 2757 O O . VAL B 1 3 ? 6.594 16.453 22.562 1 95.44 3 VAL B O 1
ATOM 2760 N N . ASP B 1 4 ? 4.602 16.547 21.641 1 97.75 4 ASP B N 1
ATOM 2761 C CA . ASP B 1 4 ? 4.934 15.734 20.469 1 97.75 4 ASP B CA 1
ATOM 2762 C C . ASP B 1 4 ? 5.254 16.625 19.266 1 97.75 4 ASP B C 1
ATOM 2764 O O . ASP B 1 4 ? 4.5 17.547 18.953 1 97.75 4 ASP B O 1
ATOM 2768 N N . ILE B 1 5 ? 6.398 16.391 18.625 1 98.75 5 ILE B N 1
ATOM 2769 C CA . ILE B 1 5 ? 6.82 17.172 17.484 1 98.75 5 ILE B CA 1
ATOM 2770 C C . ILE B 1 5 ? 6.758 16.312 16.219 1 98.75 5 ILE B C 1
ATOM 2772 O O . ILE B 1 5 ? 7.465 15.312 16.109 1 98.75 5 ILE B O 1
ATOM 2776 N N . ILE B 1 6 ? 5.934 16.75 15.266 1 98.81 6 ILE B N 1
ATOM 2777 C CA . ILE B 1 6 ? 5.734 16.031 14.008 1 98.81 6 ILE B CA 1
ATOM 2778 C C . ILE B 1 6 ? 6.395 16.812 12.867 1 98.81 6 ILE B C 1
ATOM 2780 O O . ILE B 1 6 ? 6.199 18.016 12.734 1 98.81 6 ILE B O 1
ATOM 2784 N N . GLY B 1 7 ? 7.262 16.156 12.109 1 98.31 7 GLY B N 1
ATOM 2785 C CA . GLY B 1 7 ? 7.703 16.672 10.82 1 98.31 7 GLY B CA 1
ATOM 2786 C C . GLY B 1 7 ? 6.883 16.156 9.656 1 98.31 7 GLY B C 1
ATOM 2787 O O . GLY B 1 7 ? 5.762 15.68 9.844 1 98.31 7 GLY B O 1
ATOM 2788 N N . MET B 1 8 ? 7.344 16.391 8.453 1 97.12 8 MET B N 1
ATOM 2789 C CA . MET B 1 8 ? 6.691 15.906 7.242 1 97.12 8 MET B CA 1
ATOM 2790 C C . MET B 1 8 ? 7.723 15.539 6.18 1 97.12 8 MET B C 1
ATOM 2792 O O . MET B 1 8 ? 8.703 16.25 5.988 1 97.12 8 MET B O 1
ATOM 2796 N N . ILE B 1 9 ? 7.477 14.453 5.535 1 96.44 9 ILE B N 1
ATOM 2797 C CA . ILE B 1 9 ? 8.367 14.07 4.445 1 96.44 9 ILE B CA 1
ATOM 2798 C C . ILE B 1 9 ? 7.566 13.906 3.158 1 96.44 9 ILE B C 1
ATOM 2800 O O . ILE B 1 9 ? 6.363 13.633 3.197 1 96.44 9 ILE B O 1
ATOM 2804 N N . THR B 1 10 ? 8.195 14.141 2.064 1 92.44 10 THR B N 1
ATOM 2805 C CA . THR B 1 10 ? 7.68 13.93 0.717 1 92.44 10 THR B CA 1
ATOM 2806 C C . THR B 1 10 ? 8.641 13.07 -0.099 1 92.44 10 THR B C 1
ATOM 2808 O O . THR B 1 10 ? 9.781 12.836 0.312 1 92.44 10 THR B O 1
ATOM 2811 N N . ALA B 1 11 ? 8.125 12.617 -1.216 1 94.06 11 ALA B N 1
ATOM 2812 C CA . ALA B 1 11 ? 8.953 11.75 -2.051 1 94.06 11 ALA B CA 1
ATOM 2813 C C . ALA B 1 11 ? 9.82 12.578 -3.002 1 94.06 11 ALA B C 1
ATOM 2815 O O . ALA B 1 11 ? 10.648 12.023 -3.732 1 94.06 11 ALA B O 1
ATOM 2816 N N . THR B 1 12 ? 9.609 13.836 -3.064 1 90.31 12 THR B N 1
ATOM 2817 C CA . THR B 1 12 ? 10.391 14.75 -3.895 1 90.31 12 THR B CA 1
ATOM 2818 C C . THR B 1 12 ? 10.734 16.016 -3.125 1 90.31 12 THR B C 1
ATOM 2820 O O . THR B 1 12 ? 9.922 16.516 -2.33 1 90.31 12 THR B O 1
ATOM 2823 N N . PRO B 1 13 ? 11.891 16.531 -3.48 1 85.56 13 PRO B N 1
ATOM 2824 C CA . PRO B 1 13 ? 12.258 17.781 -2.818 1 85.56 13 PRO B CA 1
ATOM 2825 C C . PRO B 1 13 ? 11.305 18.938 -3.162 1 85.56 13 PRO B C 1
ATOM 2827 O O . PRO B 1 13 ? 10.867 19.047 -4.309 1 85.56 13 PRO B O 1
ATOM 2830 N N . GLY B 1 14 ? 10.875 19.641 -2.16 1 80.44 14 GLY B N 1
ATOM 2831 C CA . GLY B 1 14 ? 10.008 20.797 -2.363 1 80.44 14 GLY B CA 1
ATOM 2832 C C . GLY B 1 14 ? 9.102 21.078 -1.176 1 80.44 14 GLY B C 1
ATOM 2833 O O . GLY B 1 14 ? 8.93 20.219 -0.308 1 80.44 14 GLY B O 1
ATOM 2834 N N . ALA B 1 15 ? 8.656 22.359 -1.039 1 70 15 ALA B N 1
ATOM 2835 C CA . ALA B 1 15 ? 7.82 22.797 0.076 1 70 15 ALA B CA 1
ATOM 2836 C C . ALA B 1 15 ? 6.34 22.719 -0.285 1 70 15 ALA B C 1
ATOM 2838 O O . ALA B 1 15 ? 5.508 23.375 0.345 1 70 15 ALA B O 1
ATOM 2839 N N . GLU B 1 16 ? 5.82 21.875 -1.209 1 65.88 16 GLU B N 1
ATOM 2840 C CA . GLU B 1 16 ? 4.449 21.75 -1.698 1 65.88 16 GLU B CA 1
ATOM 2841 C C . GLU B 1 16 ? 3.979 23.062 -2.34 1 65.88 16 GLU B C 1
ATOM 2843 O O . GLU B 1 16 ? 2.965 23.078 -3.043 1 65.88 16 GLU B O 1
ATOM 2848 N N . VAL B 1 17 ? 4.613 24.125 -1.957 1 64.69 17 VAL B N 1
ATOM 2849 C CA . VAL B 1 17 ? 4.254 25.422 -2.527 1 64.69 17 VAL B CA 1
ATOM 2850 C C . VAL B 1 17 ? 5.012 25.641 -3.834 1 64.69 17 VAL B C 1
ATOM 2852 O O . VAL B 1 17 ? 4.691 26.562 -4.598 1 64.69 17 VAL B O 1
ATOM 2855 N N . ASP B 1 18 ? 5.969 24.719 -3.941 1 63.78 18 ASP B N 1
ATOM 2856 C CA . ASP B 1 18 ? 6.797 24.828 -5.141 1 63.78 18 ASP B CA 1
ATOM 2857 C C . ASP B 1 18 ? 6.598 23.625 -6.055 1 63.78 18 ASP B C 1
ATOM 2859 O O . ASP B 1 18 ? 5.965 22.641 -5.664 1 63.78 18 ASP B O 1
ATOM 2863 N N . VAL B 1 19 ? 6.836 23.828 -7.293 1 61.56 19 VAL B N 1
ATOM 2864 C CA . VAL B 1 19 ? 6.801 22.734 -8.266 1 61.56 19 VAL B CA 1
ATOM 2865 C C . VAL B 1 19 ? 7.938 21.75 -7.98 1 61.56 19 VAL B C 1
ATOM 2867 O O . VAL B 1 19 ? 9.078 22.156 -7.758 1 61.56 19 VAL B O 1
ATOM 2870 N N . PRO B 1 20 ? 7.469 20.516 -7.895 1 62.25 20 PRO B N 1
ATOM 2871 C CA . PRO B 1 20 ? 8.516 19.516 -7.633 1 62.25 20 PRO B CA 1
ATOM 2872 C C . PRO B 1 20 ? 9.648 19.562 -8.656 1 62.25 20 PRO B C 1
ATOM 2874 O O . PRO B 1 20 ? 9.398 19.828 -9.836 1 62.25 20 PRO B O 1
ATOM 2877 N N . GLY B 1 21 ? 10.773 19.734 -8.086 1 66.75 21 GLY B N 1
ATOM 2878 C CA . GLY B 1 21 ? 11.93 19.594 -8.961 1 66.75 21 GLY B CA 1
ATOM 2879 C C . GLY B 1 21 ? 12.289 18.141 -9.227 1 66.75 21 GLY B C 1
ATOM 2880 O O . GLY B 1 21 ? 12.703 17.422 -8.312 1 66.75 21 GLY B O 1
ATOM 2881 N N . GLY B 1 22 ? 12.031 17.594 -10.492 1 74.81 22 GLY B N 1
ATOM 2882 C CA . GLY B 1 22 ? 12.508 16.281 -10.867 1 74.81 22 GLY B CA 1
ATOM 2883 C C . GLY B 1 22 ? 11.414 15.227 -10.867 1 74.81 22 GLY B C 1
ATOM 2884 O O . GLY B 1 22 ? 10.242 15.539 -11.102 1 74.81 22 GLY B O 1
ATOM 2885 N N . ALA B 1 23 ? 11.992 13.914 -10.602 1 88 23 ALA B N 1
ATOM 2886 C CA . ALA B 1 23 ? 11.062 12.781 -10.625 1 88 23 ALA B CA 1
ATOM 2887 C C . ALA B 1 23 ? 10.117 12.828 -9.43 1 88 23 ALA B C 1
ATOM 2889 O O . ALA B 1 23 ? 10.531 13.164 -8.312 1 88 23 ALA B O 1
ATOM 2890 N N . ALA B 1 24 ? 8.945 12.484 -9.609 1 90.69 24 ALA B N 1
ATOM 2891 C CA . ALA B 1 24 ? 7.895 12.555 -8.602 1 90.69 24 ALA B CA 1
ATOM 2892 C C . ALA B 1 24 ? 8.18 11.602 -7.441 1 90.69 24 ALA B C 1
ATOM 2894 O O . ALA B 1 24 ? 7.602 11.734 -6.359 1 90.69 24 ALA B O 1
ATOM 2895 N N . VAL B 1 25 ? 9.055 10.648 -7.688 1 95 25 VAL B N 1
ATOM 2896 C CA . VAL B 1 25 ? 9.43 9.672 -6.668 1 95 25 VAL B CA 1
ATOM 2897 C C . VAL B 1 25 ? 10.953 9.562 -6.598 1 95 25 VAL B C 1
ATOM 2899 O O . VAL B 1 25 ? 11.594 9.148 -7.566 1 95 25 VAL B O 1
ATOM 2902 N N . GLN B 1 26 ? 11.516 9.914 -5.473 1 96.56 26 GLN B N 1
ATOM 2903 C CA . GLN B 1 26 ? 12.961 9.867 -5.254 1 96.56 26 GLN B CA 1
ATOM 2904 C C . GLN B 1 26 ? 13.297 9.109 -3.971 1 96.56 26 GLN B C 1
ATOM 2906 O O . GLN B 1 26 ? 13.422 9.711 -2.902 1 96.56 26 GLN B O 1
ATOM 2911 N N . PRO B 1 27 ? 13.516 7.789 -4.098 1 97.31 27 PRO B N 1
ATOM 2912 C CA . PRO B 1 27 ? 13.672 6.91 -2.939 1 97.31 27 PRO B CA 1
ATOM 2913 C C . PRO B 1 27 ? 14.812 7.344 -2.018 1 97.31 27 PRO B C 1
ATOM 2915 O O . PRO B 1 27 ? 14.656 7.336 -0.794 1 97.31 27 PRO B O 1
ATOM 2918 N N . ASP B 1 28 ? 15.969 7.715 -2.598 1 96.81 28 ASP B N 1
ATOM 2919 C CA . ASP B 1 28 ? 17.109 8.125 -1.785 1 96.81 28 ASP B CA 1
ATOM 2920 C C . ASP B 1 28 ? 16.781 9.375 -0.965 1 96.81 28 ASP B C 1
ATOM 2922 O O . ASP B 1 28 ? 17.203 9.5 0.181 1 96.81 28 ASP B O 1
ATOM 2926 N N . TYR B 1 29 ? 16.047 10.242 -1.533 1 96.06 29 TYR B N 1
ATOM 2927 C CA . TYR B 1 29 ? 15.633 11.445 -0.815 1 96.06 29 TYR B CA 1
ATOM 2928 C C . TYR B 1 29 ? 14.719 11.086 0.354 1 96.06 29 TYR B C 1
ATOM 2930 O O . TYR B 1 29 ? 14.875 11.625 1.455 1 96.06 29 TYR B O 1
ATOM 2938 N N . VAL B 1 30 ? 13.758 10.164 0.145 1 97.69 30 VAL B N 1
ATOM 2939 C CA . VAL B 1 30 ? 12.844 9.734 1.196 1 97.69 30 VAL B CA 1
ATOM 2940 C C . VAL B 1 30 ? 13.633 9.156 2.365 1 97.69 30 VAL B C 1
ATOM 2942 O O . VAL B 1 30 ? 13.367 9.484 3.525 1 97.69 30 VAL B O 1
ATOM 2945 N N . ARG B 1 31 ? 14.586 8.273 2.041 1 98.06 31 ARG B N 1
ATOM 2946 C CA . ARG B 1 31 ? 15.422 7.664 3.068 1 98.06 31 ARG B CA 1
ATOM 2947 C C . ARG B 1 31 ? 16.156 8.727 3.889 1 98.06 31 ARG B C 1
ATOM 2949 O O . ARG B 1 31 ? 16.062 8.742 5.117 1 98.06 31 ARG B O 1
ATOM 2956 N N . ARG B 1 32 ? 16.828 9.617 3.223 1 98 32 ARG B N 1
ATOM 2957 C CA . ARG B 1 32 ? 17.594 10.672 3.881 1 98 32 ARG B CA 1
ATOM 2958 C C . ARG B 1 32 ? 16.688 11.586 4.695 1 98 32 ARG B C 1
ATOM 2960 O O . ARG B 1 32 ? 17.031 11.977 5.812 1 98 32 ARG B O 1
ATOM 2967 N N . PHE B 1 33 ? 15.602 11.914 4.105 1 98.25 33 PHE B N 1
ATOM 2968 C CA . PHE B 1 33 ? 14.641 12.828 4.727 1 98.25 33 PHE B CA 1
ATOM 2969 C C . PHE B 1 33 ? 14.102 12.234 6.027 1 98.25 33 PHE B C 1
ATOM 2971 O O . PHE B 1 33 ? 14.047 12.922 7.047 1 98.25 33 PHE B O 1
ATOM 2978 N N . ALA B 1 34 ? 13.703 10.945 5.996 1 98.75 34 ALA B N 1
ATOM 2979 C CA . ALA B 1 34 ? 13.195 10.258 7.18 1 98.75 34 ALA B CA 1
ATOM 2980 C C . ALA B 1 34 ? 14.266 10.156 8.258 1 98.75 34 ALA B C 1
ATOM 2982 O O . ALA B 1 34 ? 14.008 10.445 9.43 1 98.75 34 ALA B O 1
ATOM 2983 N N . GLN B 1 35 ? 15.469 9.805 7.883 1 98.81 35 GLN B N 1
ATOM 2984 C CA . GLN B 1 35 ? 16.578 9.664 8.82 1 98.81 35 GLN B CA 1
ATOM 2985 C C . GLN B 1 35 ? 16.953 11.008 9.43 1 98.81 35 GLN B C 1
ATOM 2987 O O . GLN B 1 35 ? 17.312 11.086 10.609 1 98.81 35 GLN B O 1
ATOM 2992 N N . ALA B 1 36 ? 16.906 12.039 8.594 1 98.69 36 ALA B N 1
ATOM 2993 C CA . ALA B 1 36 ? 17.188 13.383 9.086 1 98.69 36 ALA B CA 1
ATOM 2994 C C . ALA B 1 36 ? 16.203 13.789 10.18 1 98.69 36 ALA B C 1
ATOM 2996 O O . ALA B 1 36 ? 16.609 14.344 11.211 1 98.69 36 ALA B O 1
ATOM 2997 N N . HIS B 1 37 ? 14.977 13.508 9.984 1 98.81 37 HIS B N 1
ATOM 2998 C CA . HIS B 1 37 ? 13.977 13.828 11 1 98.81 37 HIS B CA 1
ATOM 2999 C C . HIS B 1 37 ? 14.219 13.039 12.281 1 98.81 37 HIS B C 1
ATOM 3001 O O . HIS B 1 37 ? 14.133 13.594 13.383 1 98.81 37 HIS B O 1
ATOM 3007 N N . GLU B 1 38 ? 14.5 11.727 12.117 1 98.75 38 GLU B N 1
ATOM 3008 C CA . GLU B 1 38 ? 14.766 10.898 13.289 1 98.75 38 GLU B CA 1
ATOM 3009 C C . GLU B 1 38 ? 15.953 11.43 14.086 1 98.75 38 GLU B C 1
ATOM 3011 O O . GLU B 1 38 ? 15.883 11.562 15.305 1 98.75 38 GLU B O 1
ATOM 3016 N N . ALA B 1 39 ? 17.016 11.789 13.391 1 98.38 39 ALA B N 1
ATOM 3017 C CA . ALA B 1 39 ? 18.234 12.281 14.023 1 98.38 39 ALA B CA 1
ATOM 3018 C C . ALA B 1 39 ? 18.016 13.648 14.656 1 98.38 39 ALA B C 1
ATOM 3020 O O . ALA B 1 39 ? 18.641 13.992 15.664 1 98.38 39 ALA B O 1
ATOM 3021 N N . ALA B 1 40 ? 17.062 14.406 14.102 1 98.5 40 ALA B N 1
ATOM 3022 C CA . ALA B 1 40 ? 16.812 15.781 14.523 1 98.5 40 ALA B CA 1
ATOM 3023 C C . ALA B 1 40 ? 15.914 15.828 15.758 1 98.5 40 ALA B C 1
ATOM 3025 O O . ALA B 1 40 ? 15.68 16.891 16.328 1 98.5 40 ALA B O 1
ATOM 3026 N N . GLY B 1 41 ? 15.406 14.742 16.141 1 98.06 41 GLY B N 1
ATOM 3027 C CA . GLY B 1 41 ? 14.672 14.695 17.391 1 98.06 41 GLY B CA 1
ATOM 3028 C C . GLY B 1 41 ? 13.172 14.836 17.203 1 98.06 41 GLY B C 1
ATOM 3029 O O . GLY B 1 41 ? 12.438 15.055 18.172 1 98.06 41 GLY B O 1
ATOM 3030 N N . PHE B 1 42 ? 12.719 14.727 15.969 1 98.75 42 PHE B N 1
ATOM 3031 C CA . PHE B 1 42 ? 11.273 14.648 15.742 1 98.75 42 PHE B CA 1
ATOM 3032 C C . PHE B 1 42 ? 10.703 13.359 16.328 1 98.75 42 PHE B C 1
ATOM 3034 O O . PHE B 1 42 ? 11.375 12.328 16.328 1 98.75 42 PHE B O 1
ATOM 3041 N N . ASP B 1 43 ? 9.469 13.438 16.75 1 98.56 43 ASP B N 1
ATOM 3042 C CA . ASP B 1 43 ? 8.805 12.266 17.312 1 98.56 43 ASP B CA 1
ATOM 3043 C C . ASP B 1 43 ? 8.086 11.469 16.219 1 98.56 43 ASP B C 1
ATOM 3045 O O . ASP B 1 43 ? 7.91 10.258 16.344 1 98.56 43 ASP B O 1
ATOM 3049 N N . GLN B 1 44 ? 7.645 12.188 15.188 1 98.75 44 GLN B N 1
ATOM 3050 C CA . GLN B 1 44 ? 6.828 11.609 14.125 1 98.75 44 GLN B CA 1
ATOM 3051 C C . GLN B 1 44 ? 7.066 12.328 12.797 1 98.75 44 GLN B C 1
ATOM 3053 O O . GLN B 1 44 ? 7.484 13.484 12.773 1 98.75 44 GLN B O 1
ATOM 3058 N N . ILE B 1 45 ? 6.848 11.625 11.727 1 98.81 45 ILE B N 1
ATOM 3059 C CA . ILE B 1 45 ? 6.867 12.25 10.406 1 98.81 45 ILE B CA 1
ATOM 3060 C C . ILE B 1 45 ? 5.559 11.961 9.68 1 98.81 45 ILE B C 1
ATOM 3062 O O . ILE B 1 45 ? 5.113 10.812 9.617 1 98.81 45 ILE B O 1
ATOM 3066 N N . LEU B 1 46 ? 4.953 12.984 9.18 1 98.44 46 LEU B N 1
ATOM 3067 C CA . LEU B 1 46 ? 3.762 12.875 8.344 1 98.44 46 LEU B CA 1
ATOM 3068 C C . LEU B 1 46 ? 4.133 12.516 6.91 1 98.44 46 LEU B C 1
ATOM 3070 O O . LEU B 1 46 ? 5.062 13.086 6.34 1 98.44 46 LEU B O 1
ATOM 3074 N N . VAL B 1 47 ? 3.508 11.523 6.387 1 97.94 47 VAL B N 1
ATOM 3075 C CA . VAL B 1 47 ? 3.51 11.211 4.961 1 97.94 47 VAL B CA 1
ATOM 3076 C C . VAL B 1 47 ? 2.168 11.602 4.344 1 97.94 47 VAL B C 1
ATOM 3078 O O . VAL B 1 47 ? 1.147 10.961 4.602 1 97.94 47 VAL B O 1
ATOM 3081 N N . GLY B 1 48 ? 2.178 12.617 3.508 1 93.25 48 GLY B N 1
ATOM 3082 C CA . GLY B 1 48 ? 0.949 13.203 2.99 1 93.25 48 GLY B CA 1
ATOM 3083 C C . GLY B 1 48 ? 0.272 12.336 1.946 1 93.25 48 GLY B C 1
ATOM 3084 O O . GLY B 1 48 ? 0.842 11.336 1.494 1 93.25 48 GLY B O 1
ATOM 3085 N N . HIS B 1 49 ? -0.955 12.672 1.639 1 92.06 49 HIS B N 1
ATOM 3086 C CA . HIS B 1 49 ? -1.723 12.062 0.559 1 92.06 49 HIS B CA 1
ATOM 3087 C C . HIS B 1 49 ? -2.131 13.102 -0.48 1 92.06 49 HIS B C 1
ATOM 3089 O O . HIS B 1 49 ? -2.797 14.086 -0.152 1 92.06 49 HIS B O 1
ATOM 3095 N N . PHE B 1 50 ? -1.741 12.906 -1.678 1 89.56 50 PHE B N 1
ATOM 3096 C CA . PHE B 1 50 ? -2.133 13.719 -2.82 1 89.56 50 PHE B CA 1
ATOM 3097 C C . PHE B 1 50 ? -2.471 12.844 -4.02 1 89.56 50 PHE B C 1
ATOM 3099 O O . PHE B 1 50 ? -1.827 11.82 -4.25 1 89.56 50 PHE B O 1
ATOM 3106 N N . SER B 1 51 ? -3.455 13.289 -4.785 1 94.44 51 SER B N 1
ATOM 3107 C CA . SER B 1 51 ? -3.861 12.508 -5.949 1 94.44 51 SER B CA 1
ATOM 3108 C C . SER B 1 51 ? -2.842 12.625 -7.078 1 94.44 51 SER B C 1
ATOM 3110 O O . SER B 1 51 ? -2.973 11.961 -8.109 1 94.44 51 SER B O 1
ATOM 3112 N N . ASN B 1 52 ? -1.821 13.461 -6.906 1 92.94 52 ASN B N 1
ATOM 3113 C CA . ASN B 1 52 ? -0.813 13.625 -7.949 1 92.94 52 ASN B CA 1
ATOM 3114 C C . ASN B 1 52 ? 0.593 13.375 -7.414 1 92.94 52 ASN B C 1
ATOM 3116 O O . ASN B 1 52 ? 1.574 13.859 -7.98 1 92.94 52 ASN B O 1
ATOM 3120 N N . ALA B 1 53 ? 0.705 12.703 -6.312 1 93.75 53 ALA B N 1
ATOM 3121 C CA . ALA B 1 53 ? 2.014 12.461 -5.707 1 93.75 53 ALA B CA 1
ATOM 3122 C C . ALA B 1 53 ? 2.215 10.984 -5.398 1 93.75 53 ALA B C 1
ATOM 3124 O O . ALA B 1 53 ? 1.3 10.172 -5.578 1 93.75 53 ALA B O 1
ATOM 3125 N N . ALA B 1 54 ? 3.391 10.656 -4.969 1 96.56 54 ALA B N 1
ATOM 3126 C CA . ALA B 1 54 ? 3.748 9.281 -4.617 1 96.56 54 ALA B CA 1
ATOM 3127 C C . ALA B 1 54 ? 2.781 8.711 -3.588 1 96.56 54 ALA B C 1
ATOM 3129 O O . ALA B 1 54 ? 2.229 9.445 -2.768 1 96.56 54 ALA B O 1
ATOM 3130 N N . ASP B 1 55 ? 2.604 7.41 -3.658 1 98.06 55 ASP B N 1
ATOM 3131 C CA . ASP B 1 55 ? 1.689 6.727 -2.75 1 98.06 55 ASP B CA 1
ATOM 3132 C C . ASP B 1 55 ? 2.223 6.742 -1.32 1 98.06 55 ASP B C 1
ATOM 3134 O O . ASP B 1 55 ? 3.381 6.395 -1.079 1 98.06 55 ASP B O 1
ATOM 3138 N N . GLY B 1 56 ? 1.376 7.07 -0.403 1 98.38 56 GLY B N 1
ATOM 3139 C CA . GLY B 1 56 ? 1.772 7.242 0.986 1 98.38 56 GLY B CA 1
ATOM 3140 C C . GLY B 1 56 ? 2.145 5.938 1.664 1 98.38 56 GLY B C 1
ATOM 3141 O O . GLY B 1 56 ? 3.043 5.902 2.508 1 98.38 56 GLY B O 1
ATOM 3142 N N . PHE B 1 57 ? 1.433 4.805 1.368 1 98.75 57 PHE B N 1
ATOM 3143 C CA . PHE B 1 57 ? 1.736 3.521 1.992 1 98.75 57 PHE B CA 1
ATOM 3144 C C . PHE B 1 57 ? 3.146 3.064 1.635 1 98.75 57 PHE B C 1
ATOM 3146 O O . PHE B 1 57 ? 3.879 2.568 2.492 1 98.75 57 PHE B O 1
ATOM 3153 N N . ILE B 1 58 ? 3.486 3.238 0.347 1 98.81 58 ILE B N 1
ATOM 3154 C CA . ILE B 1 58 ? 4.809 2.807 -0.1 1 98.81 58 ILE B CA 1
ATOM 3155 C C . ILE B 1 58 ? 5.879 3.689 0.533 1 98.81 58 ILE B C 1
ATOM 3157 O O . ILE B 1 58 ? 6.855 3.188 1.094 1 98.81 58 ILE B O 1
ATOM 3161 N N . VAL B 1 59 ? 5.688 5 0.521 1 98.75 59 VAL B N 1
ATOM 3162 C CA . VAL B 1 59 ? 6.637 5.934 1.117 1 98.75 59 VAL B CA 1
ATOM 3163 C C . VAL B 1 59 ? 6.797 5.629 2.605 1 98.75 59 VAL B C 1
ATOM 3165 O O . VAL B 1 59 ? 7.918 5.547 3.111 1 98.75 59 VAL B O 1
ATOM 3168 N N . ALA B 1 60 ? 5.691 5.438 3.258 1 98.88 60 ALA B N 1
ATOM 3169 C CA . ALA B 1 60 ? 5.707 5.133 4.688 1 98.88 60 ALA B CA 1
ATOM 3170 C C . ALA B 1 60 ? 6.445 3.824 4.957 1 98.88 60 ALA B C 1
ATOM 3172 O O . ALA B 1 60 ? 7.191 3.715 5.934 1 98.88 60 ALA B O 1
ATOM 3173 N N . SER B 1 61 ? 6.199 2.785 4.125 1 98.81 61 SER B N 1
ATOM 3174 C CA . SER B 1 61 ? 6.844 1.488 4.297 1 98.81 61 SER B CA 1
ATOM 3175 C C . SER B 1 61 ? 8.359 1.61 4.227 1 98.81 61 SER B C 1
ATOM 3177 O O . SER B 1 61 ? 9.078 1.073 5.074 1 98.81 61 SER B O 1
ATOM 3179 N N . PHE B 1 62 ? 8.82 2.377 3.264 1 98.62 62 PHE B N 1
ATOM 3180 C CA . PHE B 1 62 ? 10.266 2.49 3.078 1 98.62 62 PHE B CA 1
ATOM 3181 C C . PHE B 1 62 ? 10.875 3.406 4.133 1 98.62 62 PHE B C 1
ATOM 3183 O O . PHE B 1 62 ? 12.008 3.193 4.566 1 98.62 62 PHE B O 1
ATOM 3190 N N . ALA B 1 63 ? 10.109 4.445 4.539 1 98.81 63 ALA B N 1
ATOM 3191 C CA . ALA B 1 63 ? 10.562 5.266 5.66 1 98.81 63 ALA B CA 1
ATOM 3192 C C . ALA B 1 63 ? 10.688 4.434 6.934 1 98.81 63 ALA B C 1
ATOM 3194 O O . ALA B 1 63 ? 11.672 4.566 7.672 1 98.81 63 ALA B O 1
ATOM 3195 N N . ALA B 1 64 ? 9.703 3.574 7.18 1 98.75 64 ALA B N 1
ATOM 3196 C CA . ALA B 1 64 ? 9.727 2.697 8.352 1 98.75 64 ALA B CA 1
ATOM 3197 C C . ALA B 1 64 ? 10.93 1.761 8.305 1 98.75 64 ALA B C 1
ATOM 3199 O O . ALA B 1 64 ? 11.594 1.546 9.32 1 98.75 64 ALA B O 1
ATOM 3200 N N . ALA B 1 65 ? 11.211 1.202 7.109 1 97.94 65 ALA B N 1
ATOM 3201 C CA . ALA B 1 65 ? 12.328 0.274 6.945 1 97.94 65 ALA B CA 1
ATOM 3202 C C . ALA B 1 65 ? 13.664 0.988 7.129 1 97.94 65 ALA B C 1
ATOM 3204 O O . ALA B 1 65 ? 14.664 0.366 7.5 1 97.94 65 ALA B O 1
ATOM 3205 N N . ALA B 1 66 ? 13.68 2.314 6.922 1 98.06 66 ALA B N 1
ATOM 3206 C CA . ALA B 1 66 ? 14.93 3.072 6.91 1 98.06 66 ALA B CA 1
ATOM 3207 C C . ALA B 1 66 ? 15.195 3.715 8.273 1 98.06 66 ALA B C 1
ATOM 3209 O O . ALA B 1 66 ? 16.219 4.371 8.469 1 98.06 66 ALA B O 1
ATOM 3210 N N . THR B 1 67 ? 14.273 3.645 9.227 1 98.62 67 THR B N 1
ATOM 3211 C CA . THR B 1 67 ? 14.391 4.277 10.539 1 98.62 67 THR B CA 1
ATOM 3212 C C . THR B 1 67 ? 14.102 3.271 11.648 1 98.62 67 THR B C 1
ATOM 3214 O O . THR B 1 67 ? 13.664 2.148 11.383 1 98.62 67 THR B O 1
ATOM 3217 N N . GLU B 1 68 ? 14.32 3.666 12.891 1 97.75 68 GLU B N 1
ATOM 3218 C CA . GLU B 1 68 ? 14.227 2.703 13.984 1 97.75 68 GLU B CA 1
ATOM 3219 C C . GLU B 1 68 ? 13.227 3.166 15.047 1 97.75 68 GLU B C 1
ATOM 3221 O O . GLU B 1 68 ? 12.602 2.346 15.719 1 97.75 68 GLU B O 1
ATOM 3226 N N . ARG B 1 69 ? 13.062 4.48 15.211 1 97.94 69 ARG B N 1
ATOM 3227 C CA . ARG B 1 69 ? 12.352 4.957 16.391 1 97.94 69 ARG B CA 1
ATOM 3228 C C . ARG B 1 69 ? 11.219 5.902 16 1 97.94 69 ARG B C 1
ATOM 3230 O O . ARG B 1 69 ? 10.156 5.902 16.641 1 97.94 69 ARG B O 1
ATOM 3237 N N . ILE B 1 70 ? 11.477 6.73 14.984 1 98.75 70 ILE B N 1
ATOM 3238 C CA . ILE B 1 70 ? 10.531 7.785 14.641 1 98.75 70 ILE B CA 1
ATOM 3239 C C . ILE B 1 70 ? 9.203 7.172 14.203 1 98.75 70 ILE B C 1
ATOM 3241 O O . ILE B 1 70 ? 9.18 6.168 13.484 1 98.75 70 ILE B O 1
ATOM 3245 N N . ARG B 1 71 ? 8.117 7.684 14.695 1 98.81 71 ARG B N 1
ATOM 3246 C CA . ARG B 1 71 ? 6.785 7.203 14.328 1 98.81 71 ARG B CA 1
ATOM 3247 C C . ARG B 1 71 ? 6.359 7.754 12.969 1 98.81 71 ARG B C 1
ATOM 3249 O O . ARG B 1 71 ? 6.895 8.766 12.508 1 98.81 71 ARG B O 1
ATOM 3256 N N . ILE B 1 72 ? 5.457 7.078 12.344 1 98.88 72 ILE B N 1
ATOM 3257 C CA . ILE B 1 72 ? 4.988 7.449 11.016 1 98.88 72 ILE B CA 1
ATOM 3258 C C . ILE B 1 72 ? 3.506 7.809 11.07 1 98.88 72 ILE B C 1
ATOM 3260 O O . ILE B 1 72 ? 2.684 7.004 11.516 1 98.88 72 ILE B O 1
ATOM 3264 N N . LEU B 1 73 ? 3.146 9 10.727 1 98.88 73 LEU B N 1
ATOM 3265 C CA . LEU B 1 73 ? 1.771 9.461 10.562 1 98.88 73 LEU B CA 1
ATOM 3266 C C . LEU B 1 73 ? 1.356 9.414 9.094 1 98.88 73 LEU B C 1
ATOM 3268 O O . LEU B 1 73 ? 1.681 10.328 8.328 1 98.88 73 LEU B O 1
ATOM 3272 N N . LEU B 1 74 ? 0.637 8.398 8.703 1 98.81 74 LEU B N 1
ATOM 3273 C CA . LEU B 1 74 ? 0.266 8.164 7.316 1 98.81 74 LEU B CA 1
ATOM 3274 C C . LEU B 1 74 ? -1.062 8.836 6.984 1 98.81 74 LEU B C 1
ATOM 3276 O O . LEU B 1 74 ? -2.102 8.469 7.543 1 98.81 74 LEU B O 1
ATOM 3280 N N . ALA B 1 75 ? -1.016 9.82 6.117 1 98.12 75 ALA B N 1
ATOM 3281 C CA . ALA B 1 75 ? -2.273 10.367 5.613 1 98.12 75 ALA B CA 1
ATOM 3282 C C . ALA B 1 75 ? -3.004 9.344 4.742 1 98.12 75 ALA B C 1
ATOM 3284 O O . ALA B 1 75 ? -2.393 8.703 3.887 1 98.12 75 ALA B O 1
ATOM 3285 N N . HIS B 1 76 ? -4.207 9.156 5.012 1 98.12 76 HIS B N 1
ATOM 3286 C CA . HIS B 1 76 ? -5.043 8.172 4.328 1 98.12 76 HIS B CA 1
ATOM 3287 C C . HIS B 1 76 ? -6.41 8.758 3.984 1 98.12 76 HIS B C 1
ATOM 3289 O O . HIS B 1 76 ? -7.062 9.359 4.84 1 98.12 76 HIS B O 1
ATOM 3295 N N . ARG B 1 77 ? -6.812 8.609 2.752 1 97.31 77 ARG B N 1
ATOM 3296 C CA . ARG B 1 77 ? -8.102 9.102 2.291 1 97.31 77 ARG B CA 1
ATOM 3297 C C . ARG B 1 77 ? -9.117 7.965 2.174 1 97.31 77 ARG B C 1
ATOM 3299 O O . ARG B 1 77 ? -8.961 7.074 1.335 1 97.31 77 ARG B O 1
ATOM 3306 N N . PRO B 1 78 ? -10.18 7.992 2.938 1 97.5 78 PRO B N 1
ATOM 3307 C CA . PRO B 1 78 ? -11.258 7.016 2.75 1 97.5 78 PRO B CA 1
ATOM 3308 C C . PRO B 1 78 ? -11.883 7.09 1.36 1 97.5 78 PRO B C 1
ATOM 3310 O O . PRO B 1 78 ? -12.008 8.18 0.79 1 97.5 78 PRO B O 1
ATOM 3313 N N . GLY B 1 79 ? -12.336 6.004 0.854 1 95 79 GLY B N 1
ATOM 3314 C CA . GLY B 1 79 ? -12.992 5.984 -0.441 1 95 79 GLY B CA 1
ATOM 3315 C C . GLY B 1 79 ? -12.094 5.516 -1.566 1 95 79 GLY B C 1
ATOM 3316 O O . GLY B 1 79 ? -12.57 5.09 -2.619 1 95 79 GLY B O 1
ATOM 3317 N N . VAL B 1 80 ? -10.812 5.547 -1.317 1 97 80 VAL B N 1
ATOM 3318 C CA . VAL B 1 80 ? -9.852 5.188 -2.361 1 97 80 VAL B CA 1
ATOM 3319 C C . VAL B 1 80 ? -9.57 3.688 -2.311 1 97 80 VAL B C 1
ATOM 3321 O O . VAL B 1 80 ? -9.258 3.072 -3.332 1 97 80 VAL B O 1
ATOM 3324 N N . ILE B 1 81 ? -9.648 3.057 -1.215 1 98.06 81 ILE B N 1
ATOM 3325 C CA . ILE B 1 81 ? -9.492 1.636 -0.924 1 98.06 81 ILE B CA 1
ATOM 3326 C C . ILE B 1 81 ? -10.688 1.137 -0.115 1 98.06 81 ILE B C 1
ATOM 3328 O O . ILE B 1 81 ? -11.172 1.831 0.782 1 98.06 81 ILE B O 1
ATOM 3332 N N . VAL B 1 82 ? -11.188 -0.043 -0.418 1 98.38 82 VAL B N 1
ATOM 3333 C CA . VAL B 1 82 ? -12.297 -0.577 0.368 1 98.38 82 VAL B CA 1
ATOM 3334 C C . VAL B 1 82 ? -11.852 -0.77 1.817 1 98.38 82 VAL B C 1
ATOM 3336 O O . VAL B 1 82 ? -10.703 -1.134 2.08 1 98.38 82 VAL B O 1
ATOM 3339 N N . PRO B 1 83 ? -12.734 -0.586 2.752 1 98.62 83 PRO B N 1
ATOM 3340 C CA . PRO B 1 83 ? -12.305 -0.499 4.152 1 98.62 83 PRO B CA 1
ATOM 3341 C C . PRO B 1 83 ? -11.695 -1.803 4.664 1 98.62 83 PRO B C 1
ATOM 3343 O O . PRO B 1 83 ? -10.766 -1.776 5.473 1 98.62 83 PRO B O 1
ATOM 3346 N N . SER B 1 84 ? -12.195 -2.98 4.215 1 98.62 84 SER B N 1
ATOM 3347 C CA . SER B 1 84 ? -11.648 -4.25 4.684 1 98.62 84 SER B CA 1
ATOM 3348 C C . SER B 1 84 ? -10.195 -4.422 4.238 1 98.62 84 SER B C 1
ATOM 3350 O O . SER B 1 84 ? -9.344 -4.828 5.031 1 98.62 84 SER B O 1
ATOM 3352 N N . ALA B 1 85 ? -9.906 -4.07 3.008 1 98.5 85 ALA B N 1
ATOM 3353 C CA . ALA B 1 85 ? -8.539 -4.129 2.506 1 98.5 85 ALA B CA 1
ATOM 3354 C C . ALA B 1 85 ? -7.66 -3.088 3.195 1 98.5 85 ALA B C 1
ATOM 3356 O O . ALA B 1 85 ? -6.5 -3.363 3.521 1 98.5 85 ALA B O 1
ATOM 3357 N N . ALA B 1 86 ? -8.211 -1.907 3.43 1 98.75 86 ALA B N 1
ATOM 3358 C CA . ALA B 1 86 ? -7.473 -0.87 4.145 1 98.75 86 ALA B CA 1
ATOM 3359 C C . ALA B 1 86 ? -7.133 -1.319 5.566 1 98.75 86 ALA B C 1
ATOM 3361 O O . ALA B 1 86 ? -6.031 -1.062 6.059 1 98.75 86 ALA B O 1
ATOM 3362 N N . ALA B 1 87 ? -8.094 -1.96 6.191 1 98.75 87 ALA B N 1
ATOM 3363 C CA . ALA B 1 87 ? -7.859 -2.461 7.543 1 98.75 87 ALA B CA 1
ATOM 3364 C C . ALA B 1 87 ? -6.656 -3.396 7.582 1 98.75 87 ALA B C 1
ATOM 3366 O O . ALA B 1 87 ? -5.793 -3.273 8.453 1 98.75 87 ALA B O 1
ATOM 3367 N N . ARG B 1 88 ? -6.539 -4.285 6.629 1 98.31 88 ARG B N 1
ATOM 3368 C CA . ARG B 1 88 ? -5.426 -5.227 6.562 1 98.31 88 ARG B CA 1
ATOM 3369 C C . ARG B 1 88 ? -4.121 -4.512 6.223 1 98.31 88 ARG B C 1
ATOM 3371 O O . ARG B 1 88 ? -3.076 -4.805 6.805 1 98.31 88 ARG B O 1
ATOM 3378 N N . GLN B 1 89 ? -4.238 -3.584 5.312 1 98.75 89 GLN B N 1
ATOM 3379 C CA . GLN B 1 89 ? -3.043 -2.867 4.883 1 98.75 89 GLN B CA 1
ATOM 3380 C C . GLN B 1 89 ? -2.443 -2.059 6.031 1 98.75 89 GLN B C 1
ATOM 3382 O O . GLN B 1 89 ? -1.238 -2.123 6.277 1 98.75 89 GLN B O 1
ATOM 3387 N N . ILE B 1 90 ? -3.281 -1.35 6.742 1 98.88 90 ILE B N 1
ATOM 3388 C CA . ILE B 1 90 ? -2.857 -0.516 7.859 1 98.88 90 ILE B CA 1
ATOM 3389 C C . ILE B 1 90 ? -2.297 -1.396 8.977 1 98.88 90 ILE B C 1
ATOM 3391 O O . ILE B 1 90 ? -1.227 -1.115 9.523 1 98.88 90 ILE B O 1
ATOM 3395 N N . ALA B 1 91 ? -2.977 -2.463 9.289 1 98.75 91 ALA B N 1
ATOM 3396 C CA . ALA B 1 91 ? -2.516 -3.375 10.328 1 98.75 91 ALA B CA 1
ATOM 3397 C C . ALA B 1 91 ? -1.182 -4.012 9.953 1 98.75 91 ALA B C 1
ATOM 3399 O O . ALA B 1 91 ? -0.292 -4.148 10.797 1 98.75 91 ALA B O 1
ATOM 3400 N N . THR B 1 92 ? -1.048 -4.426 8.695 1 98.75 92 THR B N 1
ATOM 3401 C CA . THR B 1 92 ? 0.201 -5.016 8.234 1 98.75 92 THR B CA 1
ATOM 3402 C C . THR B 1 92 ? 1.354 -4.031 8.375 1 98.75 92 THR B C 1
ATOM 3404 O O . THR B 1 92 ? 2.416 -4.379 8.898 1 98.75 92 THR B O 1
ATOM 3407 N N . LEU B 1 93 ? 1.145 -2.787 7.965 1 98.88 93 LEU B N 1
ATOM 3408 C CA . LEU B 1 93 ? 2.186 -1.77 8.07 1 98.88 93 LEU B CA 1
ATOM 3409 C C . LEU B 1 93 ? 2.504 -1.465 9.531 1 98.88 93 LEU B C 1
ATOM 3411 O O . LEU B 1 93 ? 3.658 -1.207 9.875 1 98.88 93 LEU B O 1
ATOM 3415 N N . ASP B 1 94 ? 1.479 -1.477 10.406 1 98.88 94 ASP B N 1
ATOM 3416 C CA . ASP B 1 94 ? 1.696 -1.264 11.828 1 98.88 94 ASP B CA 1
ATOM 3417 C C . ASP B 1 94 ? 2.645 -2.314 12.406 1 98.88 94 ASP B C 1
ATOM 3419 O O . ASP B 1 94 ? 3.555 -1.985 13.172 1 98.88 94 ASP B O 1
ATOM 3423 N N . VAL B 1 95 ? 2.486 -3.535 12.016 1 98.69 95 VAL B N 1
ATOM 3424 C CA . VAL B 1 95 ? 3.344 -4.613 12.5 1 98.69 95 VAL B CA 1
ATOM 3425 C C . VAL B 1 95 ? 4.754 -4.445 11.93 1 98.69 95 VAL B C 1
ATOM 3427 O O . VAL B 1 95 ? 5.738 -4.492 12.672 1 98.69 95 VAL B O 1
ATOM 3430 N N . PHE B 1 96 ? 4.852 -4.184 10.633 1 98.62 96 PHE B N 1
ATOM 3431 C CA . PHE B 1 96 ? 6.152 -4.09 9.984 1 98.62 96 PHE B CA 1
ATOM 3432 C C . PHE B 1 96 ? 6.93 -2.887 10.508 1 98.62 96 PHE B C 1
ATOM 3434 O O . PHE B 1 96 ? 8.164 -2.908 10.547 1 98.62 96 PHE B O 1
ATOM 3441 N N . SER B 1 97 ? 6.246 -1.833 10.93 1 98.44 97 SER B N 1
ATOM 3442 C CA . SER B 1 97 ? 6.91 -0.638 11.445 1 98.44 97 SER B CA 1
ATOM 3443 C C . SER B 1 97 ? 7.258 -0.791 12.922 1 98.44 97 SER B C 1
ATOM 3445 O O . SER B 1 97 ? 7.895 0.088 13.508 1 98.44 97 SER B O 1
ATOM 3447 N N . GLY B 1 98 ? 6.848 -1.905 13.57 1 97.94 98 GLY B N 1
ATOM 3448 C CA . GLY B 1 98 ? 7.105 -2.129 14.984 1 97.94 98 GLY B CA 1
ATOM 3449 C C . GLY B 1 98 ? 6.176 -1.346 15.898 1 97.94 98 GLY B C 1
ATOM 3450 O O . GLY B 1 98 ? 6.582 -0.896 16.969 1 97.94 98 GLY B O 1
ATOM 3451 N N . GLY B 1 99 ? 4.961 -1.159 15.406 1 98.56 99 GLY B N 1
ATOM 3452 C CA . GLY B 1 99 ? 3.994 -0.439 16.219 1 98.56 99 GLY B CA 1
ATOM 3453 C C . GLY B 1 99 ? 4.223 1.061 16.234 1 98.56 99 GLY B C 1
ATOM 3454 O O . GLY B 1 99 ? 3.932 1.729 17.234 1 98.56 99 GLY B O 1
ATOM 3455 N N . ARG B 1 100 ? 4.738 1.611 15.156 1 98.62 100 ARG B N 1
ATOM 3456 C CA . ARG B 1 100 ? 5.094 3.025 15.102 1 98.62 100 ARG B CA 1
ATOM 3457 C C . ARG B 1 100 ? 4.113 3.805 14.227 1 98.62 100 ARG B C 1
ATOM 3459 O O . ARG B 1 100 ? 4.305 5 13.984 1 98.62 100 ARG B O 1
ATOM 3466 N N . LEU B 1 101 ? 3.053 3.148 13.742 1 98.88 101 LEU B N 1
ATOM 3467 C CA . LEU B 1 101 ? 2.18 3.75 12.734 1 98.88 101 LEU B CA 1
ATOM 3468 C C . LEU B 1 101 ? 1.017 4.484 13.398 1 98.88 101 LEU B C 1
ATOM 3470 O O . LEU B 1 101 ? 0.443 3.992 14.375 1 98.88 101 LEU B O 1
ATOM 3474 N N . ALA B 1 102 ? 0.666 5.656 12.906 1 98.88 102 ALA B N 1
ATOM 3475 C CA . ALA B 1 102 ? -0.599 6.348 13.141 1 98.88 102 ALA B CA 1
ATOM 3476 C C . ALA B 1 102 ? -1.27 6.727 11.82 1 98.88 102 ALA B C 1
ATOM 3478 O O . ALA B 1 102 ? -0.632 6.711 10.766 1 98.88 102 ALA B O 1
ATOM 3479 N N . LEU B 1 103 ? -2.525 6.949 11.883 1 98.81 103 LEU B N 1
ATOM 3480 C CA . LEU B 1 103 ? -3.305 7.242 10.688 1 98.81 103 LEU B CA 1
ATOM 3481 C C . LEU B 1 103 ? -3.848 8.664 10.727 1 98.81 103 LEU B C 1
ATOM 3483 O O . LEU B 1 103 ? -4.559 9.039 11.664 1 98.81 103 LEU B O 1
ATOM 3487 N N . ASN B 1 104 ? -3.422 9.508 9.789 1 98.56 104 ASN B N 1
ATOM 3488 C CA . ASN B 1 104 ? -4.043 10.812 9.57 1 98.56 104 ASN B CA 1
ATOM 3489 C C . ASN B 1 104 ? -5.152 10.727 8.523 1 98.56 104 ASN B C 1
ATOM 3491 O O . ASN B 1 104 ? -4.883 10.742 7.32 1 98.56 104 ASN B O 1
ATOM 3495 N N . VAL B 1 105 ? -6.398 10.703 8.992 1 98.56 105 VAL B N 1
ATOM 3496 C CA . VAL B 1 105 ? -7.531 10.5 8.094 1 98.56 105 VAL B CA 1
ATOM 3497 C C . VAL B 1 105 ? -7.914 11.82 7.434 1 98.56 105 VAL B C 1
ATOM 3499 O O . VAL B 1 105 ? -8.32 12.766 8.117 1 98.56 105 VAL B O 1
ATOM 3502 N N . VAL B 1 106 ? -7.773 11.789 6.133 1 94.75 106 VAL B N 1
ATOM 3503 C CA . VAL B 1 106 ? -8.023 12.984 5.336 1 94.75 106 VAL B CA 1
ATOM 3504 C C . VAL B 1 106 ? -9.18 12.734 4.371 1 94.75 106 VAL B C 1
ATOM 3506 O O . VAL B 1 106 ? -8.992 12.156 3.301 1 94.75 106 VAL B O 1
ATOM 3509 N N . SER B 1 107 ? -10.352 13.352 4.574 1 94.56 107 SER B N 1
ATOM 3510 C CA . SER B 1 107 ? -11.539 13.094 3.77 1 94.56 107 SER B CA 1
ATOM 3511 C C . SER B 1 107 ? -11.453 13.797 2.418 1 94.56 107 SER B C 1
ATOM 3513 O O . SER B 1 107 ? -12.117 13.398 1.461 1 94.56 107 SER B O 1
ATOM 3515 N N . GLY B 1 108 ? -10.641 14.773 2.359 1 89.44 108 GLY B N 1
ATOM 3516 C CA . GLY B 1 108 ? -10.492 15.562 1.147 1 89.44 108 GLY B CA 1
ATOM 3517 C C . GLY B 1 108 ? -11.234 16.891 1.206 1 89.44 108 GLY B C 1
ATOM 3518 O O . GLY B 1 108 ? -12.281 16.984 1.847 1 89.44 108 GLY B O 1
ATOM 3519 N N . GLY B 1 109 ? -10.648 17.953 0.567 1 86.75 109 GLY B N 1
ATOM 3520 C CA . GLY B 1 109 ? -11.227 19.281 0.655 1 86.75 109 GLY B CA 1
ATOM 3521 C C . GLY B 1 109 ? -11.32 19.984 -0.688 1 86.75 109 GLY B C 1
ATOM 3522 O O . GLY B 1 109 ? -11.734 21.141 -0.761 1 86.75 109 GLY B O 1
ATOM 3523 N N . ASP B 1 110 ? -10.93 19.297 -1.699 1 90.31 110 ASP B N 1
ATOM 3524 C CA . ASP B 1 110 ? -10.922 19.844 -3.051 1 90.31 110 ASP B CA 1
ATOM 3525 C C . ASP B 1 110 ? -11.539 18.875 -4.047 1 90.31 110 ASP B C 1
ATOM 3527 O O . ASP B 1 110 ? -11 17.781 -4.285 1 90.31 110 ASP B O 1
ATOM 3531 N N . ASP B 1 111 ? -12.664 19.312 -4.695 1 93.31 111 ASP B N 1
ATOM 3532 C CA . ASP B 1 111 ? -13.43 18.422 -5.57 1 93.31 111 ASP B CA 1
ATOM 3533 C C . ASP B 1 111 ? -12.578 17.953 -6.754 1 93.31 111 ASP B C 1
ATOM 3535 O O . ASP B 1 111 ? -12.656 16.797 -7.168 1 93.31 111 ASP B O 1
ATOM 3539 N N . ALA B 1 112 ? -11.844 18.891 -7.293 1 93.12 112 ALA B N 1
ATOM 3540 C CA . ALA B 1 112 ? -11.008 18.531 -8.43 1 93.12 112 ALA B CA 1
ATOM 3541 C C . ALA B 1 112 ? -10.008 17.438 -8.039 1 93.12 112 ALA B C 1
ATOM 3543 O O . ALA B 1 112 ? -9.797 16.484 -8.789 1 93.12 112 ALA B O 1
ATOM 3544 N N . ASP B 1 113 ? -9.406 17.609 -6.918 1 93.56 113 ASP B N 1
ATOM 3545 C CA . ASP B 1 113 ? -8.453 16.625 -6.414 1 93.56 113 ASP B CA 1
ATOM 3546 C C . ASP B 1 113 ? -9.125 15.266 -6.191 1 93.56 113 ASP B C 1
ATOM 3548 O O . ASP B 1 113 ? -8.57 14.227 -6.535 1 93.56 113 ASP B O 1
ATOM 3552 N N . LEU B 1 114 ? -10.312 15.258 -5.668 1 96.56 114 LEU B N 1
ATOM 3553 C CA . LEU B 1 114 ? -11.062 14.039 -5.375 1 96.56 114 LEU B CA 1
ATOM 3554 C C . LEU B 1 114 ? -11.5 13.344 -6.66 1 96.56 114 LEU B C 1
ATOM 3556 O O . LEU B 1 114 ? -11.445 12.117 -6.758 1 96.56 114 LEU B O 1
ATOM 3560 N N . GLN B 1 115 ? -11.867 14.117 -7.617 1 97.75 115 GLN B N 1
ATOM 3561 C CA . GLN B 1 115 ? -12.383 13.562 -8.867 1 97.75 115 GLN B CA 1
ATOM 3562 C C . GLN B 1 115 ? -11.258 12.922 -9.68 1 97.75 115 GLN B C 1
ATOM 3564 O O . GLN B 1 115 ? -11.508 12.031 -10.492 1 97.75 115 GLN B O 1
ATOM 3569 N N . ARG B 1 116 ? -9.977 13.359 -9.453 1 98.06 116 ARG B N 1
ATOM 3570 C CA . ARG B 1 116 ? -8.836 12.695 -10.078 1 98.06 116 ARG B CA 1
ATOM 3571 C C . ARG B 1 116 ? -8.812 11.211 -9.711 1 98.06 116 ARG B C 1
ATOM 3573 O O . ARG B 1 116 ? -8.367 10.383 -10.508 1 98.06 116 ARG B O 1
ATOM 3580 N N . ASP B 1 117 ? -9.367 10.906 -8.508 1 97.94 117 ASP B N 1
ATOM 3581 C CA . ASP B 1 117 ? -9.414 9.523 -8.039 1 97.94 117 ASP B CA 1
ATOM 3582 C C . ASP B 1 117 ? -10.836 8.969 -8.109 1 97.94 117 ASP B C 1
ATOM 3584 O O . ASP B 1 117 ? -11.156 7.984 -7.441 1 97.94 117 ASP B O 1
ATOM 3588 N N . GLY B 1 118 ? -11.672 9.625 -8.773 1 97.62 118 GLY B N 1
ATOM 3589 C CA . GLY B 1 118 ? -12.992 9.102 -9.086 1 97.62 118 GLY B CA 1
ATOM 3590 C C . GLY B 1 118 ? -13.992 9.297 -7.969 1 97.62 118 GLY B C 1
ATOM 3591 O O . GLY B 1 118 ? -15 8.578 -7.898 1 97.62 118 GLY B O 1
ATOM 3592 N N . ASP B 1 119 ? -13.68 10.148 -7.027 1 97.56 119 ASP B N 1
ATOM 3593 C CA . ASP B 1 119 ? -14.609 10.43 -5.938 1 97.56 119 ASP B CA 1
ATOM 3594 C C . ASP B 1 119 ? -15.461 11.664 -6.238 1 97.56 119 ASP B C 1
ATOM 3596 O O . ASP B 1 119 ? -14.961 12.789 -6.199 1 97.56 119 ASP B O 1
ATOM 3600 N N . PHE B 1 120 ? -16.734 11.484 -6.426 1 97.31 120 PHE B N 1
ATOM 3601 C CA . PHE B 1 120 ? -17.656 12.547 -6.793 1 97.31 120 PHE B CA 1
ATOM 3602 C C . PHE B 1 120 ? -18.656 12.812 -5.672 1 97.31 120 PHE B C 1
ATOM 3604 O O . PHE B 1 120 ? -19.656 13.492 -5.879 1 97.31 120 PHE B O 1
ATOM 3611 N N . VAL B 1 121 ? -18.422 12.258 -4.488 1 96.62 121 VAL B N 1
ATOM 3612 C CA . VAL B 1 121 ? -19.297 12.391 -3.326 1 96.62 121 VAL B CA 1
ATOM 3613 C C . VAL B 1 121 ? -19.234 13.812 -2.793 1 96.62 121 VAL B C 1
ATOM 3615 O O . VAL B 1 121 ? -18.156 14.359 -2.572 1 96.62 121 VAL B O 1
ATOM 3618 N N . PRO B 1 122 ? -20.406 14.414 -2.498 1 95.62 122 PRO B N 1
ATOM 3619 C CA . PRO B 1 122 ? -20.406 15.781 -1.985 1 95.62 122 PRO B CA 1
ATOM 3620 C C . PRO B 1 122 ? -19.828 15.891 -0.579 1 95.62 122 PRO B C 1
ATOM 3622 O O . PRO B 1 122 ? -19.75 14.891 0.14 1 95.62 122 PRO B O 1
ATOM 3625 N N . HIS B 1 123 ? -19.484 17.078 -0.166 1 94.88 123 HIS B N 1
ATOM 3626 C CA . HIS B 1 123 ? -18.703 17.391 1.024 1 94.88 123 HIS B CA 1
ATOM 3627 C C . HIS B 1 123 ? -19.281 16.719 2.26 1 94.88 123 HIS B C 1
ATOM 3629 O O . HIS B 1 123 ? -18.609 15.883 2.885 1 94.88 123 HIS B O 1
ATOM 3635 N N . ASP B 1 124 ? -20.531 16.969 2.625 1 95.38 124 ASP B N 1
ATOM 3636 C CA . ASP B 1 124 ? -21.094 16.438 3.867 1 95.38 124 ASP B CA 1
ATOM 3637 C C . ASP B 1 124 ? -21.219 14.922 3.812 1 95.38 124 ASP B C 1
ATOM 3639 O O . ASP B 1 124 ? -20.969 14.234 4.805 1 95.38 124 ASP B O 1
ATOM 3643 N N . ALA B 1 125 ? -21.656 14.43 2.648 1 96.88 125 ALA B N 1
ATOM 3644 C CA . ALA B 1 125 ? -21.766 12.984 2.479 1 96.88 125 ALA B CA 1
ATOM 3645 C C . ALA B 1 125 ? -20.406 12.312 2.582 1 96.88 125 ALA B C 1
ATOM 3647 O O . ALA B 1 125 ? -20.281 11.188 3.07 1 96.88 125 ALA B O 1
ATOM 3648 N N . ARG B 1 126 ? -19.406 12.992 2.145 1 97 126 ARG B N 1
ATOM 3649 C CA . ARG B 1 126 ? -18.047 12.461 2.213 1 97 126 ARG B CA 1
ATOM 3650 C C . ARG B 1 126 ? -17.609 12.258 3.66 1 97 126 ARG B C 1
ATOM 3652 O O . ARG B 1 126 ? -16.938 11.281 3.98 1 97 126 ARG B O 1
ATOM 3659 N N . TYR B 1 127 ? -17.969 13.164 4.496 1 97.44 127 TYR B N 1
ATOM 3660 C CA . TYR B 1 127 ? -17.641 13.016 5.91 1 97.44 127 TYR B CA 1
ATOM 3661 C C . TYR B 1 127 ? -18.469 11.914 6.559 1 97.44 127 TYR B C 1
ATOM 3663 O O . TYR B 1 127 ? -17.984 11.203 7.438 1 97.44 127 TYR B O 1
ATOM 3671 N N . ARG B 1 128 ? -19.766 11.758 6.109 1 97.81 128 ARG B N 1
ATOM 3672 C CA . ARG B 1 128 ? -20.531 10.609 6.574 1 97.81 128 ARG B CA 1
ATOM 3673 C C . ARG B 1 128 ? -19.875 9.305 6.16 1 97.81 128 ARG B C 1
ATOM 3675 O O . ARG B 1 128 ? -19.797 8.359 6.949 1 97.81 128 ARG B O 1
ATOM 3682 N N . ARG B 1 129 ? -19.406 9.312 4.969 1 98.38 129 ARG B N 1
ATOM 3683 C CA . ARG B 1 129 ? -18.688 8.148 4.473 1 98.38 129 ARG B CA 1
ATOM 3684 C C . ARG B 1 129 ? -17.438 7.879 5.305 1 98.38 129 ARG B C 1
ATOM 3686 O O . ARG B 1 129 ? -17.141 6.727 5.629 1 98.38 129 ARG B O 1
ATOM 3693 N N . THR B 1 130 ? -16.719 8.93 5.629 1 98.69 130 THR B N 1
ATOM 3694 C CA . THR B 1 130 ? -15.516 8.797 6.445 1 98.69 130 THR B CA 1
ATOM 3695 C C . THR B 1 130 ? -15.844 8.188 7.805 1 98.69 130 THR B C 1
ATOM 3697 O O . THR B 1 130 ? -15.141 7.301 8.281 1 98.69 130 THR B O 1
ATOM 3700 N N . GLY B 1 131 ? -16.906 8.68 8.406 1 98.75 131 GLY B N 1
ATOM 3701 C CA . GLY B 1 131 ? -17.344 8.102 9.664 1 98.75 131 GLY B CA 1
ATOM 3702 C C . GLY B 1 131 ? -17.641 6.617 9.57 1 98.75 131 GLY B C 1
ATOM 3703 O O . GLY B 1 131 ? -17.156 5.832 10.398 1 98.75 131 GLY B O 1
ATOM 3704 N N . GLU B 1 132 ? -18.438 6.207 8.578 1 98.75 132 GLU B N 1
ATOM 3705 C CA . GLU B 1 132 ? -18.75 4.797 8.359 1 98.75 132 GLU B CA 1
ATOM 3706 C C . GLU B 1 132 ? -17.484 3.98 8.109 1 98.75 132 GLU B C 1
ATOM 3708 O O . GLU B 1 132 ? -17.359 2.867 8.625 1 98.75 132 GLU B O 1
ATOM 3713 N N . TYR B 1 133 ? -16.609 4.551 7.32 1 98.81 133 TYR B N 1
ATOM 3714 C CA . TYR B 1 133 ? -15.328 3.93 7.008 1 98.81 133 TYR B CA 1
ATOM 3715 C C . TYR B 1 133 ? -14.547 3.611 8.273 1 98.81 133 TYR B C 1
ATOM 3717 O O . TYR B 1 133 ? -14.078 2.484 8.461 1 98.81 133 TYR B O 1
ATOM 3725 N N . LEU B 1 134 ? -14.398 4.555 9.148 1 98.88 134 LEU B N 1
ATOM 3726 C CA . LEU B 1 134 ? -13.664 4.395 10.398 1 98.88 134 LEU B CA 1
ATOM 3727 C C . LEU B 1 134 ? -14.352 3.387 11.305 1 98.88 134 LEU B C 1
ATOM 3729 O O . LEU B 1 134 ? -13.68 2.6 11.984 1 98.88 134 LEU B O 1
ATOM 3733 N N . ASP B 1 135 ? -15.664 3.377 11.289 1 98.69 135 ASP B N 1
ATOM 3734 C CA . ASP B 1 135 ? -16.406 2.373 12.039 1 98.69 135 ASP B CA 1
ATOM 3735 C C . ASP B 1 135 ? -16.047 0.961 11.586 1 98.69 135 ASP B C 1
ATOM 3737 O O . ASP B 1 135 ? -15.789 0.083 12.414 1 98.69 135 ASP B O 1
ATOM 3741 N N . VAL B 1 136 ? -16.031 0.786 10.32 1 98.81 136 VAL B N 1
ATOM 3742 C CA . VAL B 1 136 ? -15.75 -0.528 9.758 1 98.81 136 VAL B CA 1
ATOM 3743 C C . VAL B 1 136 ? -14.32 -0.935 10.086 1 98.81 136 VAL B C 1
ATOM 3745 O O . VAL B 1 136 ? -14.07 -2.066 10.516 1 98.81 136 VAL B O 1
ATOM 3748 N N . LEU B 1 137 ? -13.336 -0.005 9.906 1 98.81 137 LEU B N 1
ATOM 3749 C CA . LEU B 1 137 ? -11.953 -0.299 10.25 1 98.81 137 LEU B CA 1
ATOM 3750 C C . LEU B 1 137 ? -11.836 -0.778 11.695 1 98.81 137 LEU B C 1
ATOM 3752 O O . LEU B 1 137 ? -11.266 -1.84 11.953 1 98.81 137 LEU B O 1
ATOM 3756 N N . LYS B 1 138 ? -12.359 -0.011 12.617 1 98.69 138 LYS B N 1
ATOM 3757 C CA . LYS B 1 138 ? -12.234 -0.295 14.047 1 98.69 138 LYS B CA 1
ATOM 3758 C C . LYS B 1 138 ? -12.914 -1.614 14.398 1 98.69 138 LYS B C 1
ATOM 3760 O O . LYS B 1 138 ? -12.391 -2.395 15.195 1 98.69 138 LYS B O 1
ATOM 3765 N N . ARG B 1 139 ? -14.078 -1.889 13.758 1 98.5 139 ARG B N 1
ATOM 3766 C CA . ARG B 1 139 ? -14.781 -3.146 14.008 1 98.5 139 ARG B CA 1
ATOM 3767 C C . ARG B 1 139 ? -13.938 -4.336 13.562 1 98.5 139 ARG B C 1
ATOM 3769 O O . ARG B 1 139 ? -13.828 -5.332 14.281 1 98.5 139 ARG B O 1
ATOM 3776 N N . ILE B 1 140 ? -13.336 -4.223 12.43 1 98.62 140 ILE B N 1
ATOM 3777 C CA . ILE B 1 140 ? -12.508 -5.312 11.922 1 98.62 140 ILE B CA 1
ATOM 3778 C C . ILE B 1 140 ? -11.281 -5.488 12.812 1 98.62 140 ILE B C 1
ATOM 3780 O O . ILE B 1 140 ? -10.961 -6.605 13.219 1 98.62 140 ILE B O 1
ATOM 3784 N N . TRP B 1 141 ? -10.594 -4.379 13.18 1 98.5 141 TRP B N 1
ATOM 3785 C CA . TRP B 1 141 ? -9.367 -4.426 13.961 1 98.5 141 TRP B CA 1
ATOM 3786 C C . TRP B 1 141 ? -9.617 -5.031 15.336 1 98.5 141 TRP B C 1
ATOM 3788 O O . TRP B 1 141 ? -8.734 -5.676 15.906 1 98.5 141 TRP B O 1
ATOM 3798 N N . GLN B 1 142 ? -10.812 -4.891 15.844 1 97.88 142 GLN B N 1
ATOM 3799 C CA . GLN B 1 142 ? -11.078 -5.273 17.219 1 97.88 142 GLN B CA 1
ATOM 3800 C C . GLN B 1 142 ? -11.867 -6.578 17.297 1 97.88 142 GLN B C 1
ATOM 3802 O O . GLN B 1 142 ? -12.117 -7.098 18.375 1 97.88 142 GLN B O 1
ATOM 3807 N N . ALA B 1 143 ? -12.234 -7.125 16.141 1 97.75 143 ALA B N 1
ATOM 3808 C CA . ALA B 1 143 ? -13.094 -8.312 16.094 1 97.75 143 ALA B CA 1
ATOM 3809 C C . ALA B 1 143 ? -12.281 -9.578 16.312 1 97.75 143 ALA B C 1
ATOM 3811 O O . ALA B 1 143 ? -11.078 -9.609 16.062 1 97.75 143 ALA B O 1
ATOM 3812 N N . ASP B 1 144 ? -12.93 -10.625 16.797 1 95.44 144 ASP B N 1
ATOM 3813 C CA . ASP B 1 144 ? -12.352 -11.953 16.938 1 95.44 144 ASP B CA 1
ATOM 3814 C C . ASP B 1 144 ? -13.023 -12.945 15.992 1 95.44 144 ASP B C 1
ATOM 3816 O O . ASP B 1 144 ? -12.648 -14.117 15.945 1 95.44 144 ASP B O 1
ATOM 3820 N N . ALA B 1 145 ? -14.055 -12.547 15.281 1 96.94 145 ALA B N 1
ATOM 3821 C CA . ALA B 1 145 ? -14.781 -13.328 14.281 1 96.94 145 ALA B CA 1
ATOM 3822 C C . ALA B 1 145 ? -15.07 -12.484 13.039 1 96.94 145 ALA B C 1
ATOM 3824 O O . ALA B 1 145 ? -15 -11.258 13.086 1 96.94 145 ALA B O 1
ATOM 3825 N N . PRO B 1 146 ? -15.391 -13.141 11.938 1 97.81 146 PRO B N 1
ATOM 3826 C CA . PRO B 1 146 ? -15.648 -12.391 10.703 1 97.81 146 PRO B CA 1
ATOM 3827 C C . PRO B 1 146 ? -16.703 -11.297 10.898 1 97.81 146 PRO B C 1
ATOM 3829 O O . PRO B 1 146 ? -17.641 -11.461 11.68 1 97.81 146 PRO B O 1
ATOM 3832 N N . VAL B 1 147 ? -16.547 -10.211 10.203 1 98.62 147 VAL B N 1
ATOM 3833 C CA . VAL B 1 147 ? -17.375 -9.023 10.391 1 98.62 147 VAL B CA 1
ATOM 3834 C C . VAL B 1 147 ? -18.266 -8.805 9.172 1 98.62 147 VAL B C 1
ATOM 3836 O O . VAL B 1 147 ? -17.766 -8.75 8.039 1 98.62 147 VAL B O 1
ATOM 3839 N N . ASP B 1 148 ? -19.531 -8.719 9.352 1 98.69 148 ASP B N 1
ATOM 3840 C CA . ASP B 1 148 ? -20.469 -8.258 8.336 1 98.69 148 ASP B CA 1
ATOM 3841 C C . ASP B 1 148 ? -20.766 -6.77 8.5 1 98.69 148 ASP B C 1
ATOM 3843 O O . ASP B 1 148 ? -20.703 -6.23 9.609 1 98.69 148 ASP B O 1
ATOM 3847 N N . HIS B 1 149 ? -21.016 -6.098 7.484 1 98.69 149 HIS B N 1
ATOM 3848 C CA . HIS B 1 149 ? -21.406 -4.695 7.512 1 98.69 149 HIS B CA 1
ATOM 3849 C C . HIS B 1 149 ? -22.375 -4.371 6.375 1 98.69 149 HIS B C 1
ATOM 3851 O O . HIS B 1 149 ? -22.141 -4.762 5.227 1 98.69 149 HIS B O 1
ATOM 3857 N N . ASP B 1 150 ? -23.438 -3.729 6.648 1 98.5 150 ASP B N 1
ATOM 3858 C CA . ASP B 1 150 ? -24.406 -3.203 5.691 1 98.5 150 ASP B CA 1
ATOM 3859 C C . ASP B 1 150 ? -24.734 -1.742 5.988 1 98.5 150 ASP B C 1
ATOM 3861 O O . ASP B 1 150 ? -25.719 -1.446 6.668 1 98.5 150 ASP B O 1
ATOM 3865 N N . GLY B 1 151 ? -23.922 -0.835 5.48 1 98.31 151 GLY B N 1
ATOM 3866 C CA . GLY B 1 151 ? -24.109 0.587 5.723 1 98.31 151 GLY B CA 1
ATOM 3867 C C . GLY B 1 151 ? -24.516 1.357 4.484 1 98.31 151 GLY B C 1
ATOM 3868 O O . GLY B 1 151 ? -24.875 0.761 3.467 1 98.31 151 GLY B O 1
ATOM 3869 N N . ALA B 1 152 ? -24.562 2.691 4.539 1 98.06 152 ALA B N 1
ATOM 3870 C CA . ALA B 1 152 ? -24.953 3.562 3.434 1 98.06 152 ALA B CA 1
ATOM 3871 C C . ALA B 1 152 ? -23.906 3.543 2.322 1 98.06 152 ALA B C 1
ATOM 3873 O O . ALA B 1 152 ? -24.25 3.666 1.143 1 98.06 152 ALA B O 1
ATOM 3874 N N . PHE B 1 153 ? -22.641 3.324 2.688 1 98.06 153 PHE B N 1
ATOM 3875 C CA . PHE B 1 153 ? -21.562 3.494 1.714 1 98.06 153 PHE B CA 1
ATOM 3876 C C . PHE B 1 153 ? -20.844 2.174 1.462 1 98.06 153 PHE B C 1
ATOM 3878 O O . PHE B 1 153 ? -20.281 1.962 0.386 1 98.06 153 PHE B O 1
ATOM 3885 N N . TYR B 1 154 ? -20.859 1.269 2.43 1 98.25 154 TYR B N 1
ATOM 3886 C CA . TYR B 1 154 ? -20.094 0.034 2.312 1 98.25 154 TYR B CA 1
ATOM 3887 C C . TYR B 1 154 ? -20.922 -1.172 2.713 1 98.25 154 TYR B C 1
ATOM 3889 O O . TYR B 1 154 ? -21.781 -1.074 3.596 1 98.25 154 TYR B O 1
ATOM 3897 N N . ARG B 1 155 ? -20.656 -2.326 2.027 1 98.38 155 ARG B N 1
ATOM 3898 C CA . ARG B 1 155 ? -21.219 -3.637 2.332 1 98.38 155 ARG B CA 1
ATOM 3899 C C . ARG B 1 155 ? -20.141 -4.711 2.348 1 98.38 155 ARG B C 1
ATOM 3901 O O . ARG B 1 155 ? -19.344 -4.812 1.409 1 98.38 155 ARG B O 1
ATOM 3908 N N . LEU B 1 156 ? -20.031 -5.426 3.387 1 98.5 156 LEU B N 1
ATOM 3909 C CA . LEU B 1 156 ? -19.078 -6.512 3.551 1 98.5 156 LEU B CA 1
ATOM 3910 C C . LEU B 1 156 ? -19.75 -7.762 4.098 1 98.5 156 LEU B C 1
ATOM 3912 O O . LEU B 1 156 ? -20.672 -7.668 4.922 1 98.5 156 LEU B O 1
ATOM 3916 N N . ARG B 1 157 ? -19.312 -8.938 3.641 1 98.56 157 ARG B N 1
ATOM 3917 C CA . ARG B 1 157 ? -19.734 -10.219 4.191 1 98.56 157 ARG B CA 1
ATOM 3918 C C . ARG B 1 157 ? -18.531 -11.055 4.629 1 98.56 157 ARG B C 1
ATOM 3920 O O . ARG B 1 157 ? -17.703 -11.445 3.801 1 98.56 157 ARG B O 1
ATOM 3927 N N . GLY B 1 158 ? -18.422 -11.203 5.898 1 98.31 158 GLY B N 1
ATOM 3928 C CA . GLY B 1 158 ? -17.406 -12.086 6.449 1 98.31 158 GLY B CA 1
ATOM 3929 C C . GLY B 1 158 ? -16 -11.5 6.359 1 98.31 158 GLY B C 1
ATOM 3930 O O . GLY B 1 158 ? -15.039 -12.227 6.109 1 98.31 158 GLY B O 1
ATOM 3931 N N . ALA B 1 159 ? -15.812 -10.172 6.52 1 98.38 159 ALA B N 1
ATOM 3932 C CA . ALA B 1 159 ? -14.477 -9.57 6.535 1 98.38 159 ALA B CA 1
ATOM 3933 C C . ALA B 1 159 ? -13.609 -10.195 7.625 1 98.38 159 ALA B C 1
ATOM 3935 O O . ALA B 1 159 ? -14.031 -10.297 8.781 1 98.38 159 ALA B O 1
ATOM 3936 N N . SER B 1 160 ? -12.461 -10.641 7.246 1 95.88 160 SER B N 1
ATOM 3937 C CA . SER B 1 160 ? -11.609 -11.398 8.156 1 95.88 160 SER B CA 1
ATOM 3938 C C . SER B 1 160 ? -10.883 -10.477 9.133 1 95.88 160 SER B C 1
ATOM 3940 O O . SER B 1 160 ? -10.297 -9.469 8.719 1 95.88 160 SER B O 1
ATOM 3942 N N . PRO B 1 161 ? -10.867 -10.82 10.375 1 95.94 161 PRO B N 1
ATOM 3943 C CA . PRO B 1 161 ? -10.133 -10.039 11.375 1 95.94 161 PRO B CA 1
ATOM 3944 C C . PRO B 1 161 ? -8.773 -10.641 11.711 1 95.94 161 PRO B C 1
ATOM 3946 O O . PRO B 1 161 ? -8.188 -10.32 12.75 1 95.94 161 PRO B O 1
ATOM 3949 N N . LEU B 1 162 ? -8.211 -11.5 10.891 1 94.19 162 LEU B N 1
ATOM 3950 C CA . LEU B 1 162 ? -7.035 -12.297 11.211 1 94.19 162 LEU B CA 1
ATOM 3951 C C . LEU B 1 162 ? -5.789 -11.422 11.266 1 94.19 162 LEU B C 1
ATOM 3953 O O . LEU B 1 162 ? -4.871 -11.688 12.055 1 94.19 162 LEU B O 1
ATOM 3957 N N . VAL B 1 163 ? -5.715 -10.422 10.438 1 95.94 163 VAL B N 1
ATOM 3958 C CA . VAL B 1 163 ? -4.566 -9.523 10.422 1 95.94 163 VAL B CA 1
ATOM 3959 C C . VAL B 1 163 ? -4.734 -8.461 11.508 1 95.94 163 VAL B C 1
ATOM 3961 O O . VAL B 1 163 ? -5.574 -7.566 11.383 1 95.94 163 VAL B O 1
ATOM 3964 N N . LYS B 1 164 ? -3.957 -8.578 12.531 1 96.25 164 LYS B N 1
ATOM 3965 C CA . LYS B 1 164 ? -4.012 -7.668 13.672 1 96.25 164 LYS B CA 1
ATOM 3966 C C . LYS B 1 164 ? -2.781 -6.766 13.719 1 96.25 164 LYS B C 1
ATOM 3968 O O . LYS B 1 164 ? -1.668 -7.211 13.422 1 96.25 164 LYS B O 1
ATOM 3973 N N . GLY B 1 165 ? -2.998 -5.484 14.078 1 96.69 165 GLY B N 1
ATOM 3974 C CA . GLY B 1 165 ? -1.885 -4.57 14.266 1 96.69 165 GLY B CA 1
ATOM 3975 C C . GLY B 1 165 ? -1.094 -4.836 15.531 1 96.69 165 GLY B C 1
ATOM 3976 O O . GLY B 1 165 ? -1.486 -5.672 16.344 1 96.69 165 GLY B O 1
ATOM 3977 N N . ALA B 1 166 ? 0.025 -4.199 15.664 1 98 166 ALA B N 1
ATOM 3978 C CA . ALA B 1 166 ? 0.89 -4.305 16.844 1 98 166 ALA B CA 1
ATOM 3979 C C . ALA B 1 166 ? 0.316 -3.518 18.016 1 98 166 ALA B C 1
ATOM 3981 O O . ALA B 1 166 ? 0.525 -3.883 19.172 1 98 166 ALA B O 1
ATOM 3982 N N . GLN B 1 167 ? -0.395 -2.494 17.688 1 98.12 167 GLN B N 1
ATOM 3983 C CA . GLN B 1 167 ? -0.904 -1.587 18.719 1 98.12 167 GLN B CA 1
ATOM 3984 C C . GLN B 1 167 ? -2.324 -1.963 19.125 1 98.12 167 GLN B C 1
ATOM 3986 O O . GLN B 1 167 ? -3.105 -2.449 18.312 1 98.12 167 GLN B O 1
ATOM 3991 N N . ARG B 1 168 ? -2.582 -1.778 20.328 1 96.06 168 ARG B N 1
ATOM 3992 C CA . ARG B 1 168 ? -3.92 -2.006 20.859 1 96.06 168 ARG B CA 1
ATOM 3993 C C . ARG B 1 168 ? -4.527 -0.709 21.375 1 96.06 168 ARG B C 1
ATOM 3995 O O . ARG B 1 168 ? -3.83 0.116 21.969 1 96.06 168 ARG B O 1
ATOM 4002 N N . PRO B 1 169 ? -5.785 -0.451 21.297 1 96.5 169 PRO B N 1
ATOM 4003 C CA . PRO B 1 169 ? -6.738 -1.282 20.562 1 96.5 169 PRO B CA 1
ATOM 4004 C C . PRO B 1 169 ? -6.531 -1.219 19.047 1 96.5 169 PRO B C 1
ATOM 4006 O O . PRO B 1 169 ? -6.98 -2.109 18.328 1 96.5 169 PRO B O 1
ATOM 4009 N N . HIS B 1 170 ? -6.012 -0.214 18.5 1 97.56 170 HIS B N 1
ATOM 4010 C CA . HIS B 1 170 ? -5.633 -0.014 17.109 1 97.56 170 HIS B CA 1
ATOM 4011 C C . HIS B 1 170 ? -4.699 1.182 16.953 1 97.56 170 HIS B C 1
ATOM 4013 O O . HIS B 1 170 ? -4.348 1.829 17.938 1 97.56 170 HIS B O 1
ATOM 4019 N N . VAL B 1 171 ? -4.199 1.444 15.758 1 98.69 171 VAL B N 1
ATOM 4020 C CA . VAL B 1 171 ? -3.336 2.592 15.5 1 98.69 171 VAL B CA 1
ATOM 4021 C C . VAL B 1 171 ? -4.055 3.879 15.898 1 98.69 171 VAL B C 1
ATOM 4023 O O . VAL B 1 171 ? -5.266 4.004 15.711 1 98.69 171 VAL B O 1
ATOM 4026 N N . PRO B 1 172 ? -3.348 4.867 16.453 1 98.69 172 PRO B N 1
ATOM 4027 C CA . PRO B 1 172 ? -3.98 6.156 16.75 1 98.69 172 PRO B CA 1
ATOM 4028 C C . PRO B 1 172 ? -4.559 6.824 15.508 1 98.69 172 PRO B C 1
ATOM 4030 O O . PRO B 1 172 ? -3.963 6.75 14.43 1 98.69 172 PRO B O 1
ATOM 4033 N N . ILE B 1 173 ? -5.691 7.434 15.719 1 98.88 173 ILE B N 1
ATOM 4034 C CA . ILE B 1 173 ? -6.391 8.094 14.625 1 98.88 173 ILE B CA 1
ATOM 4035 C C . ILE B 1 173 ? -6.273 9.609 14.781 1 98.88 173 ILE B C 1
ATOM 4037 O O . ILE B 1 173 ? -6.777 10.18 15.75 1 98.88 173 ILE B O 1
ATOM 4041 N N . TYR B 1 174 ? -5.57 10.234 13.852 1 98.81 174 TYR B N 1
ATOM 4042 C CA . TYR B 1 174 ? -5.539 11.68 13.688 1 98.81 174 TYR B CA 1
ATOM 4043 C C . TYR B 1 174 ? -6.594 12.133 12.68 1 98.81 174 TYR B C 1
ATOM 4045 O O . TYR B 1 174 ? -6.902 11.414 11.734 1 98.81 174 TYR B O 1
ATOM 4053 N N . PHE B 1 175 ? -7.156 13.227 12.938 1 98.19 175 PHE B N 1
ATOM 4054 C CA . PHE B 1 175 ? -8.227 13.711 12.07 1 98.19 175 PHE B CA 1
ATOM 4055 C C . PHE B 1 175 ? -8.258 15.234 12.055 1 98.19 175 PHE B C 1
ATOM 4057 O O . PHE B 1 175 ? -7.957 15.875 13.062 1 98.19 175 PHE B O 1
ATOM 4064 N N . GLY B 1 176 ? -8.516 15.742 10.883 1 92.75 176 GLY B N 1
ATOM 4065 C CA . GLY B 1 176 ? -8.688 17.188 10.758 1 92.75 176 GLY B CA 1
ATOM 4066 C C . GLY B 1 176 ? -9.977 17.562 10.047 1 92.75 176 GLY B C 1
ATOM 4067 O O . GLY B 1 176 ? -10.695 16.703 9.547 1 92.75 176 GLY B O 1
ATOM 4068 N N . GLY B 1 177 ? -10.258 18.797 9.992 1 91.81 177 GLY B N 1
ATOM 4069 C CA . GLY B 1 177 ? -11.461 19.375 9.422 1 91.81 177 GLY B CA 1
ATOM 4070 C C . GLY B 1 177 ? -12.227 20.25 10.414 1 91.81 177 GLY B C 1
ATOM 4071 O O . GLY B 1 177 ? -12.305 19.906 11.594 1 91.81 177 GLY B O 1
ATOM 4072 N N . SER B 1 178 ? -12.766 21.344 9.844 1 91.69 178 SER B N 1
ATOM 4073 C CA . SER B 1 178 ? -13.344 22.328 10.758 1 91.69 178 SER B CA 1
ATOM 4074 C C . SER B 1 178 ? -14.828 22.516 10.484 1 91.69 178 SER B C 1
ATOM 4076 O O . SER B 1 178 ? -15.5 23.281 11.188 1 91.69 178 SER B O 1
ATOM 4078 N N . SER B 1 179 ? -15.414 21.875 9.43 1 93.75 179 SER B N 1
ATOM 4079 C CA . SER B 1 179 ? -16.844 21.969 9.18 1 93.75 179 SER B CA 1
ATOM 4080 C C . SER B 1 179 ? -17.641 21.203 10.234 1 93.75 179 SER B C 1
ATOM 4082 O O . SER B 1 179 ? -17.094 20.328 10.922 1 93.75 179 SER B O 1
ATOM 4084 N N . PRO B 1 180 ? -18.875 21.547 10.359 1 95.12 180 PRO B N 1
ATOM 4085 C CA . PRO B 1 180 ? -19.688 20.797 11.32 1 95.12 180 PRO B CA 1
ATOM 4086 C C . PRO B 1 180 ? -19.672 19.297 11.062 1 95.12 180 PRO B C 1
ATOM 4088 O O . PRO B 1 180 ? -19.562 18.5 12 1 95.12 180 PRO B O 1
ATOM 4091 N N . ALA B 1 181 ? -19.797 18.906 9.789 1 96.38 181 ALA B N 1
ATOM 4092 C CA . ALA B 1 181 ? -19.75 17.484 9.438 1 96.38 181 ALA B CA 1
ATOM 4093 C C . ALA B 1 181 ? -18.422 16.859 9.82 1 96.38 181 ALA B C 1
ATOM 4095 O O . ALA B 1 181 ? -18.375 15.719 10.305 1 96.38 181 ALA B O 1
ATOM 4096 N N . ALA B 1 182 ? -17.344 17.578 9.625 1 97.12 182 ALA B N 1
ATOM 4097 C CA . ALA B 1 182 ? -16.016 17.094 9.984 1 97.12 182 ALA B CA 1
ATOM 4098 C C . ALA B 1 182 ? -15.875 16.969 11.5 1 97.12 182 ALA B C 1
ATOM 4100 O O . ALA B 1 182 ? -15.305 15.992 11.992 1 97.12 182 ALA B O 1
ATOM 4101 N N . LEU B 1 183 ? -16.375 17.953 12.234 1 97.44 183 LEU B N 1
ATOM 4102 C CA . LEU B 1 183 ? -16.25 17.953 13.688 1 97.44 183 LEU B CA 1
ATOM 4103 C C . LEU B 1 183 ? -17.031 16.797 14.289 1 97.44 183 LEU B C 1
ATOM 4105 O O . LEU B 1 183 ? -16.625 16.234 15.312 1 97.44 183 LEU B O 1
ATOM 4109 N N . ALA B 1 184 ? -18.141 16.484 13.68 1 97.69 184 ALA B N 1
ATOM 4110 C CA . ALA B 1 184 ? -18.906 15.328 14.148 1 97.69 184 ALA B CA 1
ATOM 4111 C C . ALA B 1 184 ? -18.078 14.047 14.062 1 97.69 184 ALA B C 1
ATOM 4113 O O . ALA B 1 184 ? -18.062 13.25 15.008 1 97.69 184 ALA B O 1
ATOM 4114 N N . VAL B 1 185 ? -17.375 13.852 12.969 1 98.38 185 VAL B N 1
ATOM 4115 C CA . VAL B 1 185 ? -16.531 12.68 12.789 1 98.38 185 VAL B CA 1
ATOM 4116 C C . VAL B 1 185 ? -15.352 12.742 13.766 1 98.38 185 VAL B C 1
ATOM 4118 O O . VAL B 1 185 ? -15.008 11.742 14.391 1 98.38 185 VAL B O 1
ATOM 4121 N N . ALA B 1 186 ? -14.758 13.906 13.898 1 98.31 186 ALA B N 1
ATOM 4122 C CA . ALA B 1 186 ? -13.633 14.086 14.812 1 98.31 186 ALA B CA 1
ATOM 4123 C C . ALA B 1 186 ? -14.031 13.711 16.234 1 98.31 186 ALA B C 1
ATOM 4125 O O . ALA B 1 186 ? -13.297 12.992 16.922 1 98.31 186 ALA B O 1
ATOM 4126 N N . GLY B 1 187 ? -15.164 14.234 16.672 1 98.38 187 GLY B N 1
ATOM 4127 C CA . GLY B 1 187 ? -15.633 13.953 18.016 1 98.38 187 GLY B CA 1
ATOM 4128 C C . GLY B 1 187 ? -15.773 12.477 18.312 1 98.38 187 GLY B C 1
ATOM 4129 O O . GLY B 1 187 ? -15.406 12.016 19.391 1 98.38 187 GLY B O 1
ATOM 4130 N N . GLU B 1 188 ? -16.203 11.789 17.297 1 98.25 188 GLU B N 1
ATOM 4131 C CA . GLU B 1 188 ? -16.516 10.375 17.484 1 98.25 188 GLU B CA 1
ATOM 4132 C C . GLU B 1 188 ? -15.266 9.508 17.344 1 98.25 188 GLU B C 1
ATOM 4134 O O . GLU B 1 188 ? -15.156 8.453 17.969 1 98.25 188 GLU B O 1
ATOM 4139 N N . HIS B 1 189 ? -14.25 9.961 16.578 1 98.56 189 HIS B N 1
ATOM 4140 C CA . HIS B 1 189 ? -13.258 8.977 16.156 1 98.56 189 HIS B CA 1
ATOM 4141 C C . HIS B 1 189 ? -11.844 9.453 16.438 1 98.56 189 HIS B C 1
ATOM 4143 O O . HIS B 1 189 ? -10.922 8.648 16.562 1 98.56 189 HIS B O 1
ATOM 4149 N N . ALA B 1 190 ? -11.578 10.695 16.562 1 98.5 190 ALA B N 1
ATOM 4150 C CA . ALA B 1 190 ? -10.211 11.219 16.562 1 98.5 190 ALA B CA 1
ATOM 4151 C C . ALA B 1 190 ? -9.555 11.023 17.922 1 98.5 190 ALA B C 1
ATOM 4153 O O . ALA B 1 190 ? -10.141 11.352 18.969 1 98.5 190 ALA B O 1
ATOM 4154 N N . ASP B 1 191 ? -8.391 10.445 17.891 1 98.5 191 ASP B N 1
ATOM 4155 C CA . ASP B 1 191 ? -7.539 10.461 19.078 1 98.5 191 ASP B CA 1
ATOM 4156 C C . ASP B 1 191 ? -6.789 11.781 19.203 1 98.5 191 ASP B C 1
ATOM 4158 O O . ASP B 1 191 ? -6.547 12.266 20.297 1 98.5 191 ASP B O 1
ATOM 4162 N N . VAL B 1 192 ? -6.391 12.305 18.094 1 98.62 192 VAL B N 1
ATOM 4163 C CA . VAL B 1 192 ? -5.75 13.609 18 1 98.62 192 VAL B CA 1
ATOM 4164 C C . VAL B 1 192 ? -6.441 14.445 16.922 1 98.62 192 VAL B C 1
ATOM 4166 O O . VAL B 1 192 ? -6.605 14 15.781 1 98.62 192 VAL B O 1
ATOM 4169 N N . TYR B 1 193 ? -6.93 15.586 17.25 1 98.44 193 TYR B N 1
ATOM 4170 C CA . TYR B 1 193 ? -7.492 16.547 16.312 1 98.44 193 TYR B CA 1
ATOM 4171 C C . TYR B 1 193 ? -6.418 17.5 15.805 1 98.44 193 TYR B C 1
ATOM 4173 O O . TYR B 1 193 ? -5.707 18.125 16.594 1 98.44 193 TYR B O 1
ATOM 4181 N N . MET B 1 194 ? -6.348 17.594 14.492 1 97.88 194 MET B N 1
ATOM 4182 C CA . MET B 1 194 ? -5.297 18.391 13.867 1 97.88 194 MET B CA 1
ATOM 4183 C C . MET B 1 194 ? -5.879 19.641 13.219 1 97.88 194 MET B C 1
ATOM 4185 O O . MET B 1 194 ? -6.859 19.562 12.477 1 97.88 194 MET B O 1
ATOM 4189 N N . THR B 1 195 ? -5.285 20.781 13.453 1 95.69 195 THR B N 1
ATOM 4190 C CA . THR B 1 195 ? -5.668 22.031 12.805 1 95.69 195 THR B CA 1
ATOM 4191 C C . THR B 1 195 ? -4.438 22.828 12.391 1 95.69 195 THR B C 1
ATOM 4193 O O . THR B 1 195 ? -3.311 22.469 12.75 1 95.69 195 THR B O 1
ATOM 4196 N N . TRP B 1 196 ? -4.582 23.812 11.555 1 95.56 196 TRP B N 1
ATOM 4197 C CA . TRP B 1 196 ? -3.496 24.688 11.109 1 95.56 196 TRP B CA 1
ATOM 4198 C C . TRP B 1 196 ? -3.293 25.844 12.078 1 95.56 196 TRP B C 1
ATOM 4200 O O . TRP B 1 196 ? -4.113 26.062 12.969 1 95.56 196 TRP B O 1
ATOM 4210 N N . GLY B 1 197 ? -2.193 26.438 11.898 1 95.88 197 GLY B N 1
ATOM 4211 C CA . GLY B 1 197 ? -1.866 27.562 12.766 1 95.88 197 GLY B CA 1
ATOM 4212 C C . GLY B 1 197 ? -2.75 28.766 12.531 1 95.88 197 GLY B C 1
ATOM 4213 O O . GLY B 1 197 ? -2.752 29.344 11.445 1 95.88 197 GLY B O 1
ATOM 4214 N N . GLU B 1 198 ? -3.549 29.141 13.492 1 96.44 198 GLU B N 1
ATOM 4215 C CA . GLU B 1 198 ? -4.434 30.297 13.539 1 96.44 198 GLU B CA 1
ATOM 4216 C C . GLU B 1 198 ? -4.133 31.188 14.742 1 96.44 198 GLU B C 1
ATOM 4218 O O . GLU B 1 198 ? -3.348 30.812 15.617 1 96.44 198 GLU B O 1
ATOM 4223 N N . PRO B 1 199 ? -4.707 32.406 14.727 1 97.44 199 PRO B N 1
ATOM 4224 C CA . PRO B 1 199 ? -4.555 33.188 15.945 1 97.44 199 PRO B CA 1
ATOM 4225 C C . PRO B 1 199 ? -4.996 32.438 17.203 1 97.44 199 PRO B C 1
ATOM 4227 O O . PRO B 1 199 ? -5.879 31.578 17.125 1 97.44 199 PRO B O 1
ATOM 4230 N N . LEU B 1 200 ? -4.34 32.781 18.344 1 98.25 200 LEU B N 1
ATOM 4231 C CA . LEU B 1 200 ? -4.578 32.094 19.609 1 98.25 200 LEU B CA 1
ATOM 4232 C C . LEU B 1 200 ? -6.07 32.031 19.922 1 98.25 200 LEU B C 1
ATOM 4234 O O . LEU B 1 200 ? -6.578 30.984 20.328 1 98.25 200 LEU B O 1
ATOM 4238 N N . ALA B 1 201 ? -6.793 33.094 19.656 1 97.44 201 ALA B N 1
ATOM 4239 C CA . ALA B 1 201 ? -8.227 33.156 19.938 1 97.44 201 ALA B CA 1
ATOM 4240 C C . ALA B 1 201 ? -8.992 32.156 19.078 1 97.44 201 ALA B C 1
ATOM 4242 O O . ALA B 1 201 ? -9.922 31.484 19.562 1 97.44 201 ALA B O 1
ATOM 4243 N N . SER B 1 202 ? -8.609 32.062 17.828 1 96.81 202 SER B N 1
ATOM 4244 C CA . SER B 1 202 ? -9.266 31.156 16.906 1 96.81 202 SER B CA 1
ATOM 4245 C C . SER B 1 202 ? -8.984 29.703 17.297 1 96.81 202 SER B C 1
ATOM 4247 O O . SER B 1 202 ? -9.867 28.844 17.203 1 96.81 202 SER B O 1
ATOM 4249 N N . VAL B 1 203 ? -7.762 29.406 17.688 1 97.75 203 VAL B N 1
ATOM 4250 C CA . VAL B 1 203 ? -7.41 28.047 18.109 1 97.75 203 VAL B CA 1
ATOM 4251 C C . VAL B 1 203 ? -8.18 27.688 19.375 1 97.75 203 VAL B C 1
ATOM 4253 O O . VAL B 1 203 ? -8.664 26.562 19.5 1 97.75 203 VAL B O 1
ATOM 4256 N N . ARG B 1 204 ? -8.289 28.625 20.312 1 97.94 204 ARG B N 1
ATOM 4257 C CA . ARG B 1 204 ? -9.078 28.406 21.516 1 97.94 204 ARG B CA 1
ATOM 4258 C C . ARG B 1 204 ? -10.516 28.016 21.172 1 97.94 204 ARG B C 1
ATOM 4260 O O . ARG B 1 204 ? -11.078 27.094 21.766 1 97.94 204 ARG B O 1
ATOM 4267 N N . GLU B 1 205 ? -11.055 28.734 20.219 1 97.06 205 GLU B N 1
ATOM 4268 C CA . GLU B 1 205 ? -12.414 28.453 19.766 1 97.06 205 GLU B CA 1
ATOM 4269 C C . GLU B 1 205 ? -12.508 27.062 19.141 1 97.06 205 GLU B C 1
ATOM 4271 O O . GLU B 1 205 ? -13.461 26.328 19.406 1 97.06 205 GLU B O 1
ATOM 4276 N N . GLN B 1 206 ? -11.547 26.734 18.297 1 96.56 206 GLN B N 1
ATOM 4277 C CA . GLN B 1 206 ? -11.547 25.422 17.641 1 96.56 206 GLN B CA 1
ATOM 4278 C C . GLN B 1 206 ? -11.453 24.297 18.672 1 96.56 206 GLN B C 1
ATOM 4280 O O . GLN B 1 206 ? -12.133 23.281 18.547 1 96.56 206 GLN B O 1
ATOM 4285 N N . ILE B 1 207 ? -10.609 24.453 19.672 1 97.81 207 ILE B N 1
ATOM 4286 C CA . ILE B 1 207 ? -10.453 23.469 20.734 1 97.81 207 ILE B CA 1
ATOM 4287 C C . ILE B 1 207 ? -11.789 23.266 21.453 1 97.81 207 ILE B C 1
ATOM 4289 O O . ILE B 1 207 ? -12.195 22.125 21.703 1 97.81 207 ILE B O 1
ATOM 4293 N N . ALA B 1 208 ? -12.453 24.359 21.75 1 98 208 ALA B N 1
ATOM 4294 C CA . ALA B 1 208 ? -13.75 24.281 22.406 1 98 208 ALA B CA 1
ATOM 4295 C C . ALA B 1 208 ? -14.758 23.516 21.562 1 98 208 ALA B C 1
ATOM 4297 O O . ALA B 1 208 ? -15.539 22.719 22.078 1 98 208 ALA B O 1
ATOM 4298 N N . ARG B 1 209 ? -14.797 23.766 20.281 1 97.62 209 ARG B N 1
ATOM 4299 C CA . ARG B 1 209 ? -15.727 23.109 19.359 1 97.62 209 ARG B CA 1
ATOM 4300 C C . ARG B 1 209 ? -15.461 21.609 19.281 1 97.62 209 ARG B C 1
ATOM 4302 O O . ARG B 1 209 ? -16.406 20.812 19.297 1 97.62 209 ARG B O 1
ATOM 4309 N N . VAL B 1 210 ? -14.211 21.219 19.188 1 97.75 210 VAL B N 1
ATOM 4310 C CA . VAL B 1 210 ? -13.859 19.797 19.094 1 97.75 210 VAL B CA 1
ATOM 4311 C C . VAL B 1 210 ? -14.219 19.094 20.406 1 97.75 210 VAL B C 1
ATOM 4313 O O . VAL B 1 210 ? -14.727 17.969 20.391 1 97.75 210 VAL B O 1
ATOM 4316 N N . ARG B 1 211 ? -13.922 19.734 21.547 1 97.88 211 ARG B N 1
ATOM 4317 C CA . ARG B 1 211 ? -14.258 19.156 22.844 1 97.88 211 ARG B CA 1
ATOM 4318 C C . ARG B 1 211 ? -15.766 18.969 22.984 1 97.88 211 ARG B C 1
ATOM 4320 O O . ARG B 1 211 ? -16.219 17.953 23.516 1 97.88 211 ARG B O 1
ATOM 4327 N N . ALA B 1 212 ? -16.469 19.938 22.547 1 98.31 212 ALA B N 1
ATOM 4328 C CA . ALA B 1 212 ? -17.922 19.844 22.594 1 98.31 212 ALA B CA 1
ATOM 4329 C C . ALA B 1 212 ? -18.422 18.688 21.719 1 98.31 212 ALA B C 1
ATOM 4331 O O . ALA B 1 212 ? -19.344 17.969 22.109 1 98.31 212 ALA B O 1
ATOM 4332 N N . ALA B 1 213 ? -17.859 18.547 20.578 1 98.25 213 ALA B N 1
ATOM 4333 C CA . ALA B 1 213 ? -18.25 17.484 19.656 1 98.25 213 ALA B CA 1
ATOM 4334 C C . ALA B 1 213 ? -17.891 16.109 20.219 1 98.25 213 ALA B C 1
ATOM 4336 O O . ALA B 1 213 ? -18.562 15.117 19.922 1 98.25 213 ALA B O 1
ATOM 4337 N N . ALA B 1 214 ? -16.844 16.031 21.031 1 98.5 214 ALA B N 1
ATOM 4338 C CA . ALA B 1 214 ? -16.344 14.758 21.547 1 98.5 214 ALA B CA 1
ATOM 4339 C C . ALA B 1 214 ? -17.047 14.383 22.859 1 98.5 214 ALA B C 1
ATOM 4341 O O . ALA B 1 214 ? -17.078 13.211 23.234 1 98.5 214 ALA B O 1
ATOM 4342 N N . ALA B 1 215 ? -17.594 15.344 23.547 1 98.19 215 ALA B N 1
ATOM 4343 C CA . ALA B 1 215 ? -18.172 15.188 24.875 1 98.19 215 ALA B CA 1
ATOM 4344 C C . ALA B 1 215 ? -19.234 14.094 24.906 1 98.19 215 ALA B C 1
ATOM 4346 O O . ALA B 1 215 ? -19.234 13.25 25.797 1 98.19 215 ALA B O 1
ATOM 4347 N N . PRO B 1 216 ? -20.172 14.039 23.922 1 98.19 216 PRO B N 1
ATOM 4348 C CA . PRO B 1 216 ? -21.203 13.008 23.938 1 98.19 216 PRO B CA 1
ATOM 4349 C C . PRO B 1 216 ? -20.641 11.586 23.922 1 98.19 216 PRO B C 1
ATOM 4351 O O . PRO B 1 216 ? -21.328 10.633 24.297 1 98.19 216 PRO B O 1
ATOM 4354 N N . PHE B 1 217 ? -19.453 11.461 23.484 1 97.75 217 PHE B N 1
ATOM 4355 C CA . PHE B 1 217 ? -18.828 10.148 23.375 1 97.75 217 PHE B CA 1
ATOM 4356 C C . PHE B 1 217 ? -17.891 9.891 24.531 1 97.75 217 PHE B C 1
ATOM 4358 O O . PHE B 1 217 ? -17.188 8.875 24.562 1 97.75 217 PHE B O 1
ATOM 4365 N N . GLY B 1 218 ? -17.734 10.836 25.453 1 98.06 218 GLY B N 1
ATOM 4366 C CA . GLY B 1 218 ? -16.828 10.703 26.594 1 98.06 218 GLY B CA 1
ATOM 4367 C C . GLY B 1 218 ? -15.367 10.742 26.188 1 98.06 218 GLY B C 1
ATOM 4368 O O . GLY B 1 218 ? -14.531 10.094 26.828 1 98.06 218 GLY B O 1
ATOM 4369 N N . ARG B 1 219 ? -15.094 11.414 25.094 1 97.75 219 ARG B N 1
ATOM 4370 C CA . ARG B 1 219 ? -13.734 11.453 24.562 1 97.75 219 ARG B CA 1
ATOM 4371 C C . ARG B 1 219 ? -13.109 12.828 24.75 1 97.75 219 ARG B C 1
ATOM 4373 O O . ARG B 1 219 ? -13.828 13.82 24.906 1 97.75 219 ARG B O 1
ATOM 4380 N N . ALA B 1 220 ? -11.805 12.891 24.766 1 96.62 220 ALA B N 1
ATOM 4381 C CA . ALA B 1 220 ? -11.008 14.117 24.859 1 96.62 220 ALA B CA 1
ATOM 4382 C C . ALA B 1 220 ? -9.797 14.062 23.938 1 96.62 220 ALA B C 1
ATOM 4384 O O . ALA B 1 220 ? -8.672 13.836 24.391 1 96.62 220 ALA B O 1
ATOM 4385 N N . PRO B 1 221 ? -10.031 14.25 22.672 1 97.69 221 PRO B N 1
ATOM 4386 C CA . PRO B 1 221 ? -8.914 14.188 21.734 1 97.69 221 PRO B CA 1
ATOM 4387 C C . PRO B 1 221 ? -7.793 15.172 22.062 1 97.69 221 PRO B C 1
ATOM 4389 O O . PRO B 1 221 ? -8.062 16.281 22.516 1 97.69 221 PRO B O 1
ATOM 4392 N N . ARG B 1 222 ? -6.598 14.711 21.891 1 98.12 222 ARG B N 1
ATOM 4393 C CA . ARG B 1 222 ? -5.477 15.648 21.953 1 98.12 222 ARG B CA 1
ATOM 4394 C C . ARG B 1 222 ? -5.516 16.609 20.766 1 98.12 222 ARG B C 1
ATOM 4396 O O . ARG B 1 222 ? -6.223 16.375 19.781 1 98.12 222 ARG B O 1
ATOM 4403 N N . ILE B 1 223 ? -4.77 17.703 20.891 1 98.5 223 ILE B N 1
ATOM 4404 C CA . ILE B 1 223 ? -4.84 18.766 19.875 1 98.5 223 ILE B CA 1
ATOM 4405 C C . ILE B 1 223 ? -3.471 18.953 19.234 1 98.5 223 ILE B C 1
ATOM 4407 O O . ILE B 1 223 ? -2.457 19.062 19.922 1 98.5 223 ILE B O 1
ATOM 4411 N N . SER B 1 224 ? -3.486 18.938 17.938 1 98.62 224 SER B N 1
ATOM 4412 C CA . SER B 1 224 ? -2.301 19.234 17.141 1 98.62 224 SER B CA 1
ATOM 4413 C C . SER B 1 224 ? -2.482 20.516 16.344 1 98.62 224 SER B C 1
ATOM 4415 O O . SER B 1 224 ? -3.539 20.734 15.75 1 98.62 224 SER B O 1
ATOM 4417 N N . VAL B 1 225 ? -1.491 21.391 16.297 1 98.31 225 VAL B N 1
ATOM 4418 C CA . VAL B 1 225 ? -1.502 22.578 15.453 1 98.31 225 VAL B CA 1
ATOM 4419 C C . VAL B 1 225 ? -0.267 22.594 14.555 1 98.31 225 VAL B C 1
ATOM 4421 O O . VAL B 1 225 ? 0.833 22.25 15 1 98.31 225 VAL B O 1
ATOM 4424 N N . SER B 1 226 ? -0.44 22.938 13.344 1 97.94 226 SER B N 1
ATOM 4425 C CA . SER B 1 226 ? 0.633 22.875 12.352 1 97.94 226 SER B CA 1
ATOM 4426 C C . SER B 1 226 ? 1.119 24.266 11.984 1 97.94 226 SER B C 1
ATOM 4428 O O . SER B 1 226 ? 0.312 25.172 11.734 1 97.94 226 SER B O 1
ATOM 4430 N N . PHE B 1 227 ? 2.412 24.453 11.977 1 97.69 227 PHE B N 1
ATOM 4431 C CA . PHE B 1 227 ? 3.049 25.703 11.57 1 97.69 227 PHE B CA 1
ATOM 4432 C C . PHE B 1 227 ? 4.215 25.438 10.633 1 97.69 227 PHE B C 1
ATOM 4434 O O . PHE B 1 227 ? 4.684 24.312 10.516 1 97.69 227 PHE B O 1
ATOM 4441 N N . ARG B 1 228 ? 4.648 26.469 9.945 1 97.06 228 ARG B N 1
ATOM 4442 C CA . ARG B 1 228 ? 5.883 26.469 9.172 1 97.06 228 ARG B CA 1
ATOM 4443 C C . ARG B 1 228 ? 6.883 27.484 9.734 1 97.06 228 ARG B C 1
ATOM 4445 O O . ARG B 1 228 ? 7.156 28.5 9.109 1 97.06 228 ARG B O 1
ATOM 4452 N N . PRO B 1 229 ? 7.504 27.125 10.82 1 98.25 229 PRO B N 1
ATOM 4453 C CA . PRO B 1 229 ? 8.367 28.078 11.508 1 98.25 229 PRO B CA 1
ATOM 4454 C C . PRO B 1 229 ? 9.492 28.609 10.617 1 98.25 229 PRO B C 1
ATOM 4456 O O . PRO B 1 229 ? 10.062 27.844 9.828 1 98.25 229 PRO B O 1
ATOM 4459 N N . ILE B 1 230 ? 9.758 29.859 10.703 1 98.44 230 ILE B N 1
ATOM 4460 C CA . ILE B 1 230 ? 10.898 30.531 10.094 1 98.44 230 ILE B CA 1
ATOM 4461 C C . ILE B 1 230 ? 11.812 31.078 11.188 1 98.44 230 ILE B C 1
ATOM 4463 O O . ILE B 1 230 ? 11.477 32.094 11.828 1 98.44 230 ILE B O 1
ATOM 4467 N N . VAL B 1 231 ? 12.977 30.438 11.344 1 98.56 231 VAL B N 1
ATOM 4468 C CA . VAL B 1 231 ? 13.836 30.75 12.477 1 98.56 231 VAL B CA 1
ATOM 4469 C C . VAL B 1 231 ? 15.188 31.25 11.969 1 98.56 231 VAL B C 1
ATOM 4471 O O . VAL B 1 231 ? 15.641 30.859 10.891 1 98.56 231 VAL B O 1
ATOM 4474 N N . ALA B 1 232 ? 15.773 32.156 12.68 1 98.31 232 ALA B N 1
ATOM 4475 C CA . ALA B 1 232 ? 17.125 32.656 12.469 1 98.31 232 ALA B CA 1
ATOM 4476 C C . ALA B 1 232 ? 17.766 33.094 13.789 1 98.31 232 ALA B C 1
ATOM 4478 O O . ALA B 1 232 ? 17.109 33.094 14.828 1 98.31 232 ALA B O 1
ATOM 4479 N N . ASP B 1 233 ? 19.031 33.469 13.727 1 97.88 233 ASP B N 1
ATOM 4480 C CA . ASP B 1 233 ? 19.781 33.812 14.922 1 97.88 233 ASP B CA 1
ATOM 4481 C C . ASP B 1 233 ? 19.25 35.094 15.57 1 97.88 233 ASP B C 1
ATOM 4483 O O . ASP B 1 233 ? 19.328 35.25 16.781 1 97.88 233 ASP B O 1
ATO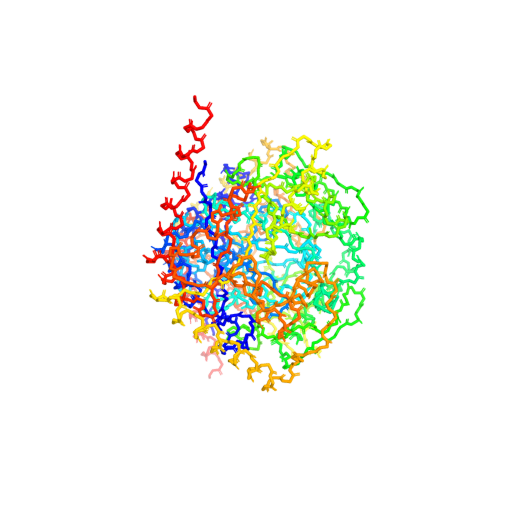M 4487 N N . THR B 1 234 ? 18.734 35.969 14.711 1 98.56 234 THR B N 1
ATOM 4488 C CA . THR B 1 234 ? 18.141 37.219 15.211 1 98.56 234 THR B CA 1
ATOM 4489 C C . THR B 1 234 ? 16.719 37.375 14.672 1 98.56 234 THR B C 1
ATOM 4491 O O . THR B 1 234 ? 16.375 36.844 13.625 1 98.56 234 THR B O 1
ATOM 4494 N N . GLU B 1 235 ? 16.016 38.125 15.461 1 98.31 235 GLU B N 1
ATOM 4495 C CA . GLU B 1 235 ? 14.648 38.406 15.031 1 98.31 235 GLU B CA 1
ATOM 4496 C C . GLU B 1 235 ? 14.625 39.094 13.664 1 98.31 235 GLU B C 1
ATOM 4498 O O . GLU B 1 235 ? 13.828 38.719 12.797 1 98.31 235 GLU B O 1
ATOM 4503 N N . ALA B 1 236 ? 15.484 40.094 13.484 1 98.56 236 ALA B N 1
ATOM 4504 C CA . ALA B 1 236 ? 15.547 40.812 12.211 1 98.56 236 ALA B CA 1
ATOM 4505 C C . ALA B 1 236 ? 15.867 39.875 11.062 1 98.56 236 ALA B C 1
ATOM 4507 O O . ALA B 1 236 ? 15.258 39.969 9.992 1 98.56 236 ALA B O 1
ATOM 4508 N N . ALA B 1 237 ? 16.781 39.031 11.281 1 98.69 237 ALA B N 1
ATOM 4509 C CA . ALA B 1 237 ? 17.172 38.062 10.25 1 98.69 237 ALA B CA 1
ATOM 4510 C C . ALA B 1 237 ? 16.016 37.125 9.922 1 98.69 237 ALA B C 1
ATOM 4512 O O . ALA B 1 237 ? 15.852 36.719 8.773 1 98.69 237 ALA B O 1
ATOM 4513 N N . ALA B 1 238 ? 15.273 36.719 10.914 1 98.69 238 ALA B N 1
ATOM 4514 C CA . ALA B 1 238 ? 14.133 35.812 10.703 1 98.69 238 ALA B CA 1
ATOM 4515 C C . ALA B 1 238 ? 13.07 36.469 9.828 1 98.69 238 ALA B C 1
ATOM 4517 O O . ALA B 1 238 ? 12.531 35.844 8.914 1 98.69 238 ALA B O 1
ATOM 4518 N N . TRP B 1 239 ? 12.789 37.719 10.109 1 98.56 239 TRP B N 1
ATOM 4519 C CA . TRP B 1 239 ? 11.781 38.438 9.328 1 98.56 239 TRP B CA 1
ATOM 4520 C C . TRP B 1 239 ? 12.273 38.688 7.906 1 98.56 239 TRP B C 1
ATOM 4522 O O . TRP B 1 239 ? 11.492 38.656 6.957 1 98.56 239 TRP B O 1
ATOM 4532 N N . GLU B 1 240 ? 13.562 38.969 7.766 1 98.62 240 GLU B N 1
ATOM 4533 C CA . GLU B 1 240 ? 14.133 39.094 6.43 1 98.62 240 GLU B CA 1
ATOM 4534 C C . GLU B 1 240 ? 13.992 37.781 5.652 1 98.62 240 GLU B C 1
ATOM 4536 O O . GLU B 1 240 ? 13.656 37.781 4.465 1 98.62 240 GLU B O 1
ATOM 4541 N N . LYS B 1 241 ? 14.258 36.719 6.34 1 98.19 241 LYS B N 1
ATOM 4542 C CA . LYS B 1 241 ? 14.102 35.406 5.746 1 98.19 241 LYS B CA 1
ATOM 4543 C C . LYS B 1 241 ? 12.656 35.156 5.328 1 98.19 241 LYS B C 1
ATOM 4545 O O . LYS B 1 241 ? 12.398 34.594 4.262 1 98.19 241 LYS B O 1
ATOM 4550 N N . ALA B 1 242 ? 11.727 35.531 6.105 1 97.94 242 ALA B N 1
ATOM 4551 C CA . ALA B 1 242 ? 10.305 35.375 5.809 1 97.94 242 ALA B CA 1
ATOM 4552 C C . ALA B 1 242 ? 9.93 36.125 4.527 1 97.94 242 ALA B C 1
ATOM 4554 O O . ALA B 1 242 ? 9.242 35.562 3.664 1 97.94 242 ALA B O 1
ATOM 4555 N N . GLU B 1 243 ? 10.422 37.344 4.449 1 97.69 243 GLU B N 1
ATOM 4556 C CA . GLU B 1 243 ? 10.109 38.156 3.268 1 97.69 243 GLU B CA 1
ATOM 4557 C C . GLU B 1 243 ? 10.766 37.562 2.02 1 97.69 243 GLU B C 1
ATOM 4559 O O . GLU B 1 243 ? 10.188 37.594 0.929 1 97.69 243 GLU B O 1
ATOM 4564 N N . ALA B 1 244 ? 11.945 37.062 2.201 1 97.62 244 ALA B N 1
ATOM 4565 C CA . ALA B 1 244 ? 12.602 36.406 1.078 1 97.62 244 ALA B CA 1
ATOM 4566 C C . ALA B 1 244 ? 11.797 35.188 0.612 1 97.62 244 ALA B C 1
ATOM 4568 O O . ALA B 1 244 ? 11.695 34.938 -0.589 1 97.62 244 ALA B O 1
ATOM 4569 N N . ILE B 1 245 ? 11.273 34.406 1.525 1 96 245 ILE B N 1
ATOM 4570 C CA . ILE B 1 245 ? 10.445 33.25 1.227 1 96 245 ILE B CA 1
ATOM 4571 C C . ILE B 1 245 ? 9.18 33.688 0.498 1 96 245 ILE B C 1
ATOM 4573 O O . ILE B 1 245 ? 8.773 33.062 -0.488 1 96 245 ILE B O 1
ATOM 4577 N N . ARG B 1 246 ? 8.57 34.781 0.984 1 95.56 246 ARG B N 1
ATOM 4578 C CA . ARG B 1 246 ? 7.379 35.312 0.325 1 95.56 246 ARG B CA 1
ATOM 4579 C C . ARG B 1 246 ? 7.652 35.594 -1.149 1 95.56 246 ARG B C 1
ATOM 4581 O O . ARG B 1 246 ? 6.855 35.219 -2.014 1 95.56 246 ARG B O 1
ATOM 4588 N N . GLU B 1 247 ? 8.75 36.219 -1.402 1 96.12 247 GLU B N 1
ATOM 4589 C CA . GLU B 1 247 ? 9.094 36.594 -2.771 1 96.12 247 GLU B CA 1
ATOM 4590 C C . GLU B 1 247 ? 9.391 35.344 -3.619 1 96.12 247 GLU B C 1
ATOM 4592 O O . GLU B 1 247 ? 9.031 35.312 -4.801 1 96.12 247 GLU B O 1
ATOM 4597 N N . ARG B 1 248 ? 10.023 34.438 -3.021 1 93.81 248 ARG B N 1
ATOM 4598 C CA . ARG B 1 248 ? 10.305 33.188 -3.727 1 93.81 248 ARG B CA 1
ATOM 4599 C C . ARG B 1 248 ? 9.008 32.469 -4.105 1 93.81 248 ARG B C 1
ATOM 4601 O O . ARG B 1 248 ? 8.867 32 -5.234 1 93.81 248 ARG B O 1
ATOM 4608 N N . VAL B 1 249 ? 8.094 32.344 -3.174 1 92.75 249 VAL B N 1
ATOM 4609 C CA . VAL B 1 249 ? 6.816 31.688 -3.412 1 92.75 249 VAL B CA 1
ATOM 4610 C C . VAL B 1 249 ? 6.039 32.438 -4.488 1 92.75 249 VAL B C 1
ATOM 4612 O O . VAL B 1 249 ? 5.473 31.828 -5.395 1 92.75 249 VAL B O 1
ATOM 4615 N N . ARG B 1 250 ? 6.066 33.75 -4.387 1 94.44 250 ARG B N 1
ATOM 4616 C CA . ARG B 1 250 ? 5.395 34.562 -5.375 1 94.44 250 ARG B CA 1
ATOM 4617 C C . ARG B 1 250 ? 5.949 34.312 -6.773 1 94.44 250 ARG B C 1
ATOM 4619 O O . ARG B 1 250 ? 5.191 34.125 -7.723 1 94.44 250 ARG B O 1
ATOM 4626 N N . ALA B 1 251 ? 7.238 34.375 -6.855 1 93.88 251 ALA B N 1
ATOM 4627 C CA . ALA B 1 251 ? 7.898 34.188 -8.148 1 93.88 251 ALA B CA 1
ATOM 4628 C C . ALA B 1 251 ? 7.586 32.812 -8.727 1 93.88 251 ALA B C 1
ATOM 4630 O O . ALA B 1 251 ? 7.352 32.688 -9.938 1 93.88 251 ALA B O 1
ATOM 4631 N N . ALA B 1 252 ? 7.645 31.812 -7.867 1 89.88 252 ALA B N 1
ATOM 4632 C CA . ALA B 1 252 ? 7.375 30.438 -8.312 1 89.88 252 ALA B CA 1
ATOM 4633 C C . ALA B 1 252 ? 5.945 30.312 -8.828 1 89.88 252 ALA B C 1
ATOM 4635 O O . ALA B 1 252 ? 5.707 29.672 -9.867 1 89.88 252 ALA B O 1
ATOM 4636 N N . ARG B 1 253 ? 4.977 30.844 -8.164 1 90.56 253 ARG B N 1
ATOM 4637 C CA . ARG B 1 253 ? 3.578 30.766 -8.57 1 90.56 253 ARG B CA 1
ATOM 4638 C C . ARG B 1 253 ? 3.355 31.5 -9.898 1 90.56 253 ARG B C 1
ATOM 4640 O O . ARG B 1 253 ? 2.682 30.969 -10.789 1 90.56 253 ARG B O 1
ATOM 4647 N N . LEU B 1 254 ? 3.945 32.656 -10.008 1 93.19 254 LEU B N 1
ATOM 4648 C CA . LEU B 1 254 ? 3.82 33.406 -11.242 1 93.19 254 LEU B CA 1
ATOM 4649 C C . LEU B 1 254 ? 4.438 32.625 -12.414 1 93.19 254 LEU B C 1
ATOM 4651 O O . LEU B 1 254 ? 3.854 32.562 -13.492 1 93.19 254 LEU B O 1
ATOM 4655 N N . ALA B 1 255 ? 5.562 32.062 -12.141 1 90.5 255 ALA B N 1
ATOM 4656 C CA . ALA B 1 255 ? 6.258 31.328 -13.18 1 90.5 255 ALA B CA 1
ATOM 4657 C C . ALA B 1 255 ? 5.43 30.125 -13.625 1 90.5 255 ALA B C 1
ATOM 4659 O O . ALA B 1 255 ? 5.5 29.703 -14.789 1 90.5 255 ALA B O 1
ATOM 4660 N N . ASN B 1 256 ? 4.582 29.578 -12.758 1 87.81 256 ASN B N 1
AT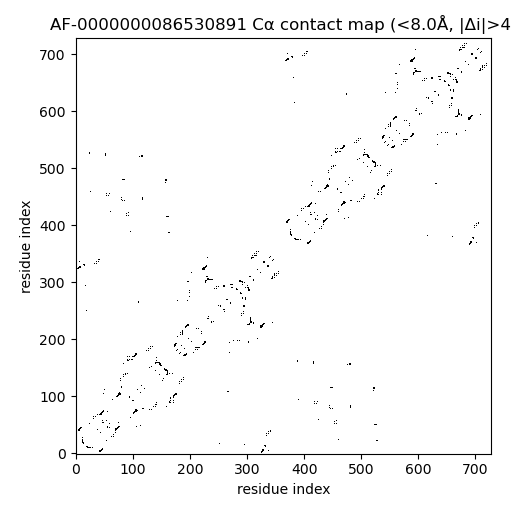OM 4661 C CA . ASN B 1 256 ? 3.805 28.375 -13.062 1 87.81 256 ASN B CA 1
ATOM 4662 C C . ASN B 1 256 ? 2.361 28.719 -13.422 1 87.81 256 ASN B C 1
ATOM 4664 O O . ASN B 1 256 ? 1.509 27.844 -13.5 1 87.81 256 ASN B O 1
ATOM 4668 N N . GLY B 1 257 ? 2.104 29.922 -13.508 1 88.5 257 GLY B N 1
ATOM 4669 C CA . GLY B 1 257 ? 0.783 30.375 -13.914 1 88.5 257 GLY B CA 1
ATOM 4670 C C . GLY B 1 257 ? -0.276 30.172 -12.852 1 88.5 257 GLY B C 1
ATOM 4671 O O . GLY B 1 257 ? -1.452 29.969 -13.164 1 88.5 257 GLY B O 1
ATOM 4672 N N . GLN B 1 258 ? 0.091 30.141 -11.625 1 88.94 258 GLN B N 1
ATOM 4673 C CA . GLN B 1 258 ? -0.838 29.969 -10.516 1 88.94 258 GLN B CA 1
ATOM 4674 C C . GLN B 1 258 ? -1.285 31.312 -9.953 1 88.94 258 GLN B C 1
ATOM 4676 O O . GLN B 1 258 ? -0.518 32.281 -9.961 1 88.94 258 GLN B O 1
ATOM 4681 N N . PRO B 1 259 ? -2.482 31.406 -9.508 1 90.56 259 PRO B N 1
ATOM 4682 C CA . PRO B 1 259 ? -2.961 32.688 -8.969 1 90.56 259 PRO B CA 1
ATOM 4683 C C . PRO B 1 259 ? -2.232 33.094 -7.691 1 90.56 259 PRO B C 1
ATOM 4685 O O . PRO B 1 259 ? -1.898 32.219 -6.863 1 90.56 259 PRO B O 1
ATOM 4688 N N . ILE B 1 260 ? -2.037 34.312 -7.562 1 92 260 ILE B N 1
ATOM 4689 C CA . ILE B 1 260 ? -1.416 34.844 -6.352 1 92 260 ILE B CA 1
ATOM 4690 C C . ILE B 1 260 ? -2.426 35.688 -5.578 1 92 260 ILE B C 1
ATOM 4692 O O . ILE B 1 260 ? -2.096 36.281 -4.547 1 92 260 ILE B O 1
ATOM 4696 N N . ALA B 1 261 ? -3.605 35.844 -6.117 1 90.75 261 ALA B N 1
ATOM 4697 C CA . ALA B 1 261 ? -4.715 36.562 -5.508 1 90.75 261 ALA B CA 1
ATOM 4698 C C . ALA B 1 261 ? -6.055 36.031 -6.004 1 90.75 261 ALA B C 1
ATOM 4700 O O . ALA B 1 261 ? -6.105 35.125 -6.82 1 90.75 261 ALA B O 1
ATOM 4701 N N . GLY B 1 262 ? -7.109 36.5 -5.289 1 90.38 262 GLY B N 1
ATOM 4702 C CA . GLY B 1 262 ? -8.438 36.125 -5.742 1 90.38 262 GLY B CA 1
ATOM 4703 C C . GLY B 1 262 ? -8.789 34.656 -5.453 1 90.38 262 GLY B C 1
ATOM 4704 O O . GLY B 1 262 ? -9.461 34.031 -6.254 1 90.38 262 GLY B O 1
ATOM 4705 N N . HIS B 1 263 ? -8.219 34.188 -4.344 1 90.56 263 HIS B N 1
ATOM 4706 C CA . HIS B 1 263 ? -8.422 32.781 -3.99 1 90.56 263 HIS B CA 1
ATOM 4707 C C . HIS B 1 263 ? -9.812 32.562 -3.4 1 90.56 263 HIS B C 1
ATOM 4709 O O . HIS B 1 263 ? -10.359 33.438 -2.729 1 90.56 263 HIS B O 1
ATOM 4715 N N . ALA B 1 264 ? -10.422 31.359 -3.746 1 87.31 264 ALA B N 1
ATOM 4716 C CA . ALA B 1 264 ? -11.703 30.922 -3.184 1 87.31 264 ALA B CA 1
ATOM 4717 C C . ALA B 1 264 ? -11.656 29.453 -2.785 1 87.31 264 ALA B C 1
ATOM 4719 O O . ALA B 1 264 ? -12.297 28.609 -3.418 1 87.31 264 ALA B O 1
ATOM 4720 N N . PRO B 1 265 ? -10.914 29.234 -1.708 1 88.31 265 PRO B N 1
ATOM 4721 C CA . PRO B 1 265 ? -10.789 27.844 -1.309 1 88.31 265 PRO B CA 1
ATOM 4722 C C . PRO B 1 265 ? -12.125 27.219 -0.882 1 88.31 265 PRO B C 1
ATOM 4724 O O . PRO B 1 265 ? -12.984 27.938 -0.355 1 88.31 265 PRO B O 1
ATOM 4727 N N . GLN B 1 266 ? -12.242 25.828 -1 1 85.44 266 GLN B N 1
ATOM 4728 C CA . GLN B 1 266 ? -13.469 25.109 -0.691 1 85.44 266 GLN B CA 1
ATOM 4729 C C . GLN B 1 266 ? -13.492 24.641 0.762 1 85.44 266 GLN B C 1
ATOM 4731 O O . GLN B 1 266 ? -14.547 24.578 1.389 1 85.44 266 GLN B O 1
ATOM 4736 N N . ASN B 1 267 ? -12.359 24.297 1.257 1 85.88 267 ASN B N 1
ATOM 4737 C CA . ASN B 1 267 ? -12.32 23.719 2.592 1 85.88 267 ASN B CA 1
ATOM 4738 C C . ASN B 1 267 ? -12.414 24.797 3.676 1 85.88 267 ASN B C 1
ATOM 4740 O O . ASN B 1 267 ? -11.867 25.891 3.518 1 85.88 267 ASN B O 1
ATOM 4744 N N . ALA B 1 268 ? -13.07 24.516 4.777 1 87.62 268 ALA B N 1
ATOM 4745 C CA . ALA B 1 268 ? -13.352 25.438 5.863 1 87.62 268 ALA B CA 1
ATOM 4746 C C . ALA B 1 268 ? -12.07 25.922 6.523 1 87.62 268 ALA B C 1
ATOM 4748 O O . ALA B 1 268 ? -11.977 27.078 6.941 1 87.62 268 ALA B O 1
ATOM 4749 N N . GLY B 1 269 ? -11.07 25.078 6.629 1 88 269 GLY B N 1
ATOM 4750 C CA . GLY B 1 269 ? -9.797 25.484 7.215 1 88 269 GLY B CA 1
ATOM 4751 C C . GLY B 1 269 ? -9.109 26.594 6.449 1 88 269 GLY B C 1
ATOM 4752 O O . GLY B 1 269 ? -8.641 27.562 7.047 1 88 269 GLY B O 1
ATOM 4753 N N . SER B 1 270 ? -9.109 26.469 5.176 1 90 270 SER B N 1
ATOM 4754 C CA . SER B 1 270 ? -8.508 27.5 4.332 1 90 270 SER B CA 1
ATOM 4755 C C . SER B 1 270 ? -9.297 28.797 4.406 1 90 270 SER B C 1
ATOM 4757 O O . SER B 1 270 ? -8.719 29.891 4.395 1 90 270 SER B O 1
ATOM 4759 N N . GLN B 1 271 ? -10.617 28.719 4.465 1 91.31 271 GLN B N 1
ATOM 4760 C CA . GLN B 1 271 ? -11.453 29.906 4.598 1 91.31 271 GLN B CA 1
ATOM 4761 C C . GLN B 1 271 ? -11.141 30.656 5.887 1 91.31 271 GLN B C 1
ATOM 4763 O O . GLN B 1 271 ? -11.039 31.891 5.883 1 91.31 271 GLN B O 1
ATOM 4768 N N . ARG B 1 272 ? -10.945 29.938 6.891 1 90.62 272 ARG B N 1
ATOM 4769 C CA . ARG B 1 272 ? -10.602 30.547 8.172 1 90.62 272 ARG B CA 1
ATOM 4770 C C . ARG B 1 272 ? -9.25 31.25 8.109 1 90.62 272 ARG B C 1
ATOM 4772 O O . ARG B 1 272 ? -9.102 32.375 8.609 1 90.62 272 ARG B O 1
ATOM 4779 N N . LEU B 1 273 ? -8.289 30.594 7.492 1 92.62 273 LEU B N 1
ATOM 4780 C CA . LEU B 1 273 ? -6.949 31.172 7.395 1 92.62 273 LEU B CA 1
ATOM 4781 C C . LEU B 1 273 ? -6.961 32.406 6.527 1 92.62 273 LEU B C 1
ATOM 4783 O O . LEU B 1 273 ? -6.246 33.375 6.809 1 92.62 273 LEU B O 1
ATOM 4787 N N . MET B 1 274 ? -7.797 32.375 5.496 1 92.56 274 MET B N 1
ATOM 4788 C CA . MET B 1 274 ? -7.922 33.531 4.645 1 92.56 274 MET B CA 1
ATOM 4789 C C . MET B 1 274 ? -8.539 34.719 5.41 1 92.56 274 MET B C 1
ATOM 4791 O O . MET B 1 274 ? -8.141 35.844 5.234 1 92.56 274 MET B O 1
ATOM 4795 N N . ALA B 1 275 ? -9.516 34.406 6.227 1 92.5 275 ALA B N 1
ATOM 4796 C CA . ALA B 1 275 ? -10.133 35.438 7.062 1 92.5 275 ALA B CA 1
ATOM 4797 C C . ALA B 1 275 ? -9.117 36.062 8.023 1 92.5 275 ALA B C 1
ATOM 4799 O O . ALA B 1 275 ? -9.102 37.25 8.242 1 92.5 275 ALA B O 1
ATOM 4800 N N . ALA B 1 276 ? -8.281 35.25 8.602 1 92.69 276 ALA B N 1
ATOM 4801 C CA . ALA B 1 276 ? -7.23 35.719 9.492 1 92.69 276 ALA B CA 1
ATOM 4802 C C . ALA B 1 276 ? -6.215 36.562 8.727 1 92.69 276 ALA B C 1
ATOM 4804 O O . ALA B 1 276 ? -5.805 37.625 9.195 1 92.69 276 ALA B O 1
ATOM 4805 N N . ALA B 1 277 ? -5.84 36.062 7.586 1 92.06 277 ALA B N 1
ATOM 4806 C CA . ALA B 1 277 ? -4.852 36.75 6.758 1 92.06 277 ALA B CA 1
ATOM 4807 C C . ALA B 1 277 ? -5.336 38.156 6.363 1 92.06 277 ALA B C 1
ATOM 4809 O O . ALA B 1 277 ? -4.531 39.062 6.184 1 92.06 277 ALA B O 1
ATOM 4810 N N . ALA B 1 278 ? -6.637 38.281 6.211 1 91.81 278 ALA B N 1
ATOM 4811 C CA . ALA B 1 278 ? -7.234 39.562 5.832 1 91.81 278 ALA B CA 1
ATOM 4812 C C . ALA B 1 278 ? -7.062 40.594 6.945 1 91.81 278 ALA B C 1
ATOM 4814 O O . ALA B 1 278 ? -7.148 41.812 6.699 1 91.81 278 ALA B O 1
ATOM 4815 N N . GLN B 1 279 ? -6.785 40.125 8.109 1 93.19 279 GLN B N 1
ATOM 4816 C CA . GLN B 1 279 ? -6.645 41.031 9.242 1 93.19 279 GLN B CA 1
ATOM 4817 C C . GLN B 1 279 ? -5.25 41.656 9.281 1 93.19 279 GLN B C 1
ATOM 4819 O O . GLN B 1 279 ? -5.035 42.656 9.953 1 93.19 279 GLN B O 1
ATOM 4824 N N . GLY B 1 280 ? -4.285 41.031 8.68 1 92.06 280 GLY B N 1
ATOM 4825 C CA . GLY B 1 280 ? -2.914 41.531 8.656 1 92.06 280 GLY B CA 1
ATOM 4826 C C . GLY B 1 280 ? -1.904 40.438 8.352 1 92.06 280 GLY B C 1
ATOM 4827 O O . GLY B 1 280 ? -2.234 39.25 8.391 1 92.06 280 GLY B O 1
ATOM 4828 N N . ASP B 1 281 ? -0.713 40.875 8.148 1 94.5 281 ASP B N 1
ATOM 4829 C CA . ASP B 1 281 ? 0.355 39.938 7.801 1 94.5 281 ASP B CA 1
ATOM 4830 C C . ASP B 1 281 ? 0.886 39.219 9.039 1 94.5 281 ASP B C 1
ATOM 4832 O O . ASP B 1 281 ? 1.359 38.094 8.953 1 94.5 281 ASP B O 1
ATOM 4836 N N . VAL B 1 282 ? 0.904 39.969 10.094 1 97.44 282 VAL B N 1
ATOM 4837 C CA . VAL B 1 282 ? 1.42 39.406 11.336 1 97.44 282 VAL B CA 1
ATOM 4838 C C . VAL B 1 282 ? 0.36 39.531 12.43 1 97.44 282 VAL B C 1
ATOM 4840 O O . VAL B 1 282 ? -0.125 40.625 12.727 1 97.44 282 VAL B O 1
ATOM 4843 N N . LEU B 1 283 ? 0.043 38.344 12.969 1 97 283 LEU B N 1
ATOM 4844 C CA . LEU B 1 283 ? -0.95 38.25 14.031 1 97 283 LEU B CA 1
ATOM 4845 C C . LEU B 1 283 ? -0.336 37.656 15.297 1 97 283 LEU B C 1
ATOM 4847 O O . LEU B 1 283 ? 0.661 36.938 15.227 1 97 283 LEU B O 1
ATOM 4851 N N . ASP B 1 284 ? -0.863 37.875 16.594 1 94.62 284 ASP B N 1
ATOM 4852 C CA . ASP B 1 284 ? -0.425 37.344 17.891 1 94.62 284 ASP B CA 1
ATOM 4853 C C . ASP B 1 284 ? 1.083 37.5 18.062 1 94.62 284 ASP B C 1
ATOM 4855 O O . ASP B 1 284 ? 1.768 36.594 18.5 1 94.62 284 ASP B O 1
ATOM 4859 N N . GLU B 1 285 ? 1.661 38.5 17.641 1 92.81 285 GLU B N 1
ATOM 4860 C CA . GLU B 1 285 ? 3.047 38.938 17.797 1 92.81 285 GLU B CA 1
ATOM 4861 C C . GLU B 1 285 ? 3.928 38.375 16.688 1 92.81 285 GLU B C 1
ATOM 4863 O O . GLU B 1 285 ? 4.77 39.062 16.125 1 92.81 285 GLU B O 1
ATOM 4868 N N . ARG B 1 286 ? 3.723 36.969 16.375 1 96 286 ARG B N 1
ATOM 4869 C CA . ARG B 1 286 ? 4.719 36.375 15.492 1 96 286 ARG B CA 1
ATOM 4870 C C . ARG B 1 286 ? 4.059 35.469 14.43 1 96 286 ARG B C 1
ATOM 4872 O O . ARG B 1 286 ? 4.738 34.938 13.57 1 96 286 ARG B O 1
ATOM 4879 N N . LEU B 1 287 ? 2.775 35.281 14.5 1 98.19 287 LEU B N 1
ATOM 4880 C CA . LEU B 1 287 ? 2.074 34.5 13.492 1 98.19 287 LEU B CA 1
ATOM 4881 C C . LEU B 1 287 ? 2.043 35.219 12.156 1 98.19 287 LEU B C 1
ATOM 4883 O O . LEU B 1 287 ? 1.382 36.25 12.023 1 98.19 287 LEU B O 1
ATOM 4887 N N . TRP B 1 288 ? 2.756 34.688 11.195 1 97.94 288 TRP B N 1
ATOM 4888 C CA . TRP B 1 288 ? 2.941 35.344 9.906 1 97.94 288 TRP B CA 1
ATOM 4889 C C . TRP B 1 288 ? 2.074 34.688 8.836 1 97.94 288 TRP B C 1
ATOM 4891 O O . TRP B 1 288 ? 2.09 33.469 8.672 1 97.94 288 TRP B O 1
ATOM 4901 N N . MET B 1 289 ? 1.312 35.5 8.086 1 95.81 289 MET B N 1
ATOM 4902 C CA . MET B 1 289 ? 0.326 35.031 7.113 1 95.81 289 MET B CA 1
ATOM 4903 C C . MET B 1 289 ? 0.798 35.312 5.688 1 95.81 289 MET B C 1
ATOM 4905 O O . MET B 1 289 ? 0.024 35.156 4.738 1 95.81 289 MET B O 1
ATOM 4909 N N . GLY B 1 290 ? 2.041 35.688 5.492 1 93.44 290 GLY B N 1
ATOM 4910 C CA . GLY B 1 290 ? 2.541 36.125 4.203 1 93.44 290 GLY B CA 1
ATOM 4911 C C . GLY B 1 290 ? 2.355 35.094 3.104 1 93.44 290 GLY B C 1
ATOM 4912 O O . GLY B 1 290 ? 1.994 35.438 1.977 1 93.44 290 GLY B O 1
ATOM 4913 N N . VAL B 1 291 ? 2.576 33.875 3.389 1 92.75 291 VAL B N 1
ATOM 4914 C CA . VAL B 1 291 ? 2.469 32.812 2.389 1 92.75 291 VAL B CA 1
ATOM 4915 C C . VAL B 1 291 ? 1.007 32.406 2.223 1 92.75 291 VAL B C 1
ATOM 4917 O O . VAL B 1 291 ? 0.57 32.062 1.119 1 92.75 291 VAL B O 1
ATOM 4920 N N . ALA B 1 292 ? 0.25 32.406 3.295 1 92.06 292 ALA B N 1
ATOM 4921 C CA . ALA B 1 292 ? -1.171 32.062 3.236 1 92.06 292 ALA B CA 1
ATOM 4922 C C . ALA B 1 292 ? -1.91 32.969 2.264 1 92.06 292 ALA B C 1
ATOM 4924 O O . ALA B 1 292 ? -2.717 32.531 1.456 1 92.06 292 ALA B O 1
ATOM 4925 N N . ASN B 1 293 ? -1.57 34.219 2.281 1 87.88 293 ASN B N 1
ATOM 4926 C CA . ASN B 1 293 ? -2.189 35.188 1.407 1 87.88 293 ASN B CA 1
ATOM 4927 C C . ASN B 1 293 ? -1.861 34.938 -0.06 1 87.88 293 ASN B C 1
ATOM 4929 O O . ASN B 1 293 ? -2.705 35.125 -0.935 1 87.88 293 ASN B O 1
ATOM 4933 N N . LEU B 1 294 ? -0.718 34.5 -0.276 1 89.88 294 LEU B N 1
ATOM 4934 C CA . LEU B 1 294 ? -0.235 34.312 -1.638 1 89.88 294 LEU B CA 1
ATOM 4935 C C . LEU B 1 294 ? -0.828 33.031 -2.24 1 89.88 294 LEU B C 1
ATOM 4937 O O . LEU B 1 294 ? -1.022 32.969 -3.455 1 89.88 294 LEU B O 1
ATOM 4941 N N . THR B 1 295 ? -1.136 32.062 -1.391 1 90 295 THR B N 1
ATOM 4942 C CA . THR B 1 295 ? -1.441 30.734 -1.906 1 90 295 THR B CA 1
ATOM 4943 C C . THR B 1 295 ? -2.922 30.406 -1.727 1 90 295 THR B C 1
ATOM 4945 O O . THR B 1 295 ? -3.391 29.344 -2.158 1 90 295 THR B O 1
ATOM 4948 N N . GLY B 1 296 ? -3.682 31.25 -1.033 1 88 296 GLY B N 1
ATOM 4949 C CA . GLY B 1 296 ? -5.066 30.938 -0.718 1 88 296 GLY B CA 1
ATOM 4950 C C . GLY B 1 296 ? -5.215 29.969 0.439 1 88 296 GLY B C 1
ATOM 4951 O O . GLY B 1 296 ? -6.207 29.25 0.524 1 88 296 GLY B O 1
ATOM 4952 N N . ALA B 1 297 ? -4.188 29.891 1.182 1 87.44 297 ALA B N 1
ATOM 4953 C CA . ALA B 1 297 ? -4.16 29.094 2.4 1 87.44 297 ALA B CA 1
ATOM 4954 C C . ALA B 1 297 ? -4.59 27.656 2.119 1 87.44 297 ALA B C 1
ATOM 4956 O O . ALA B 1 297 ? -5.336 27.047 2.896 1 87.44 297 ALA B O 1
ATOM 4957 N N . ARG B 1 298 ? -4.238 27.078 1 1 78.12 298 ARG B N 1
ATOM 4958 C CA . ARG B 1 298 ? -4.629 25.734 0.584 1 78.12 298 ARG B CA 1
ATOM 4959 C C . ARG B 1 298 ? -3.939 24.672 1.438 1 78.12 298 ARG B C 1
ATOM 4961 O O . ARG B 1 298 ? -4.43 23.547 1.554 1 78.12 298 ARG B O 1
ATOM 4968 N N . TRP B 1 299 ? -2.854 24.953 2.055 1 81.06 299 TRP B N 1
ATOM 4969 C CA . TRP B 1 299 ? -2.047 24.031 2.855 1 81.06 299 TRP B CA 1
ATOM 4970 C C . TRP B 1 299 ? -1.555 24.703 4.129 1 81.06 299 TRP B C 1
ATOM 4972 O O . TRP B 1 299 ? -1.981 25.812 4.453 1 81.06 299 TRP B O 1
ATOM 4982 N N . ASN B 1 300 ? -0.882 23.859 4.848 1 87.81 300 ASN B N 1
ATOM 4983 C CA . ASN B 1 300 ? -0.211 24.5 5.977 1 87.81 300 ASN B CA 1
ATOM 4984 C C . ASN B 1 300 ? 0.672 25.656 5.52 1 87.81 300 ASN B C 1
ATOM 4986 O O . ASN B 1 300 ? 1.735 25.438 4.938 1 87.81 300 ASN B O 1
ATOM 4990 N N . SER B 1 301 ? 0.133 26.938 5.746 1 90.81 301 SER B N 1
ATOM 4991 C CA . SER B 1 301 ? 0.79 28.062 5.105 1 90.81 301 SER B CA 1
ATOM 4992 C C . SER B 1 301 ? 1.161 29.141 6.129 1 90.81 301 SER B C 1
ATOM 4994 O O . SER B 1 301 ? 1.68 30.188 5.766 1 90.81 301 SER B O 1
ATOM 4996 N N . THR B 1 302 ? 0.854 28.922 7.379 1 95.5 302 THR B N 1
ATOM 4997 C CA . THR B 1 302 ? 1.146 29.938 8.391 1 95.5 302 THR B CA 1
ATOM 4998 C C . THR B 1 302 ? 2.479 29.641 9.078 1 95.5 302 THR B C 1
ATOM 5000 O O . THR B 1 302 ? 2.834 28.484 9.289 1 95.5 302 THR B O 1
ATOM 5003 N N . ALA B 1 303 ? 3.143 30.734 9.375 1 97.5 303 ALA B N 1
ATOM 5004 C CA . ALA B 1 303 ? 4.469 30.594 9.969 1 97.5 303 ALA B CA 1
ATOM 5005 C C . ALA B 1 303 ? 4.562 31.344 11.297 1 97.5 303 ALA B C 1
ATOM 5007 O O . ALA B 1 303 ? 3.865 32.344 11.5 1 97.5 303 ALA B O 1
ATOM 5008 N N . LEU B 1 304 ? 5.309 30.828 12.203 1 98.62 304 LEU B N 1
ATOM 5009 C CA . LEU B 1 304 ? 5.836 31.578 13.336 1 98.62 304 LEU B CA 1
ATOM 5010 C C . LEU B 1 304 ? 7.262 32.031 13.062 1 98.62 304 LEU B C 1
ATOM 5012 O O . LEU B 1 304 ? 8.141 31.219 12.766 1 98.62 304 LEU B O 1
ATOM 5016 N N . VAL B 1 305 ? 7.488 33.344 13.188 1 98.75 305 VAL B N 1
ATOM 5017 C CA . VAL B 1 305 ? 8.75 33.938 12.727 1 98.75 305 VAL B CA 1
ATOM 5018 C C . VAL B 1 305 ? 9.523 34.5 13.914 1 98.75 305 VAL B C 1
ATOM 5020 O O . VAL B 1 305 ? 8.969 35.219 14.734 1 98.75 305 VAL B O 1
ATOM 5023 N N . GLY B 1 306 ? 10.797 34.188 14.039 1 98.75 306 GLY B N 1
ATOM 5024 C CA . GLY B 1 306 ? 11.641 34.719 15.086 1 98.75 306 GLY B CA 1
ATOM 5025 C C . GLY B 1 306 ? 12.852 33.844 15.391 1 98.75 306 GLY B C 1
ATOM 5026 O O . GLY B 1 306 ? 13.211 33 14.594 1 98.75 306 GLY B O 1
ATOM 5027 N N . THR B 1 307 ? 13.562 34.188 16.5 1 98.69 307 THR B N 1
ATOM 5028 C CA . THR B 1 307 ? 14.602 33.281 16.984 1 98.69 307 THR B CA 1
ATOM 5029 C C . THR B 1 307 ? 13.984 31.969 17.484 1 98.69 307 THR B C 1
ATOM 5031 O O . THR B 1 307 ? 12.773 31.906 17.703 1 98.69 307 THR B O 1
ATOM 5034 N N . PRO B 1 308 ? 14.82 30.938 17.641 1 98.62 308 PRO B N 1
ATOM 5035 C CA . PRO B 1 308 ? 14.289 29.688 18.172 1 98.62 308 PRO B CA 1
ATOM 5036 C C . PRO B 1 308 ? 13.562 29.875 19.5 1 98.62 308 PRO B C 1
ATOM 5038 O O . PRO B 1 308 ? 12.484 29.297 19.703 1 98.62 308 PRO B O 1
ATOM 5041 N N . GLU B 1 309 ? 14.062 30.703 20.328 1 98.5 309 GLU B N 1
ATOM 5042 C CA . GLU B 1 309 ? 13.453 30.922 21.641 1 98.5 309 GLU B CA 1
ATOM 5043 C C . GLU B 1 309 ? 12.125 31.672 21.5 1 98.5 309 GLU B C 1
ATOM 5045 O O . GLU B 1 309 ? 11.164 31.359 22.219 1 98.5 309 GLU B O 1
ATOM 5050 N N . GLN B 1 310 ? 12.125 32.625 20.625 1 98.69 310 GLN B N 1
ATOM 5051 C CA . GLN B 1 310 ? 10.898 33.375 20.406 1 98.69 310 GLN B CA 1
ATOM 5052 C C . GLN B 1 310 ? 9.797 32.5 19.828 1 98.69 310 GLN B C 1
ATOM 5054 O O . GLN B 1 310 ? 8.648 32.562 20.266 1 98.69 310 GLN B O 1
ATOM 5059 N N . VAL B 1 311 ? 10.164 31.688 18.859 1 98.81 311 VAL B N 1
ATOM 5060 C CA . VAL B 1 311 ? 9.203 30.766 18.266 1 98.81 311 VAL B CA 1
ATOM 5061 C C . VAL B 1 311 ? 8.75 29.75 19.297 1 98.81 311 VAL B C 1
ATOM 5063 O O . VAL B 1 311 ? 7.562 29.422 19.391 1 98.81 311 VAL B O 1
ATOM 5066 N N . ALA B 1 312 ? 9.648 29.25 20.125 1 98.62 312 ALA B N 1
ATOM 5067 C CA . ALA B 1 312 ? 9.297 28.328 21.203 1 98.62 312 ALA B CA 1
ATOM 5068 C C . ALA B 1 312 ? 8.289 28.953 22.156 1 98.62 312 ALA B C 1
ATOM 5070 O O . ALA B 1 312 ? 7.348 28.297 22.609 1 98.62 312 ALA B O 1
ATOM 5071 N N . ARG B 1 313 ? 8.516 30.188 22.469 1 98.38 313 ARG B N 1
ATOM 5072 C CA . ARG B 1 313 ? 7.59 30.891 23.344 1 98.38 313 ARG B CA 1
ATOM 5073 C C . ARG B 1 313 ? 6.207 31.016 22.719 1 98.38 313 ARG B C 1
ATOM 5075 O O . ARG B 1 313 ? 5.191 30.859 23.391 1 98.38 313 ARG B O 1
ATOM 5082 N N . ALA B 1 314 ? 6.219 31.375 21.469 1 98.56 314 ALA B N 1
ATOM 5083 C CA . ALA B 1 314 ? 4.941 31.453 20.75 1 98.56 314 ALA B CA 1
ATOM 5084 C C . ALA B 1 314 ? 4.223 30.109 20.781 1 98.56 314 ALA B C 1
ATOM 5086 O O . ALA B 1 314 ? 3.014 30.047 21 1 98.56 314 ALA B O 1
ATOM 5087 N N . LEU B 1 315 ? 4.93 28.984 20.484 1 98.56 315 LEU B N 1
ATOM 5088 C CA . LEU B 1 315 ? 4.344 27.656 20.562 1 98.56 315 LEU B CA 1
ATOM 5089 C C . LEU B 1 315 ? 3.865 27.344 21.969 1 98.56 315 LEU B C 1
ATOM 5091 O O . LEU B 1 315 ? 2.852 26.656 22.141 1 98.56 315 LEU B O 1
ATOM 5095 N N . GLY B 1 316 ? 4.602 27.844 22.969 1 97.88 316 GLY B N 1
ATOM 5096 C CA . GLY B 1 316 ? 4.207 27.672 24.359 1 97.88 316 GLY B CA 1
ATOM 5097 C C . GLY B 1 316 ? 2.848 28.266 24.672 1 97.88 316 GLY B C 1
ATOM 5098 O O . GLY B 1 316 ? 2.104 27.719 25.484 1 97.88 316 GLY B O 1
ATOM 5099 N N . ALA B 1 317 ? 2.549 29.391 24.031 1 97.94 317 ALA B N 1
ATOM 5100 C CA . ALA B 1 317 ? 1.232 29.984 24.219 1 97.94 317 ALA B CA 1
ATOM 5101 C C . ALA B 1 317 ? 0.126 29.047 23.75 1 97.94 317 ALA B C 1
ATOM 5103 O O . ALA B 1 317 ? -0.928 28.953 24.375 1 97.94 317 ALA B O 1
ATOM 5104 N N . TYR B 1 318 ? 0.341 28.391 22.609 1 98.25 318 TYR B N 1
ATOM 5105 C CA . TYR B 1 318 ? -0.615 27.391 22.156 1 98.25 318 TYR B CA 1
ATOM 5106 C C . TYR B 1 318 ? -0.663 26.188 23.094 1 98.25 318 TYR B C 1
ATOM 5108 O O . TYR B 1 318 ? -1.733 25.641 23.344 1 98.25 318 TYR B O 1
ATOM 5116 N N . TYR B 1 319 ? 0.535 25.797 23.578 1 98.19 319 TYR B N 1
ATOM 5117 C CA . TYR B 1 319 ? 0.605 24.719 24.562 1 98.19 319 TYR B CA 1
ATOM 5118 C C . TYR B 1 319 ? -0.254 25.047 25.781 1 98.19 319 TYR B C 1
ATOM 5120 O O . TYR B 1 319 ? -0.967 24.172 26.281 1 98.19 319 TYR B O 1
ATOM 5128 N N . SER B 1 320 ? -0.24 26.234 26.203 1 96.75 320 SER B N 1
ATOM 5129 C CA . SER B 1 320 ? -0.997 26.672 27.375 1 96.75 320 SER B CA 1
ATOM 5130 C C . SER B 1 320 ? -2.498 26.625 27.109 1 96.75 320 SER B C 1
ATOM 5132 O O . SER B 1 320 ? -3.299 26.641 28.047 1 96.75 320 SER B O 1
ATOM 5134 N N . LEU B 1 321 ? -2.898 26.656 25.828 1 97.25 321 LEU B N 1
ATOM 5135 C CA . LEU B 1 321 ? -4.305 26.547 25.453 1 97.25 321 LEU B CA 1
ATOM 5136 C C . LEU B 1 321 ? -4.75 25.078 25.484 1 97.25 321 LEU B C 1
ATOM 5138 O O . LEU B 1 321 ? -5.945 24.797 25.375 1 97.25 321 LEU B O 1
ATOM 5142 N N . GLY B 1 322 ? -3.818 24.172 25.547 1 96.69 322 GLY B N 1
ATOM 5143 C CA . GLY B 1 322 ? -4.156 22.75 25.562 1 96.69 322 GLY B CA 1
ATOM 5144 C C . GLY B 1 322 ? -3.602 22 24.359 1 96.69 322 GLY B C 1
ATOM 5145 O O . GLY B 1 322 ? -3.85 20.812 24.203 1 96.69 322 GLY B O 1
ATOM 5146 N N . VAL B 1 323 ? -2.818 22.688 23.484 1 98.25 323 VAL B N 1
ATOM 5147 C CA . VAL B 1 323 ? -2.166 22.031 22.359 1 98.25 323 VAL B CA 1
ATOM 5148 C C . VAL B 1 323 ? -1.023 21.141 22.875 1 98.25 323 VAL B C 1
ATOM 5150 O O . VAL B 1 323 ? -0.198 21.594 23.672 1 98.25 323 VAL B O 1
ATOM 5153 N N . SER B 1 324 ? -1.036 19.906 22.469 1 97 324 SER B N 1
ATOM 5154 C CA . SER B 1 324 ? -0.025 18.984 22.984 1 97 324 SER B CA 1
ATOM 5155 C C . SER B 1 324 ? 0.869 18.469 21.859 1 97 324 SER B C 1
ATOM 5157 O O . SER B 1 324 ? 1.811 17.703 22.109 1 97 324 SER B O 1
ATOM 5159 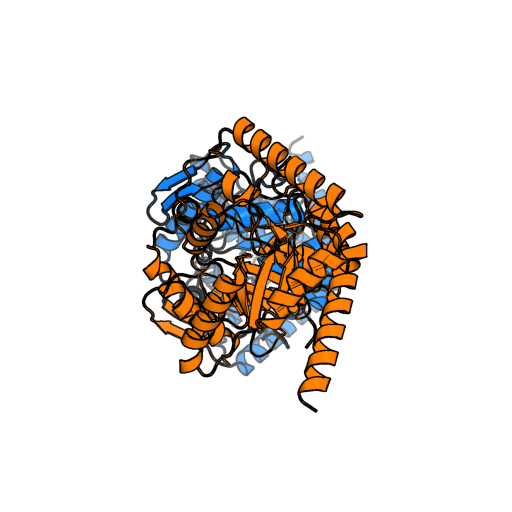N N . THR B 1 325 ? 0.568 18.75 20.609 1 98.5 325 THR B N 1
ATOM 5160 C CA . THR B 1 325 ? 1.308 18.297 19.438 1 98.5 325 THR B CA 1
ATOM 5161 C C . THR B 1 325 ? 1.502 19.438 18.453 1 98.5 325 THR B C 1
ATOM 5163 O O . THR B 1 325 ? 0.574 20.219 18.188 1 98.5 325 THR B O 1
ATOM 5166 N N . PHE B 1 326 ? 2.723 19.594 17.953 1 98.81 326 PHE B N 1
ATOM 5167 C CA . PHE B 1 326 ? 3.018 20.562 16.906 1 98.81 326 PHE B CA 1
ATOM 5168 C C . PHE B 1 326 ? 3.578 19.891 15.664 1 98.81 326 PHE B C 1
ATOM 5170 O O . PHE B 1 326 ? 4.555 19.141 15.75 1 98.81 326 PHE B O 1
ATOM 5177 N N . LEU B 1 327 ? 2.926 20.047 14.578 1 98.56 327 LEU B N 1
ATOM 5178 C CA . LEU B 1 327 ? 3.533 19.703 13.297 1 98.56 327 LEU B CA 1
ATOM 5179 C C . LEU B 1 327 ? 4.305 20.891 12.727 1 98.56 327 LEU B C 1
ATOM 5181 O O . LEU B 1 327 ? 3.744 21.969 12.547 1 98.56 327 LEU B O 1
ATOM 5185 N N . ILE B 1 328 ? 5.617 20.688 12.523 1 98.19 328 ILE B N 1
ATOM 5186 C CA . ILE B 1 328 ? 6.422 21.781 12.016 1 98.19 328 ILE B CA 1
ATOM 5187 C C . ILE B 1 328 ? 7.199 21.328 10.781 1 98.19 328 ILE B C 1
ATOM 5189 O O . ILE B 1 328 ? 7.805 20.266 10.773 1 98.19 328 ILE B O 1
ATOM 5193 N N . ARG B 1 329 ? 7.117 22.109 9.789 1 95.75 329 ARG B N 1
ATOM 5194 C CA . ARG B 1 329 ? 7.914 21.953 8.578 1 95.75 329 ARG B CA 1
ATOM 5195 C C . ARG B 1 329 ? 8.227 23.312 7.957 1 95.75 329 ARG B C 1
ATOM 5197 O O . ARG B 1 329 ? 7.426 24.25 8.039 1 95.75 329 ARG B O 1
ATOM 5204 N N . GLY B 1 330 ? 9.398 23.469 7.379 1 93.94 330 GLY B N 1
ATOM 5205 C CA . GLY B 1 330 ? 9.781 24.75 6.797 1 93.94 330 GLY B CA 1
ATOM 5206 C C . GLY B 1 330 ? 9.578 24.812 5.297 1 93.94 330 GLY B C 1
ATOM 5207 O O . GLY B 1 330 ? 8.812 24.016 4.738 1 93.94 330 GLY B O 1
ATOM 5208 N N . PHE B 1 331 ? 10.133 25.812 4.641 1 93.69 331 PHE B N 1
ATOM 5209 C CA . PHE B 1 331 ? 9.984 26.062 3.213 1 93.69 331 PHE B CA 1
ATOM 5210 C C . PHE B 1 331 ? 11.156 25.484 2.436 1 93.69 331 PHE B C 1
ATOM 5212 O O . PHE B 1 331 ? 11.094 25.344 1.212 1 93.69 331 PHE B O 1
ATOM 5219 N N . ASP B 1 332 ? 12.195 25.156 3.141 1 92.94 332 ASP B N 1
ATOM 5220 C CA . ASP B 1 332 ? 13.273 24.266 2.717 1 92.94 332 ASP B CA 1
ATOM 5221 C C . ASP B 1 332 ? 13.312 23 3.576 1 92.94 332 ASP B C 1
ATOM 5223 O O . ASP B 1 332 ? 14.141 22.875 4.477 1 92.94 332 ASP B O 1
ATOM 5227 N N . PRO B 1 333 ? 12.5 22.062 3.191 1 93.19 333 PRO B N 1
ATOM 5228 C CA . PRO B 1 333 ? 12.031 21.047 4.152 1 93.19 333 PRO B CA 1
ATOM 5229 C C . PRO B 1 333 ? 13.18 20.266 4.793 1 93.19 333 PRO B C 1
ATOM 5231 O O . PRO B 1 333 ? 13.266 20.188 6.02 1 93.19 333 PRO B O 1
ATOM 5234 N N . LEU B 1 334 ? 14.102 19.734 4.023 1 95 334 LEU B N 1
ATOM 5235 C CA . LEU B 1 334 ? 15.172 18.922 4.609 1 95 334 LEU B CA 1
ATOM 5236 C C . LEU B 1 334 ? 16.094 19.797 5.461 1 95 334 LEU B C 1
ATOM 5238 O O . LEU B 1 334 ? 16.375 19.453 6.609 1 95 334 LEU B O 1
ATOM 5242 N N . ASP B 1 335 ? 16.547 20.953 4.957 1 95.12 335 ASP B N 1
ATOM 5243 C CA . ASP B 1 335 ? 17.438 21.844 5.684 1 95.12 335 ASP B CA 1
ATOM 5244 C C . ASP B 1 335 ? 16.781 22.375 6.949 1 95.12 335 ASP B C 1
ATOM 5246 O O . ASP B 1 335 ? 17.422 22.484 7.996 1 95.12 335 ASP B O 1
ATOM 5250 N N . ASP B 1 336 ? 15.562 22.688 6.828 1 96.69 336 ASP B N 1
ATOM 5251 C CA . ASP B 1 336 ? 14.836 23.219 7.977 1 96.69 336 ASP B CA 1
ATOM 5252 C C . ASP B 1 336 ? 14.672 22.156 9.062 1 96.69 336 ASP B C 1
ATOM 5254 O O . ASP B 1 336 ? 14.734 22.453 10.25 1 96.69 336 ASP B O 1
ATOM 5258 N N . ALA B 1 337 ? 14.414 20.906 8.648 1 97.69 337 ALA B N 1
ATOM 5259 C CA . ALA B 1 337 ? 14.312 19.844 9.633 1 97.69 337 ALA B CA 1
ATOM 5260 C C . ALA B 1 337 ? 15.586 19.719 10.461 1 97.69 337 ALA B C 1
ATOM 5262 O O . ALA B 1 337 ? 15.539 19.578 11.68 1 97.69 337 ALA B O 1
ATOM 5263 N N . LEU B 1 338 ? 16.703 19.828 9.789 1 97.62 338 LEU B N 1
ATOM 5264 C CA . LEU B 1 338 ? 18 19.75 10.477 1 97.62 338 LEU B CA 1
ATOM 5265 C C . LEU B 1 338 ? 18.188 20.953 11.406 1 97.62 338 LEU B C 1
ATOM 5267 O O . LEU B 1 338 ? 18.609 20.797 12.547 1 97.62 338 LEU B O 1
ATOM 5271 N N . ASP B 1 339 ? 17.844 22.094 10.93 1 97.31 339 ASP B N 1
ATOM 5272 C CA . ASP B 1 339 ? 17.953 23.312 11.727 1 97.31 339 ASP B CA 1
ATOM 5273 C C . ASP B 1 339 ? 17.031 23.25 12.945 1 97.31 339 ASP B C 1
ATOM 5275 O O . ASP B 1 339 ? 17.422 23.656 14.039 1 97.31 339 ASP B O 1
ATOM 5279 N N . TYR B 1 340 ? 15.789 22.844 12.719 1 98.62 340 TYR B N 1
ATOM 5280 C CA . TYR B 1 340 ? 14.852 22.703 13.82 1 98.62 340 TYR B CA 1
ATOM 5281 C C . TYR B 1 340 ? 15.406 21.766 14.891 1 98.62 340 TYR B C 1
ATOM 5283 O O . TYR B 1 340 ? 15.25 22.016 16.094 1 98.62 340 TYR B O 1
ATOM 5291 N N . GLY B 1 341 ? 16.016 20.656 14.406 1 98.44 341 GLY B N 1
ATOM 5292 C CA . GLY B 1 341 ? 16.594 19.703 15.344 1 98.44 341 GLY B CA 1
ATOM 5293 C C . GLY B 1 341 ? 17.703 20.281 16.188 1 98.44 341 GLY B C 1
ATOM 5294 O O . GLY B 1 341 ? 17.828 19.953 17.375 1 98.44 341 GLY B O 1
ATOM 5295 N N . ARG B 1 342 ? 18.438 21.172 15.648 1 97.56 342 ARG B N 1
ATOM 5296 C CA . ARG B 1 342 ? 19.594 21.75 16.344 1 97.56 342 ARG B CA 1
ATOM 5297 C C . ARG B 1 342 ? 19.141 22.828 17.328 1 97.56 342 ARG B C 1
ATOM 5299 O O . ARG B 1 342 ? 19.703 22.922 18.438 1 97.56 342 ARG B O 1
ATOM 5306 N N . GLU B 1 343 ? 18.156 23.562 16.953 1 97.62 343 GLU B N 1
ATOM 5307 C CA . GLU B 1 343 ? 17.938 24.797 17.703 1 97.62 343 GLU B CA 1
ATOM 5308 C C . GLU B 1 343 ? 16.516 24.875 18.219 1 97.62 343 GLU B C 1
ATOM 5310 O O . GLU B 1 343 ? 16.297 25.188 19.391 1 97.62 343 GLU B O 1
ATOM 5315 N N . LEU B 1 344 ? 15.555 24.594 17.391 1 98.62 344 LEU B N 1
ATOM 5316 C CA . LEU B 1 344 ? 14.172 24.906 17.719 1 98.62 344 LEU B CA 1
ATOM 5317 C C . LEU B 1 344 ? 13.57 23.844 18.625 1 98.62 344 LEU B C 1
ATOM 5319 O O . LEU B 1 344 ? 12.945 24.156 19.625 1 98.62 344 LEU B O 1
ATOM 5323 N N . ILE B 1 345 ? 13.734 22.547 18.266 1 98.69 345 ILE B N 1
ATOM 5324 C CA . ILE B 1 345 ? 13.117 21.453 19.016 1 98.69 345 ILE B CA 1
ATOM 5325 C C . ILE B 1 345 ? 13.625 21.469 20.453 1 98.69 345 ILE B C 1
ATOM 5327 O O . ILE B 1 345 ? 12.836 21.422 21.406 1 98.69 345 ILE B O 1
ATOM 5331 N N . PRO B 1 346 ? 14.977 21.641 20.688 1 98.25 346 PRO B N 1
ATOM 5332 C CA . PRO B 1 346 ? 15.438 21.766 22.062 1 98.25 346 PRO B CA 1
ATOM 5333 C C . PRO B 1 346 ? 14.828 22.969 22.781 1 98.25 346 PRO B C 1
ATOM 5335 O O . PRO B 1 346 ? 14.484 22.891 23.969 1 98.25 346 PRO B O 1
ATOM 5338 N N . ALA B 1 347 ? 14.688 24.094 22.062 1 98.5 347 ALA B N 1
ATOM 5339 C CA . ALA B 1 347 ? 14.102 25.297 22.656 1 98.5 347 ALA B CA 1
ATOM 5340 C C . ALA B 1 347 ? 12.648 25.047 23.062 1 98.5 347 ALA B C 1
ATOM 5342 O O . ALA B 1 347 ? 12.188 25.531 24.094 1 98.5 347 ALA B O 1
ATOM 5343 N N . ILE B 1 348 ? 11.898 24.312 22.203 1 98.62 348 ILE B N 1
ATOM 5344 C CA . ILE B 1 348 ? 10.508 23.984 22.484 1 98.62 348 ILE B CA 1
ATOM 5345 C C . ILE B 1 348 ? 10.422 23.172 23.766 1 98.62 348 ILE B C 1
ATOM 5347 O O . ILE B 1 348 ? 9.641 23.484 24.672 1 98.62 348 ILE B O 1
ATOM 5351 N N . HIS B 1 349 ? 11.227 22.141 23.875 1 97.94 349 HIS B N 1
ATOM 5352 C CA . HIS B 1 349 ? 11.203 21.266 25.047 1 97.94 349 HIS B CA 1
ATOM 5353 C C . HIS B 1 349 ? 11.562 22.031 26.312 1 97.94 349 HIS B C 1
ATOM 5355 O O . HIS B 1 349 ? 10.938 21.828 27.359 1 97.94 349 HIS B O 1
ATOM 5361 N N . ALA B 1 350 ? 12.547 22.844 26.188 1 97.25 350 ALA B N 1
ATOM 5362 C CA . ALA B 1 350 ? 12.961 23.641 27.344 1 97.25 350 ALA B CA 1
ATOM 5363 C C . ALA B 1 350 ? 11.836 24.547 27.812 1 97.25 350 ALA B C 1
ATOM 5365 O O . ALA B 1 350 ? 11.562 24.641 29.016 1 97.25 350 ALA B O 1
ATOM 5366 N N . HIS B 1 351 ? 11.242 25.234 26.891 1 97.5 351 HIS B N 1
ATOM 5367 C CA . HIS B 1 351 ? 10.195 26.188 27.25 1 97.5 351 HIS B CA 1
ATOM 5368 C C . HIS B 1 351 ? 8.977 25.469 27.828 1 97.5 351 HIS B C 1
ATOM 5370 O O . HIS B 1 351 ? 8.375 25.938 28.797 1 97.5 351 HIS B O 1
ATOM 5376 N N . VAL B 1 352 ? 8.555 24.344 27.219 1 96.88 352 VAL B N 1
ATOM 5377 C CA . VAL B 1 352 ? 7.41 23.562 27.688 1 96.88 352 VAL B CA 1
ATOM 5378 C C . VAL B 1 352 ? 7.676 23.047 29.109 1 96.88 352 VAL B C 1
ATOM 5380 O O . VAL B 1 352 ? 6.777 23.047 29.953 1 96.88 352 VAL B O 1
ATOM 5383 N N . ALA B 1 353 ? 8.898 22.594 29.344 1 95.69 353 ALA B N 1
ATOM 5384 C CA . ALA B 1 353 ? 9.273 22.156 30.688 1 95.69 353 ALA B CA 1
ATOM 5385 C C . ALA B 1 353 ? 9.117 23.266 31.703 1 95.69 353 ALA B C 1
ATOM 5387 O O . ALA B 1 353 ? 8.68 23.031 32.844 1 95.69 353 ALA B O 1
ATOM 5388 N N . GLU B 1 354 ? 9.5 24.406 31.328 1 95.69 354 GLU B N 1
ATOM 5389 C CA . GLU B 1 354 ? 9.344 25.562 32.188 1 95.69 354 GLU B CA 1
ATOM 5390 C C . GLU B 1 354 ? 7.875 25.844 32.5 1 95.69 354 GLU B C 1
ATOM 5392 O O . GLU B 1 354 ? 7.512 26.141 33.625 1 95.69 354 GLU B O 1
ATOM 5397 N N . LEU B 1 355 ? 7.105 25.828 31.438 1 95.44 355 LEU B N 1
ATOM 5398 C CA . LEU B 1 355 ? 5.676 26.047 31.609 1 95.44 355 LEU B CA 1
ATOM 5399 C C . LEU B 1 355 ? 5.07 25.016 32.562 1 95.44 355 LEU B C 1
ATOM 5401 O O . LEU B 1 355 ? 4.234 25.359 33.406 1 95.44 355 LEU B O 1
ATOM 5405 N N . ASP B 1 356 ? 5.441 23.75 32.438 1 94.38 356 ASP B N 1
ATOM 5406 C CA . ASP B 1 356 ? 4.918 22.672 33.25 1 94.38 356 ASP B CA 1
ATOM 5407 C C . ASP B 1 356 ? 5.309 22.859 34.719 1 94.38 356 ASP B C 1
ATOM 5409 O O . ASP B 1 356 ? 4.508 22.594 35.625 1 94.38 356 ASP B O 1
ATOM 5413 N N . ARG B 1 357 ? 6.5 23.281 34.906 1 91.62 357 ARG B N 1
ATOM 5414 C CA . ARG B 1 357 ? 6.953 23.562 36.281 1 91.62 357 ARG B CA 1
ATOM 5415 C C . ARG B 1 357 ? 6.148 24.688 36.906 1 91.62 357 ARG B C 1
ATOM 5417 O O . ARG B 1 357 ? 5.797 24.625 38.094 1 91.62 357 ARG B O 1
ATOM 5424 N N . TYR B 1 358 ? 5.965 25.625 36.156 1 88.75 358 TYR B N 1
ATOM 5425 C CA . TYR B 1 358 ? 5.203 26.766 36.656 1 88.75 358 TYR B CA 1
ATOM 5426 C C . TYR B 1 358 ? 3.779 26.359 37 1 88.75 358 TYR B C 1
ATOM 5428 O O . TYR B 1 358 ? 3.26 26.75 38.062 1 88.75 358 TYR B O 1
ATOM 5436 N N . HIS B 1 359 ? 3.154 25.641 36.156 1 86.06 359 HIS B N 1
ATOM 5437 C CA . HIS B 1 359 ? 1.783 25.188 36.375 1 86.06 359 HIS B CA 1
ATOM 5438 C C . HIS B 1 359 ? 1.697 24.297 37.625 1 86.06 359 HIS B C 1
ATOM 5440 O O . HIS B 1 359 ? 0.732 24.375 38.375 1 86.06 359 HIS B O 1
ATOM 5446 N N . ALA B 1 360 ? 2.689 23.391 37.719 1 84.56 360 ALA B N 1
ATOM 5447 C CA . ALA B 1 360 ? 2.721 22.516 38.906 1 84.56 360 ALA B CA 1
ATOM 5448 C C . ALA B 1 360 ? 2.875 23.328 40.188 1 84.56 360 ALA B C 1
ATOM 5450 O O . ALA B 1 360 ? 2.305 22.984 41.219 1 84.56 360 ALA B O 1
ATOM 5451 N N . ALA B 1 361 ? 3.541 24.438 40.094 1 87.06 361 ALA B N 1
ATOM 5452 C CA . ALA B 1 361 ? 3.805 25.281 41.25 1 87.06 361 ALA B CA 1
ATOM 5453 C C . ALA B 1 361 ? 2.57 26.094 41.625 1 87.06 361 ALA B C 1
ATOM 5455 O O . ALA B 1 361 ? 2.322 26.359 42.812 1 87.06 361 ALA B O 1
ATOM 5456 N N . VAL B 1 362 ? 1.848 26.438 40.719 1 84.88 362 VAL B N 1
ATOM 5457 C CA . VAL B 1 362 ? 0.672 27.266 40.969 1 84.88 362 VAL B CA 1
ATOM 5458 C C . VAL B 1 362 ? -0.478 26.391 41.469 1 84.88 362 VAL B C 1
ATOM 5460 O O . VAL B 1 362 ? -1.284 26.828 42.281 1 84.88 362 VAL B O 1
ATOM 5463 N N . THR B 1 363 ? -0.497 25.125 41.094 1 74.06 363 THR B N 1
ATOM 5464 C CA . THR B 1 363 ? -1.576 24.234 41.5 1 74.06 363 THR B CA 1
ATOM 5465 C C . THR B 1 363 ? -1.232 23.531 42.812 1 74.06 363 THR B C 1
ATOM 5467 O O . THR B 1 363 ? -2.105 22.938 43.438 1 74.06 363 THR B O 1
ATOM 5470 N N . ALA B 1 364 ? 0.124 23.469 43.438 1 70.19 364 ALA B N 1
ATOM 5471 C CA . ALA B 1 364 ? 0.515 22.906 44.719 1 70.19 364 ALA B CA 1
ATOM 5472 C C . ALA B 1 364 ? 0.264 23.906 45.844 1 70.19 364 ALA B C 1
ATOM 5474 O O . ALA B 1 364 ? 0.397 25.109 45.656 1 70.19 364 ALA B O 1
#

Secondary structure (DSSP, 8-state):
-PPEEEEEE-SSSS-SSS---S-S--HHHHHHHHHHHHHHT-SEEEE---TTS--HHHHHHHHHHH-SS-EEEEEE-TTSB-HHHHHHHHHHHHHHTTS-EEEEE---S-HHHHHHTT----HHHHHHHHHHHHHHHHHHHH-SS-EEEE-SS-EEEEE------SSSS-S-EEEE--SHHHHHHHHHH-SEEEEE---HHHHHHHHHHHHHHHGGGT---EEEEEE--EE-SSHHHHHHHHHHHHHHHHHHHHHTT--SS----SSHHHHHHHHHHTT-SEETTTEE-HHHHHHTS-SS--EEEE-HHHHHHHHHHHHHTT--EEEE--SSHHHHHHHIIIIIHHHHHHHHHHHHHHHHHHH-/-PPEEEEEE-SSSS-SSS---S-S--HHHHHHHHHHHHHHT-SEEEE---TTS--HHHHHHHHHHH-SS-EEEEEE-TTSB-HHHHHHHHHHHHHHTTS-EEEEE---S-HHHHHHTT----HHHHHHHHHHHHHHHHHHHH-SS-EEEE-SS-EEEEE------SSSS-S-EEEE--SHHHHHHHHHH-SEEEEE---HHHHHHHHHHHHHHHGGGT---EEEEEE--EE-SSHHHHHHHHHHHHHHHHHHHHHTT--SS----SSHHHHHHHHHHTT-SEETTTEE-HHHHHHTS-SS--EEEE-HHHHHHHHHHHHHTT--EEEE--SSHHHHHHHIIIIIHHHHHHHHHHHHHHHHHHH-

InterPro domains:
  IPR011251 Luciferase-like domain [PF00296] (19-324)
  IPR036661 Luciferase-like domain superfamily [G3DSA:3.20.20.30] (12-360)
  IPR036661 Luciferase-like domain superfamily [SSF51679] (18-350)
  IPR050172 SsuD/RutA monooxygenase [PTHR42847] (1-354)

Radius of gyration: 28.1 Å; Cα contacts (8 Å, |Δi|>4): 1534; chains: 2; bounding box: 46×85×83 Å

Organism: NCBI:txid488447